Protein AF-0000000078473952 (afdb_homodimer)

InterPro domains:
  IPR018094 Thymidylate kinase [MF_00165] (22-218)
  IPR018094 Thymidylate kinase [TIGR00041] (20-210)
  IPR018095 Thymidylate kinase, conserved site [PS01331] (109-121)
  IPR027417 P-loop containing nucleoside triphosphate hydrolase [G3DSA:3.40.50.300] (17-229)
  IPR027417 P-loop containing nucleoside triphosphate hydrolase [SSF52540] (20-220)
  IPR039430 Thymidylate kinase-like domain [PF02223] (26-210)

Radius of gyration: 25.54 Å; Cα contacts (8 Å, |Δi|>4): 820; chains: 2; bounding box: 49×72×70 Å

Structure (mmCIF, N/CA/C/O backbone):
data_AF-0000000078473952-model_v1
#
loop_
_entity.id
_entity.type
_entity.pdbx_description
1 polymer 'Thymidylate kinase'
#
loop_
_atom_site.group_PDB
_atom_site.id
_atom_site.type_symbol
_atom_site.label_atom_id
_atom_site.label_alt_id
_atom_site.label_comp_id
_atom_site.label_asym_id
_atom_site.label_entity_id
_atom_site.label_seq_id
_atom_site.pdbx_PDB_ins_code
_atom_site.Cartn_x
_atom_site.Cartn_y
_atom_site.Cartn_z
_atom_site.occupancy
_atom_site.B_iso_or_equiv
_atom_site.auth_seq_id
_atom_site.auth_comp_id
_atom_site.auth_asym_id
_atom_site.auth_atom_id
_atom_site.pdbx_PDB_model_num
ATOM 1 N N . MET A 1 1 ? -21.688 -5.695 -31.141 1 27.58 1 MET A N 1
ATOM 2 C CA . MET A 1 1 ? -21.516 -7.113 -30.844 1 27.58 1 MET A CA 1
ATOM 3 C C . MET A 1 1 ? -20.656 -7.309 -29.609 1 27.58 1 MET A C 1
ATOM 5 O O . MET A 1 1 ? -19.797 -6.48 -29.312 1 27.58 1 MET A O 1
ATOM 9 N N . PRO A 1 2 ? -21.016 -8.078 -28.516 1 32.41 2 PRO A N 1
ATOM 10 C CA . PRO A 1 2 ? -20.25 -8.32 -27.281 1 32.41 2 PRO A CA 1
ATOM 11 C C . PRO A 1 2 ? -18.812 -8.734 -27.562 1 32.41 2 PRO A C 1
ATOM 13 O O . PRO A 1 2 ? -18.562 -9.531 -28.469 1 32.41 2 PRO A O 1
ATOM 16 N N . SER A 1 3 ? -17.812 -7.965 -27.703 1 35.09 3 SER A N 1
ATOM 17 C CA . SER A 1 3 ? -16.469 -8.508 -27.859 1 35.09 3 SER A CA 1
ATOM 18 C C . SER A 1 3 ? -16.266 -9.742 -27 1 35.09 3 SER A C 1
ATOM 20 O O . SER A 1 3 ? -16.188 -9.641 -25.766 1 35.09 3 SER A O 1
ATOM 22 N N . SER A 1 4 ? -16.969 -10.844 -27.094 1 41.06 4 SER A N 1
ATOM 23 C CA . SER A 1 4 ? -17.031 -12.156 -26.469 1 41.06 4 SER A CA 1
ATOM 24 C C . SER A 1 4 ? -15.633 -12.727 -26.25 1 41.06 4 SER A C 1
ATOM 26 O O . SER A 1 4 ? -15.008 -13.219 -27.203 1 41.06 4 SER A O 1
ATOM 28 N N . THR A 1 5 ? -14.617 -12.062 -25.719 1 47.78 5 THR A N 1
ATOM 29 C CA . THR A 1 5 ? -13.289 -12.641 -25.547 1 47.78 5 THR A CA 1
ATOM 30 C C . THR A 1 5 ? -13.383 -14.125 -25.188 1 47.78 5 THR A C 1
ATOM 32 O O . THR A 1 5 ? -13.984 -14.484 -24.172 1 47.78 5 THR A O 1
ATOM 35 N N . GLU A 1 6 ? -13.562 -15.039 -26.109 1 59.31 6 GLU A N 1
ATOM 36 C CA . GLU A 1 6 ? -13.578 -16.484 -25.984 1 59.31 6 GLU A CA 1
ATOM 37 C C . GLU A 1 6 ? -12.617 -16.969 -24.891 1 59.31 6 GLU A C 1
ATOM 39 O O . GLU A 1 6 ? -11.445 -16.578 -24.891 1 59.31 6 GLU A O 1
ATOM 44 N N . GLU A 1 7 ? -13.18 -17.484 -23.797 1 83.31 7 GLU A N 1
ATOM 45 C CA . GLU A 1 7 ? -12.391 -18.047 -22.703 1 83.31 7 GLU A CA 1
ATOM 46 C C . GLU A 1 7 ? -11.469 -19.156 -23.203 1 83.31 7 GLU A C 1
ATOM 48 O O . GLU A 1 7 ? -11.914 -20.062 -23.891 1 83.31 7 GLU A O 1
ATOM 53 N N . GLN A 1 8 ? -10.211 -19 -23.094 1 90.88 8 GLN A N 1
ATOM 54 C CA . GLN A 1 8 ? -9.211 -19.969 -23.531 1 90.88 8 GLN A CA 1
ATOM 55 C C . GLN A 1 8 ? -9.523 -21.359 -22.969 1 90.88 8 GLN A C 1
ATOM 57 O O . GLN A 1 8 ? -9.328 -22.359 -23.656 1 90.88 8 GLN A O 1
ATOM 62 N N . TRP A 1 9 ? -10.055 -21.438 -21.766 1 96.81 9 TRP A N 1
ATOM 63 C CA . TRP A 1 9 ? -10.453 -22.672 -21.094 1 96.81 9 TRP A CA 1
ATOM 64 C C . TRP A 1 9 ? -11.891 -22.594 -20.609 1 96.81 9 TRP A C 1
ATOM 66 O O . TRP A 1 9 ? -12.148 -22.266 -19.453 1 96.81 9 TRP A O 1
ATOM 76 N N . PRO A 1 10 ? -12.859 -22.891 -21.438 1 96.06 10 PRO A N 1
ATOM 77 C CA . PRO A 1 10 ? -14.273 -22.797 -21.047 1 96.06 10 PRO A CA 1
ATOM 78 C C . PRO A 1 10 ? -14.648 -23.797 -19.969 1 96.06 10 PRO A C 1
ATOM 80 O O . PRO A 1 10 ? -14.031 -24.859 -19.859 1 96.06 10 PRO A O 1
ATOM 83 N N . TRP A 1 11 ? -15.641 -23.5 -19.219 1 96.25 11 TRP A N 1
ATOM 84 C CA . TRP A 1 11 ? -16.094 -24.344 -18.125 1 96.25 11 TRP A CA 1
ATOM 85 C C . TRP A 1 11 ? -16.547 -25.703 -18.625 1 96.25 11 TRP A C 1
ATOM 87 O O . TRP A 1 11 ? -17.266 -25.797 -19.625 1 96.25 11 TRP A O 1
ATOM 97 N N . LYS A 1 12 ? -16.062 -26.688 -17.891 1 94.81 12 LYS A N 1
ATOM 98 C CA . LYS A 1 12 ? -16.531 -28.062 -18.062 1 94.81 12 LYS A CA 1
ATOM 99 C C . LYS A 1 12 ? -17.125 -28.594 -16.766 1 94.81 12 LYS A C 1
ATOM 101 O O . LYS A 1 12 ? -16.531 -28.469 -15.703 1 94.81 12 LYS A O 1
ATOM 106 N N . GLN A 1 13 ? -18.234 -29.156 -16.891 1 94.25 13 GLN A N 1
ATOM 107 C CA . GLN A 1 13 ? -18.828 -29.766 -15.703 1 94.25 13 GLN A CA 1
ATOM 108 C C . GLN A 1 13 ? -17.938 -30.859 -15.133 1 94.25 13 GLN A C 1
ATOM 110 O O . GLN A 1 13 ? -17.656 -31.844 -15.812 1 94.25 13 GLN A O 1
ATOM 115 N N . PRO A 1 14 ? -17.516 -30.672 -13.945 1 91.31 14 PRO A N 1
ATOM 116 C CA . PRO A 1 14 ? -16.641 -31.703 -13.359 1 91.31 14 PRO A CA 1
ATOM 117 C C . PRO A 1 14 ? -17.344 -33.031 -13.195 1 91.31 14 PRO A C 1
ATOM 119 O O . PRO A 1 14 ? -18.547 -33.094 -12.914 1 91.31 14 PRO A O 1
ATOM 122 N N . VAL A 1 15 ? -16.516 -34.031 -13.336 1 87.44 15 VAL A N 1
ATOM 123 C CA . VAL A 1 15 ? -17.031 -35.375 -13.188 1 87.44 15 VAL A CA 1
ATOM 124 C C . VAL A 1 15 ? -17.297 -35.688 -11.711 1 87.44 15 VAL A C 1
ATOM 126 O O . VAL A 1 15 ? -18.297 -36.344 -11.367 1 87.44 15 VAL A O 1
ATOM 129 N N . CYS A 1 16 ? -16.391 -35.219 -10.844 1 88.62 16 CYS A N 1
ATOM 130 C CA . CYS A 1 16 ? -16.5 -35.375 -9.398 1 88.62 16 CYS A CA 1
ATOM 131 C C . CYS A 1 16 ? -16.656 -34 -8.719 1 88.62 16 CYS A C 1
ATOM 133 O O . CYS A 1 16 ? -16.203 -33 -9.25 1 88.62 16 CYS A O 1
ATOM 135 N N . PRO A 1 17 ? -17.297 -34.062 -7.594 1 90.94 17 PRO A N 1
ATOM 136 C CA . PRO A 1 17 ? -17.469 -32.812 -6.875 1 90.94 17 PRO A CA 1
ATOM 137 C C . PRO A 1 17 ? -16.125 -32.156 -6.516 1 90.94 17 PRO A C 1
ATOM 139 O O . PRO A 1 17 ? -15.172 -32.875 -6.156 1 90.94 17 PRO A O 1
ATOM 142 N N . VAL A 1 18 ? -16.078 -30.891 -6.66 1 93.75 18 VAL A N 1
ATOM 143 C CA . VAL A 1 18 ? -14.883 -30.125 -6.34 1 93.75 18 VAL A CA 1
ATOM 144 C C . VAL A 1 18 ? -15.148 -29.234 -5.121 1 93.75 18 VAL A C 1
ATOM 146 O O . VAL A 1 18 ? -16.078 -28.438 -5.125 1 93.75 18 VAL A O 1
ATOM 149 N N . THR A 1 19 ? -14.43 -29.422 -4.086 1 95.31 19 THR A N 1
ATOM 150 C CA . THR A 1 19 ? -14.594 -28.594 -2.896 1 95.31 19 THR A CA 1
ATOM 151 C C . THR A 1 19 ? -14.172 -27.156 -3.176 1 95.31 19 THR A C 1
ATOM 153 O O . THR A 1 19 ? -14.93 -26.219 -2.908 1 95.31 19 THR A O 1
ATOM 156 N N . ARG A 1 20 ? -13.008 -27.047 -3.709 1 97.12 20 ARG A N 1
ATOM 157 C CA . ARG A 1 20 ? -12.5 -25.781 -4.234 1 97.12 20 ARG A CA 1
ATOM 158 C C . ARG A 1 20 ? -11.328 -26.016 -5.188 1 97.12 20 ARG A C 1
ATOM 160 O O . ARG A 1 20 ? -10.766 -27.109 -5.219 1 97.12 20 ARG A O 1
ATOM 167 N N . GLY A 1 21 ? -11.023 -25 -6 1 97.81 21 GLY A N 1
ATOM 168 C CA . GLY A 1 21 ? -9.844 -25.078 -6.844 1 97.81 21 GLY A CA 1
ATOM 169 C C . GLY A 1 21 ? -8.555 -24.797 -6.102 1 97.81 21 GLY A C 1
ATOM 170 O O . GLY A 1 21 ? -8.578 -24.359 -4.949 1 97.81 21 GLY A O 1
ATOM 171 N N . ALA A 1 22 ? -7.461 -25.062 -6.758 1 98.12 22 ALA A N 1
ATOM 172 C CA . ALA A 1 22 ? -6.137 -24.781 -6.207 1 98.12 22 ALA A CA 1
ATOM 173 C C . ALA A 1 22 ? -5.605 -23.438 -6.707 1 98.12 22 ALA A C 1
ATOM 175 O O . ALA A 1 22 ? -6.012 -22.953 -7.77 1 98.12 22 ALA A O 1
ATOM 176 N N . PHE A 1 23 ? -4.789 -22.766 -5.938 1 98.38 23 PHE A N 1
ATOM 177 C CA . PHE A 1 23 ? -4.098 -21.547 -6.305 1 98.38 23 PHE A CA 1
ATOM 178 C C . PHE A 1 23 ? -2.598 -21.781 -6.441 1 98.38 23 PHE A C 1
ATOM 180 O O . PHE A 1 23 ? -1.893 -21.922 -5.441 1 98.38 23 PHE A O 1
ATOM 187 N N . ILE A 1 24 ? -2.111 -21.812 -7.648 1 98.69 24 ILE A N 1
ATOM 188 C CA . ILE A 1 24 ? -0.72 -22.125 -7.953 1 98.69 24 ILE A CA 1
ATOM 189 C C . ILE A 1 24 ? -0.019 -20.891 -8.492 1 98.69 24 ILE A C 1
ATOM 191 O O . ILE A 1 24 ? -0.497 -20.266 -9.445 1 98.69 24 ILE A O 1
ATOM 195 N N . VAL A 1 25 ? 1.094 -20.547 -7.906 1 98.69 25 VAL A N 1
ATOM 196 C CA . VAL A 1 25 ? 1.841 -19.375 -8.336 1 98.69 25 VAL A CA 1
ATOM 197 C C . VAL A 1 25 ? 3.184 -19.797 -8.922 1 98.69 25 VAL A C 1
ATOM 199 O O . VAL A 1 25 ? 3.896 -20.609 -8.336 1 98.69 25 VAL A O 1
ATOM 202 N N . ILE A 1 26 ? 3.465 -19.281 -10.086 1 98.75 26 ILE A N 1
ATOM 203 C CA . ILE A 1 26 ? 4.773 -19.453 -10.711 1 98.75 26 ILE A CA 1
ATOM 204 C C . ILE A 1 26 ? 5.59 -18.172 -10.547 1 98.75 26 ILE A C 1
ATOM 206 O O . ILE A 1 26 ? 5.215 -17.109 -11.07 1 98.75 26 ILE A O 1
ATOM 210 N N . GLU A 1 27 ? 6.656 -18.266 -9.766 1 98.5 27 GLU A N 1
ATOM 211 C CA . GLU A 1 27 ? 7.59 -17.172 -9.562 1 98.5 27 GLU A CA 1
ATOM 212 C C . GLU A 1 27 ? 8.891 -17.391 -10.328 1 98.5 27 GLU A C 1
ATOM 214 O O . GLU A 1 27 ? 9.18 -18.516 -10.766 1 98.5 27 GLU A O 1
ATOM 219 N N . GLY A 1 28 ? 9.656 -16.375 -10.438 1 96.94 28 GLY A N 1
ATOM 220 C CA . GLY A 1 28 ? 10.922 -16.422 -11.156 1 96.94 28 GLY A CA 1
ATOM 221 C C . GLY A 1 28 ? 11.391 -15.07 -11.648 1 96.94 28 GLY A C 1
ATOM 222 O O . GLY A 1 28 ? 10.617 -14.109 -11.656 1 96.94 28 GLY A O 1
ATOM 223 N N . LEU A 1 29 ? 12.609 -15.039 -12.094 1 94.62 29 LEU A N 1
ATOM 224 C CA . LEU A 1 29 ? 13.188 -13.805 -12.617 1 94.62 29 LEU A CA 1
ATOM 225 C C . LEU A 1 29 ? 12.625 -13.492 -14 1 94.62 29 LEU A C 1
ATOM 227 O O . LEU A 1 29 ? 11.844 -14.266 -14.547 1 94.62 29 LEU A O 1
ATOM 231 N N . ASP A 1 30 ? 12.945 -12.289 -14.422 1 90.25 30 ASP A N 1
ATOM 232 C CA . ASP A 1 30 ? 12.562 -11.93 -15.781 1 90.25 30 ASP A CA 1
ATOM 233 C C . ASP A 1 30 ? 13.172 -12.898 -16.797 1 90.25 30 ASP A C 1
ATOM 235 O O . ASP A 1 30 ? 14.336 -13.281 -16.672 1 90.25 30 ASP A O 1
ATOM 239 N N . ARG A 1 31 ? 12.305 -13.406 -17.75 1 90.06 31 ARG A N 1
ATOM 240 C CA . ARG A 1 31 ? 12.711 -14.281 -18.844 1 90.06 31 ARG A CA 1
ATOM 241 C C . ARG A 1 31 ? 13.023 -15.688 -18.328 1 90.06 31 ARG A C 1
ATOM 243 O O . ARG A 1 31 ? 13.797 -16.422 -18.953 1 90.06 31 ARG A O 1
ATOM 250 N N . ALA A 1 32 ? 12.438 -16.078 -17.234 1 93.38 32 ALA A N 1
ATOM 251 C CA . ALA A 1 32 ? 12.648 -17.406 -16.672 1 93.38 32 ALA A CA 1
ATOM 252 C C . ALA A 1 32 ? 11.727 -18.422 -17.328 1 93.38 32 ALA A C 1
ATOM 254 O O . ALA A 1 32 ? 11.828 -19.625 -17.062 1 93.38 32 ALA A O 1
ATOM 255 N N . GLY A 1 33 ? 10.82 -17.953 -18.188 1 93.88 33 GLY A N 1
ATOM 256 C CA . GLY A 1 33 ? 9.906 -18.859 -18.859 1 93.88 33 GLY A CA 1
ATOM 257 C C . GLY A 1 33 ? 8.586 -19.031 -18.141 1 93.88 33 GLY A C 1
ATOM 258 O O . GLY A 1 33 ? 7.859 -20 -18.375 1 93.88 33 GLY A O 1
ATOM 259 N N . LYS A 1 34 ? 8.242 -18.109 -17.25 1 96.62 34 LYS A N 1
ATOM 260 C CA . LYS A 1 34 ? 7.035 -18.188 -16.422 1 96.62 34 LYS A CA 1
ATOM 261 C C . LYS A 1 34 ? 5.781 -18.234 -17.297 1 96.62 34 LYS A C 1
ATOM 263 O O . LYS A 1 34 ? 4.957 -19.141 -17.141 1 96.62 34 LYS A O 1
ATOM 268 N N . THR A 1 35 ? 5.672 -17.266 -18.219 1 95.69 35 THR A N 1
ATOM 269 C CA . THR A 1 35 ? 4.484 -17.156 -19.062 1 95.69 35 THR A CA 1
ATOM 270 C C . THR A 1 35 ? 4.246 -18.438 -19.844 1 95.69 35 THR A C 1
ATOM 272 O O . THR A 1 35 ? 3.115 -18.938 -19.922 1 95.69 35 THR A O 1
ATOM 275 N N . THR A 1 36 ? 5.301 -19.016 -20.375 1 96.56 36 THR A N 1
ATOM 276 C CA . THR A 1 36 ? 5.227 -20.266 -21.109 1 96.56 36 THR A CA 1
ATOM 277 C C . THR A 1 36 ? 4.77 -21.406 -20.219 1 96.56 36 THR A C 1
ATOM 279 O O . THR A 1 36 ? 3.857 -22.156 -20.562 1 96.56 36 THR A O 1
ATOM 282 N N . GLN A 1 37 ? 5.391 -21.5 -19.078 1 98.38 37 GLN A N 1
ATOM 283 C CA . GLN A 1 37 ? 5.098 -22.625 -18.188 1 98.38 37 GLN A CA 1
ATOM 284 C C . GLN A 1 37 ? 3.699 -22.5 -17.594 1 98.38 37 GLN A C 1
ATOM 286 O O . GLN A 1 37 ? 3.027 -23.5 -17.344 1 98.38 37 GLN A O 1
ATOM 291 N N . VAL A 1 38 ? 3.213 -21.25 -17.344 1 98.5 38 VAL A N 1
ATOM 292 C CA . VAL A 1 38 ? 1.854 -21.016 -16.859 1 98.5 38 VAL A CA 1
ATOM 293 C C . VAL A 1 38 ? 0.849 -21.547 -17.891 1 98.5 38 VAL A C 1
ATOM 295 O O . VAL A 1 38 ? -0.069 -22.297 -17.547 1 98.5 38 VAL A O 1
ATOM 298 N N . LYS A 1 39 ? 1.037 -21.188 -19.109 1 98.12 39 LYS A N 1
ATOM 299 C CA . LYS A 1 39 ? 0.13 -21.625 -20.172 1 98.12 39 LYS A CA 1
ATOM 300 C C . LYS A 1 39 ? 0.129 -23.156 -20.297 1 98.12 39 LYS A C 1
ATOM 302 O O . LYS A 1 39 ? -0.932 -23.766 -20.406 1 98.12 39 LYS A O 1
ATOM 307 N N . ARG A 1 40 ? 1.264 -23.75 -20.297 1 98.31 40 ARG A N 1
ATOM 308 C CA . ARG A 1 40 ? 1.389 -25.203 -20.438 1 98.31 40 ARG A CA 1
ATOM 309 C C . ARG A 1 40 ? 0.734 -25.922 -19.266 1 98.31 40 ARG A C 1
ATOM 311 O O . ARG A 1 40 ? 0.087 -26.953 -19.453 1 98.31 40 ARG A O 1
ATOM 318 N N . LEU A 1 41 ? 0.954 -25.406 -18.109 1 98.5 41 LEU A N 1
ATOM 319 C CA . LEU A 1 41 ? 0.338 -26 -16.938 1 98.5 41 LEU A CA 1
ATOM 320 C C . LEU A 1 41 ? -1.183 -25.922 -17.016 1 98.5 41 LEU A C 1
ATOM 322 O O . LEU A 1 41 ? -1.88 -26.891 -16.719 1 98.5 41 LEU A O 1
ATOM 326 N N . CYS A 1 42 ? -1.708 -24.734 -17.406 1 98.25 42 CYS A N 1
ATOM 327 C CA . CYS A 1 42 ? -3.148 -24.578 -17.578 1 98.25 42 CYS A CA 1
ATOM 328 C C . CYS A 1 42 ? -3.695 -25.578 -18.594 1 98.25 42 CYS A C 1
ATOM 330 O O . CYS A 1 42 ? -4.707 -26.234 -18.328 1 98.25 42 CYS A O 1
ATOM 332 N N . ASP A 1 43 ? -3.027 -25.734 -19.688 1 98.19 43 ASP A N 1
ATOM 333 C CA . ASP A 1 43 ? -3.438 -26.688 -20.719 1 98.19 43 ASP A CA 1
ATOM 334 C C . ASP A 1 43 ? -3.508 -28.109 -20.156 1 98.19 43 ASP A C 1
ATOM 336 O O . ASP A 1 43 ? -4.488 -28.812 -20.375 1 98.19 43 ASP A O 1
ATOM 340 N N . LYS A 1 44 ? -2.484 -28.438 -19.469 1 97.69 44 LYS A N 1
ATOM 341 C CA . LYS A 1 44 ? -2.389 -29.797 -18.938 1 97.69 44 LYS A CA 1
ATOM 342 C C . LYS A 1 44 ? -3.484 -30.062 -17.906 1 97.69 44 LYS A C 1
ATOM 344 O O . LYS A 1 44 ? -4.164 -31.078 -17.969 1 97.69 44 LYS A O 1
ATOM 349 N N . LEU A 1 45 ? -3.695 -29.156 -16.969 1 97.38 45 LEU A N 1
ATOM 350 C CA . LEU A 1 45 ? -4.727 -29.312 -15.945 1 97.38 45 LEU A CA 1
ATOM 351 C C . LEU A 1 45 ? -6.113 -29.375 -16.578 1 97.38 45 LEU A C 1
ATOM 353 O O . LEU A 1 45 ? -6.949 -30.188 -16.156 1 97.38 45 LEU A O 1
ATOM 357 N N . TYR A 1 46 ? -6.293 -28.516 -17.562 1 97.38 46 TYR A N 1
ATOM 358 C CA . TYR A 1 46 ? -7.578 -28.5 -18.25 1 97.38 46 TYR A CA 1
ATOM 359 C C . TYR A 1 46 ? -7.828 -29.812 -18.984 1 97.38 46 TYR A C 1
ATOM 361 O O . TYR A 1 46 ? -8.945 -30.328 -18.969 1 97.38 46 TYR A O 1
ATOM 369 N N . LEU A 1 47 ? -6.828 -30.359 -19.578 1 95.62 47 LEU A N 1
ATOM 370 C CA . LEU A 1 47 ? -6.922 -31.641 -20.281 1 95.62 47 LEU A CA 1
ATOM 371 C C . LEU A 1 47 ? -7.281 -32.781 -19.328 1 95.62 47 LEU A C 1
ATOM 373 O O . LEU A 1 47 ? -7.934 -33.75 -19.719 1 95.62 47 LEU A O 1
ATOM 377 N N . LEU A 1 48 ? -6.887 -32.594 -18.109 1 94 48 LEU A N 1
ATOM 378 C CA . LEU A 1 48 ? -7.141 -33.594 -17.094 1 94 48 LEU A CA 1
ATOM 379 C C . LEU A 1 48 ? -8.531 -33.438 -16.484 1 94 48 LEU A C 1
ATOM 381 O O . LEU A 1 48 ? -8.906 -34.156 -15.57 1 94 48 LEU A O 1
ATOM 385 N N . GLY A 1 49 ? -9.25 -32.406 -16.953 1 94.5 49 GLY A N 1
ATOM 386 C CA . GLY A 1 49 ? -10.648 -32.281 -16.578 1 94.5 49 GLY A CA 1
ATOM 387 C C . GLY A 1 49 ? -10.883 -31.219 -15.523 1 94.5 49 GLY A C 1
ATOM 388 O O . GLY A 1 49 ? -11.992 -31.094 -15 1 94.5 49 GLY A O 1
ATOM 389 N N . LEU A 1 50 ? -9.891 -30.469 -15.203 1 96.62 50 LEU A N 1
ATOM 390 C CA . LEU A 1 50 ? -10.055 -29.406 -14.219 1 96.62 50 LEU A CA 1
ATOM 391 C C . LEU A 1 50 ? -10.422 -28.094 -14.898 1 96.62 50 LEU A C 1
ATOM 393 O O . LEU A 1 50 ? -9.953 -27.812 -16 1 96.62 50 LEU A O 1
ATOM 397 N N . ASN A 1 51 ? -11.312 -27.328 -14.289 1 98 51 ASN A N 1
ATOM 398 C CA . ASN A 1 51 ? -11.531 -25.953 -14.711 1 98 51 ASN A CA 1
ATOM 399 C C . ASN A 1 51 ? -10.391 -25.047 -14.266 1 98 51 ASN A C 1
ATOM 401 O O . ASN A 1 51 ? -9.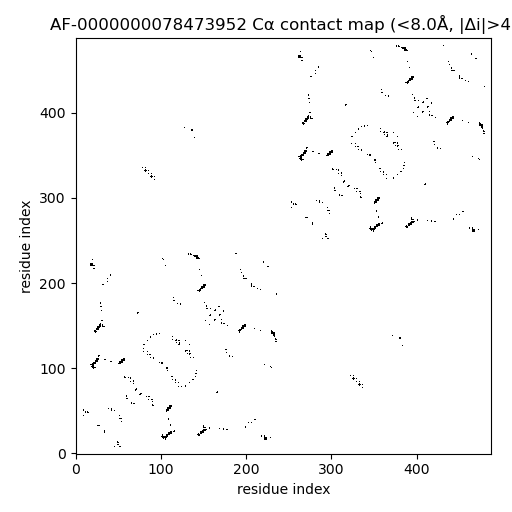969 -25.094 -13.109 1 98 51 ASN A O 1
ATOM 405 N N . VAL A 1 52 ? -9.93 -24.219 -15.219 1 98.38 52 VAL A N 1
ATOM 406 C CA . VAL A 1 52 ? -8.711 -23.469 -14.938 1 98.38 52 VAL A CA 1
ATOM 407 C C . VAL A 1 52 ? -8.891 -22.016 -15.375 1 98.38 52 VAL A C 1
ATOM 409 O O . VAL A 1 52 ? -9.656 -21.719 -16.297 1 98.38 52 VAL A O 1
ATOM 412 N N . LYS A 1 53 ? -8.281 -21.094 -14.664 1 98.12 53 LYS A N 1
ATOM 413 C CA . LYS A 1 53 ? -8.078 -19.688 -15.047 1 98.12 53 LYS A CA 1
ATOM 414 C C . LYS A 1 53 ? -6.637 -19.266 -14.805 1 98.12 53 LYS A C 1
ATOM 416 O O . LYS A 1 53 ? -5.918 -19.891 -14.031 1 98.12 53 LYS A O 1
ATOM 421 N N . THR A 1 54 ? -6.238 -18.281 -15.516 1 97.94 54 THR A N 1
ATOM 422 C CA . THR A 1 54 ? -4.895 -17.734 -15.336 1 97.94 54 THR A CA 1
ATOM 423 C C . THR A 1 54 ? -4.949 -16.281 -14.891 1 97.94 54 THR A C 1
ATOM 425 O O . THR A 1 54 ? -5.973 -15.609 -15.055 1 97.94 54 THR A O 1
ATOM 428 N N . LEU A 1 55 ? -3.916 -15.859 -14.234 1 96.88 55 LEU A N 1
ATOM 429 C CA . LEU A 1 55 ? -3.723 -14.5 -13.75 1 96.88 55 LEU A CA 1
ATOM 430 C C . LEU A 1 55 ? -2.252 -14.102 -13.805 1 96.88 55 LEU A C 1
ATOM 432 O O . LEU A 1 55 ? -1.371 -14.969 -13.742 1 96.88 55 LEU A O 1
ATOM 436 N N . ARG A 1 56 ? -2.037 -12.906 -14.078 1 97.62 56 ARG A N 1
ATOM 437 C CA . ARG A 1 56 ? -0.672 -12.391 -14.086 1 97.62 56 ARG A CA 1
ATOM 438 C C . ARG A 1 56 ? -0.592 -11.039 -13.383 1 97.62 56 ARG A C 1
ATOM 440 O O . ARG A 1 56 ? -1.488 -10.211 -13.523 1 97.62 56 ARG A O 1
ATOM 447 N N . PHE A 1 57 ? 0.458 -10.875 -12.609 1 98.19 57 PHE A N 1
ATOM 448 C CA . PHE A 1 57 ? 0.715 -9.562 -12.031 1 98.19 57 PHE A CA 1
ATOM 449 C C . PHE A 1 57 ? 2.021 -8.984 -12.555 1 98.19 57 PHE A C 1
ATOM 451 O O . PHE A 1 57 ? 3.02 -9.703 -12.68 1 98.19 57 PHE A O 1
ATOM 458 N N . PRO A 1 58 ? 2.131 -7.699 -12.742 1 97.56 58 PRO A N 1
ATOM 459 C CA . PRO A 1 58 ? 0.977 -6.801 -12.648 1 97.56 58 PRO A CA 1
ATOM 460 C C . PRO A 1 58 ? -0.08 -7.086 -13.719 1 97.56 58 PRO A C 1
ATOM 462 O O . PRO A 1 58 ? 0.252 -7.535 -14.812 1 97.56 58 PRO A O 1
ATOM 465 N N . ASP A 1 59 ? -1.305 -6.957 -13.305 1 96.31 59 ASP A N 1
ATOM 466 C CA . ASP A 1 59 ? -2.404 -6.973 -14.266 1 96.31 59 ASP A CA 1
ATOM 467 C C . ASP A 1 59 ? -2.473 -5.66 -15.039 1 96.31 59 ASP A C 1
ATOM 469 O O . ASP A 1 59 ? -3.125 -4.707 -14.609 1 96.31 59 ASP A O 1
ATOM 473 N N . ARG A 1 60 ? -1.929 -5.605 -16.156 1 91.5 60 ARG A N 1
ATOM 474 C CA . ARG A 1 60 ? -1.693 -4.375 -16.906 1 91.5 60 ARG A CA 1
ATOM 475 C C . ARG A 1 60 ? -2.975 -3.887 -17.578 1 91.5 60 ARG A C 1
ATOM 477 O O . ARG A 1 60 ? -2.996 -2.814 -18.188 1 91.5 60 ARG A O 1
ATOM 484 N N . ALA A 1 61 ? -4.023 -4.613 -17.438 1 90.75 61 ALA A N 1
ATOM 485 C CA . ALA A 1 61 ? -5.312 -4.203 -18 1 90.75 61 ALA A CA 1
ATOM 486 C C . ALA A 1 61 ? -6.051 -3.271 -17.047 1 90.75 61 ALA A C 1
ATOM 488 O O . ALA A 1 61 ? -7.008 -2.6 -17.438 1 90.75 61 ALA A O 1
ATOM 489 N N . SER A 1 62 ? -5.684 -3.209 -15.758 1 91.62 62 SER A N 1
ATOM 490 C CA . SER A 1 62 ? -6.328 -2.35 -14.773 1 91.62 62 SER A CA 1
ATOM 491 C C . SER A 1 62 ? -5.691 -0.963 -14.742 1 91.62 62 SER A C 1
ATOM 493 O O . SER A 1 62 ? -4.559 -0.785 -15.195 1 91.62 62 SER A O 1
ATOM 495 N N . PRO A 1 63 ? -6.41 0.02 -14.234 1 90.25 63 PRO A N 1
ATOM 496 C CA . PRO A 1 63 ? -5.816 1.355 -14.125 1 90.25 63 PRO A CA 1
ATOM 497 C C . PRO A 1 63 ? -4.523 1.362 -13.312 1 90.25 63 PRO A C 1
ATOM 499 O O . PRO A 1 63 ? -3.545 2.004 -13.711 1 90.25 63 PRO A O 1
ATOM 502 N N . ILE A 1 64 ? -4.504 0.652 -12.195 1 96.44 64 ILE A N 1
ATOM 503 C CA . ILE A 1 64 ? -3.287 0.574 -11.391 1 96.44 64 ILE A CA 1
ATOM 504 C C . ILE A 1 64 ? -2.191 -0.135 -12.188 1 96.44 64 ILE A C 1
ATOM 506 O O . ILE A 1 64 ? -1.036 0.295 -12.18 1 96.44 64 ILE A O 1
ATOM 510 N N . GLY A 1 65 ? -2.588 -1.217 -12.875 1 97.06 65 GLY A N 1
ATOM 511 C CA . GLY A 1 65 ? -1.645 -1.959 -13.695 1 97.06 65 GLY A CA 1
ATOM 512 C C . GLY A 1 65 ? -1.001 -1.113 -14.781 1 97.06 65 GLY A C 1
ATOM 513 O O . GLY A 1 65 ? 0.184 -1.275 -15.078 1 97.06 65 GLY A O 1
ATOM 514 N N . LEU A 1 66 ? -1.744 -0.218 -15.305 1 94.81 66 LEU A N 1
ATOM 515 C CA . LEU A 1 66 ? -1.228 0.671 -16.344 1 94.81 66 LEU A CA 1
ATOM 516 C C . LEU A 1 66 ? -0.171 1.611 -15.773 1 94.81 66 LEU A C 1
ATOM 518 O O . LEU A 1 66 ? 0.841 1.882 -16.422 1 94.81 66 LEU A O 1
ATOM 522 N N . MET A 1 67 ? -0.376 2.133 -14.617 1 95 67 MET A N 1
ATOM 523 C CA . MET A 1 67 ? 0.61 2.986 -13.953 1 95 67 MET A CA 1
ATOM 524 C C . MET A 1 67 ? 1.902 2.219 -13.695 1 95 67 MET A C 1
ATOM 526 O O . MET A 1 67 ? 2.996 2.74 -13.922 1 95 67 MET A O 1
ATOM 530 N N . ILE A 1 68 ? 1.738 0.997 -13.227 1 97.56 68 ILE A N 1
ATOM 531 C CA . ILE A 1 68 ? 2.895 0.145 -12.969 1 97.56 68 ILE A CA 1
ATOM 532 C C . ILE A 1 68 ? 3.658 -0.087 -14.273 1 97.56 68 ILE A C 1
ATOM 534 O O . ILE A 1 68 ? 4.891 -0.006 -14.305 1 97.56 68 ILE A O 1
ATOM 538 N N . ASN A 1 69 ? 2.875 -0.325 -15.32 1 96.75 69 ASN A N 1
ATOM 539 C CA . ASN A 1 69 ? 3.486 -0.564 -16.625 1 96.75 69 ASN A CA 1
ATOM 540 C C . ASN A 1 69 ? 4.324 0.629 -17.078 1 96.75 69 ASN A C 1
ATOM 542 O O . ASN A 1 69 ? 5.441 0.458 -17.562 1 96.75 69 ASN A O 1
ATOM 546 N N . ASN A 1 70 ? 3.775 1.799 -16.953 1 95.75 70 ASN A N 1
ATOM 547 C CA . ASN A 1 70 ? 4.508 3.004 -17.328 1 95.75 70 ASN A CA 1
ATOM 548 C C . ASN A 1 70 ? 5.812 3.127 -16.547 1 95.75 70 ASN A C 1
ATOM 550 O O . ASN A 1 70 ? 6.844 3.514 -17.109 1 95.75 70 ASN A O 1
ATOM 554 N N . TYR A 1 71 ? 5.789 2.809 -15.297 1 96.56 71 TYR A N 1
ATOM 555 C CA . TYR A 1 71 ? 6.984 2.809 -14.461 1 96.56 71 TYR A CA 1
ATOM 556 C C . TYR A 1 71 ? 8 1.79 -14.961 1 96.56 71 TYR A C 1
ATOM 558 O O . TYR A 1 71 ? 9.18 2.105 -15.109 1 96.56 71 TYR A O 1
ATOM 566 N N . LEU A 1 72 ? 7.488 0.565 -15.234 1 95.5 72 LEU A N 1
ATOM 567 C CA . LEU A 1 72 ? 8.359 -0.52 -15.672 1 95.5 72 LEU A CA 1
ATOM 568 C C . LEU A 1 72 ? 8.992 -0.201 -17.016 1 95.5 72 LEU A C 1
ATOM 570 O O . LEU A 1 72 ? 10.117 -0.631 -17.297 1 95.5 72 LEU A O 1
ATOM 574 N N . GLN A 1 73 ? 8.328 0.603 -17.812 1 95.06 73 GLN A N 1
ATOM 575 C CA . GLN A 1 73 ? 8.82 0.975 -19.141 1 95.06 73 GLN A CA 1
ATOM 576 C C . GLN A 1 73 ? 9.68 2.236 -19.062 1 95.06 73 GLN A C 1
ATOM 578 O O . GLN A 1 73 ? 10.008 2.822 -20.109 1 95.06 73 GLN A O 1
ATOM 583 N N . ASN A 1 74 ? 9.938 2.754 -17.891 1 94.25 74 ASN A N 1
ATOM 584 C CA . ASN A 1 74 ? 10.766 3.924 -17.625 1 94.25 74 ASN A CA 1
ATOM 585 C C . ASN A 1 74 ? 10.125 5.199 -18.156 1 94.25 74 ASN A C 1
ATOM 587 O O . ASN A 1 74 ? 10.82 6.164 -18.484 1 94.25 74 ASN A O 1
ATOM 591 N N . LEU A 1 75 ? 8.891 5.207 -18.297 1 94.12 75 LEU A N 1
ATOM 592 C CA . LEU A 1 75 ? 8.18 6.391 -18.766 1 94.12 75 LEU A CA 1
ATOM 593 C C . LEU A 1 75 ? 7.898 7.348 -17.609 1 94.12 75 LEU A C 1
ATOM 595 O O . LEU A 1 75 ? 7.68 8.539 -17.828 1 94.12 75 LEU A O 1
ATOM 599 N N . THR A 1 76 ? 7.852 6.84 -16.359 1 93.94 76 THR A N 1
ATOM 600 C CA . THR A 1 76 ? 7.629 7.648 -15.164 1 93.94 76 THR A CA 1
ATOM 601 C C . THR A 1 76 ? 8.594 7.254 -14.055 1 93.94 76 THR A C 1
ATOM 603 O O . THR A 1 76 ? 9.156 6.152 -14.07 1 93.94 76 THR A O 1
ATOM 606 N N . HIS A 1 77 ? 8.867 8.219 -13.211 1 93.62 77 HIS A N 1
ATOM 607 C CA . HIS A 1 77 ? 9.609 7.965 -11.977 1 93.62 77 HIS A CA 1
ATOM 608 C C . HIS A 1 77 ? 8.672 7.934 -10.773 1 93.62 77 HIS A C 1
ATOM 610 O O . HIS A 1 77 ? 7.699 8.688 -10.719 1 93.62 77 HIS A O 1
ATOM 616 N N . MET A 1 78 ? 9.023 7.016 -9.844 1 94.69 78 MET A N 1
ATOM 617 C CA . MET A 1 78 ? 8.195 6.91 -8.641 1 94.69 78 MET A CA 1
ATOM 618 C C . MET A 1 78 ? 9.039 6.527 -7.43 1 94.69 78 MET A C 1
ATOM 620 O O . MET A 1 78 ? 10.008 5.781 -7.555 1 94.69 78 MET A O 1
ATOM 624 N N . ASP A 1 79 ? 8.602 7.023 -6.277 1 96.62 79 ASP A N 1
ATOM 625 C CA . ASP A 1 79 ? 9.172 6.617 -4.996 1 96.62 79 ASP A CA 1
ATOM 626 C C . ASP A 1 79 ? 9.102 5.102 -4.82 1 96.62 79 ASP A C 1
ATOM 628 O O . ASP A 1 79 ? 8.109 4.473 -5.188 1 96.62 79 ASP A O 1
ATOM 632 N N . ASP A 1 80 ? 10.172 4.523 -4.191 1 97.81 80 ASP A N 1
ATOM 633 C CA . ASP A 1 80 ? 10.266 3.078 -4.023 1 97.81 80 ASP A CA 1
ATOM 634 C C . ASP A 1 80 ? 9.078 2.541 -3.225 1 97.81 80 ASP A C 1
ATOM 636 O O . ASP A 1 80 ? 8.547 1.474 -3.535 1 97.81 80 ASP A O 1
ATOM 640 N N . HIS A 1 81 ? 8.703 3.277 -2.176 1 98.56 81 HIS A N 1
ATOM 641 C CA . HIS A 1 81 ? 7.566 2.842 -1.368 1 98.56 81 HIS A CA 1
ATOM 642 C C . HIS A 1 81 ? 6.262 2.939 -2.154 1 98.56 81 HIS A C 1
ATOM 644 O O . HIS A 1 81 ? 5.434 2.029 -2.102 1 98.56 81 HIS A O 1
ATOM 650 N N . ALA A 1 82 ? 6.117 4.008 -2.863 1 98.38 82 ALA A N 1
ATOM 651 C CA . ALA A 1 82 ? 4.898 4.234 -3.639 1 98.38 82 ALA A CA 1
ATOM 652 C C . ALA A 1 82 ? 4.695 3.131 -4.672 1 98.38 82 ALA A C 1
ATOM 654 O O . ALA A 1 82 ? 3.605 2.562 -4.777 1 98.38 82 ALA A O 1
ATOM 655 N N . ILE A 1 83 ? 5.727 2.801 -5.457 1 98.44 83 ILE A N 1
ATOM 656 C CA . ILE A 1 83 ? 5.586 1.797 -6.508 1 98.44 83 ILE A CA 1
ATOM 657 C C . ILE A 1 83 ? 5.328 0.428 -5.883 1 98.44 83 ILE A C 1
ATOM 659 O O . ILE A 1 83 ? 4.562 -0.374 -6.426 1 98.44 83 ILE A O 1
ATOM 663 N N . HIS A 1 84 ? 5.988 0.108 -4.77 1 98.75 84 HIS A N 1
ATOM 664 C CA . HIS A 1 84 ? 5.691 -1.135 -4.066 1 98.75 84 HIS A CA 1
ATOM 665 C C . HIS A 1 84 ? 4.207 -1.233 -3.729 1 98.75 84 HIS A C 1
ATOM 667 O O . HIS A 1 84 ? 3.578 -2.266 -3.973 1 98.75 84 HIS A O 1
ATOM 673 N N . LEU A 1 85 ? 3.695 -0.163 -3.188 1 98.88 85 LEU A N 1
ATOM 674 C CA . LEU A 1 85 ? 2.303 -0.155 -2.752 1 98.88 85 LEU A CA 1
ATOM 675 C C . LEU A 1 85 ? 1.359 -0.258 -3.947 1 98.88 85 LEU A C 1
ATOM 677 O O . LEU A 1 85 ? 0.286 -0.857 -3.846 1 98.88 85 LEU A O 1
ATOM 681 N N . LEU A 1 86 ? 1.74 0.294 -5.07 1 98.62 86 LEU A N 1
ATOM 682 C CA . LEU A 1 86 ? 0.947 0.127 -6.285 1 98.62 86 LEU A CA 1
ATOM 683 C C . LEU A 1 86 ? 0.905 -1.338 -6.711 1 98.62 86 LEU A C 1
ATOM 685 O O . LEU A 1 86 ? -0.15 -1.848 -7.094 1 98.62 86 LEU A O 1
ATOM 689 N N . PHE A 1 87 ? 2.08 -2.045 -6.641 1 98.69 87 PHE A N 1
ATOM 690 C CA . PHE A 1 87 ? 2.098 -3.469 -6.953 1 98.69 87 PHE A CA 1
ATOM 691 C C . PHE A 1 87 ? 1.152 -4.238 -6.039 1 98.69 87 PHE A C 1
ATOM 693 O O . PHE A 1 87 ? 0.392 -5.09 -6.5 1 98.69 87 PHE A O 1
ATOM 700 N N . SER A 1 88 ? 1.197 -3.924 -4.785 1 98.81 88 SER A N 1
ATOM 701 C CA . SER A 1 88 ? 0.339 -4.609 -3.826 1 98.81 88 SER A CA 1
ATOM 702 C C . SER A 1 88 ? -1.132 -4.285 -4.07 1 98.81 88 SER A C 1
ATOM 704 O O . SER A 1 88 ? -1.981 -5.18 -4.055 1 98.81 88 SER A O 1
ATOM 706 N N . ALA A 1 89 ? -1.404 -2.988 -4.266 1 98.75 89 ALA A N 1
ATOM 707 C CA . ALA A 1 89 ? -2.775 -2.59 -4.574 1 98.75 89 ALA A CA 1
ATOM 708 C C . ALA A 1 89 ? -3.305 -3.344 -5.793 1 98.75 89 ALA A C 1
ATOM 710 O O . ALA A 1 89 ? -4.477 -3.725 -5.832 1 98.75 89 ALA A O 1
ATOM 711 N N . ASN A 1 90 ? -2.492 -3.541 -6.762 1 98.62 90 ASN A N 1
ATOM 712 C CA . ASN A 1 90 ? -2.857 -4.281 -7.965 1 98.62 90 ASN A CA 1
ATOM 713 C C . ASN A 1 90 ? -3.246 -5.723 -7.641 1 98.62 90 ASN A C 1
ATOM 715 O O . ASN A 1 90 ? -4.184 -6.266 -8.227 1 98.62 90 ASN A O 1
ATOM 719 N N . ARG A 1 91 ? -2.529 -6.352 -6.738 1 98.62 91 ARG A N 1
ATOM 720 C CA . ARG A 1 91 ? -2.893 -7.695 -6.297 1 98.62 91 ARG A CA 1
ATOM 721 C C . ARG A 1 91 ? -4.227 -7.684 -5.559 1 98.62 91 ARG A C 1
ATOM 723 O O . ARG A 1 91 ? -5.07 -8.555 -5.777 1 98.62 91 ARG A O 1
ATOM 730 N N . TRP A 1 92 ? -4.445 -6.684 -4.75 1 98.31 92 TRP A N 1
ATOM 731 C CA . TRP A 1 92 ? -5.676 -6.598 -3.971 1 98.31 92 TRP A CA 1
ATOM 732 C C . TRP A 1 92 ? -6.879 -6.375 -4.875 1 98.31 92 TRP A C 1
ATOM 734 O O . TRP A 1 92 ? -7.988 -6.82 -4.57 1 98.31 92 TRP A O 1
ATOM 744 N N . GLU A 1 93 ? -6.688 -5.723 -5.984 1 97.25 93 GLU A N 1
ATOM 745 C CA . GLU A 1 93 ? -7.77 -5.555 -6.949 1 97.25 93 GLU A CA 1
ATOM 746 C C . GLU A 1 93 ? -8.352 -6.902 -7.367 1 97.25 93 GLU A C 1
ATOM 748 O O . GLU A 1 93 ? -9.531 -6.992 -7.723 1 97.25 93 GLU A O 1
ATOM 753 N N . ARG A 1 94 ? -7.523 -7.93 -7.254 1 97.19 94 ARG A N 1
ATOM 754 C CA . ARG A 1 94 ? -7.934 -9.234 -7.762 1 97.19 94 ARG A CA 1
ATOM 755 C C . ARG A 1 94 ? -8.18 -10.219 -6.617 1 97.19 94 ARG A C 1
ATOM 757 O O . ARG A 1 94 ? -8.461 -11.391 -6.852 1 97.19 94 ARG A O 1
ATOM 764 N N . ALA A 1 95 ? -8.078 -9.758 -5.395 1 97.75 95 ALA A N 1
ATOM 765 C CA . ALA A 1 95 ? -8.18 -10.664 -4.25 1 97.75 95 ALA A CA 1
ATOM 766 C C . ALA A 1 95 ? -9.539 -11.359 -4.223 1 97.75 95 ALA A C 1
ATOM 768 O O . ALA A 1 95 ? -9.609 -12.586 -4.098 1 97.75 95 ALA A O 1
ATOM 769 N N . ASN A 1 96 ? -10.625 -10.609 -4.336 1 97.12 96 ASN A N 1
ATOM 770 C CA . ASN A 1 96 ? -11.961 -11.188 -4.316 1 97.12 96 ASN A CA 1
ATOM 771 C C . ASN A 1 96 ? -12.203 -12.094 -5.52 1 97.12 96 ASN A C 1
ATOM 773 O O . ASN A 1 96 ? -12.852 -13.133 -5.402 1 97.12 96 ASN A O 1
ATOM 777 N N . TRP A 1 97 ? -11.688 -11.664 -6.652 1 97.38 97 TRP A N 1
ATOM 778 C CA . TRP A 1 97 ? -11.805 -12.484 -7.852 1 97.38 97 TRP A CA 1
ATOM 779 C C . TRP A 1 97 ? -11.156 -13.844 -7.648 1 97.38 97 TRP A C 1
ATOM 781 O O . TRP A 1 97 ? -11.727 -14.875 -8.016 1 97.38 97 TRP A O 1
ATOM 791 N N . ILE A 1 98 ? -9.969 -13.898 -7.059 1 98.38 98 ILE A N 1
ATOM 792 C CA . ILE A 1 98 ? -9.258 -15.141 -6.777 1 98.38 98 ILE A CA 1
ATOM 793 C C . ILE A 1 98 ? -10.094 -16.016 -5.848 1 98.38 98 ILE A C 1
ATOM 795 O O . ILE A 1 98 ? -10.336 -17.188 -6.141 1 98.38 98 ILE A O 1
ATOM 799 N N . LYS A 1 99 ? -10.555 -15.461 -4.789 1 98.06 99 LYS A N 1
ATOM 800 C CA . LYS A 1 99 ? -11.336 -16.203 -3.803 1 98.06 99 LYS A CA 1
ATOM 801 C C . LYS A 1 99 ? -12.602 -16.781 -4.422 1 98.06 99 LYS A C 1
ATOM 803 O O . LYS A 1 99 ? -12.906 -17.969 -4.25 1 98.06 99 LYS A O 1
ATOM 808 N N . GLU A 1 100 ? -13.312 -15.93 -5.133 1 98.12 100 GLU A N 1
ATOM 809 C CA . GLU A 1 100 ? -14.586 -16.328 -5.723 1 98.12 100 GLU A CA 1
ATOM 810 C C . GLU A 1 100 ? -14.398 -17.453 -6.734 1 98.12 100 GLU A C 1
ATOM 812 O O . GLU A 1 100 ? -15.156 -18.422 -6.746 1 98.12 100 GLU A O 1
ATOM 817 N N . ASN A 1 101 ? -13.406 -17.344 -7.578 1 98.25 101 ASN A N 1
ATOM 818 C CA . ASN A 1 101 ? -13.18 -18.359 -8.609 1 98.25 101 ASN A CA 1
ATOM 819 C C . ASN A 1 101 ? -12.656 -19.656 -8.016 1 98.25 101 ASN A C 1
ATOM 821 O O . ASN A 1 101 ? -13.062 -20.75 -8.438 1 98.25 101 ASN A O 1
ATOM 825 N N . ILE A 1 102 ? -11.797 -19.562 -7.02 1 98.19 102 ILE A N 1
ATOM 826 C CA . ILE A 1 102 ? -11.305 -20.75 -6.34 1 98.19 102 ILE A CA 1
ATOM 827 C C . ILE A 1 102 ? -12.461 -21.484 -5.668 1 98.19 102 ILE A C 1
ATOM 829 O O . ILE A 1 102 ? -12.578 -22.703 -5.781 1 98.19 102 ILE A O 1
ATOM 833 N N . ASN A 1 103 ? -13.359 -20.75 -5.031 1 97.44 103 ASN A N 1
ATOM 834 C CA . ASN A 1 103 ? -14.523 -21.328 -4.371 1 97.44 103 ASN A CA 1
ATOM 835 C C . ASN A 1 103 ? -15.492 -21.938 -5.379 1 97.44 103 ASN A C 1
ATOM 837 O O . ASN A 1 103 ? -16.203 -22.891 -5.059 1 97.44 103 ASN A O 1
ATOM 841 N N . ALA A 1 104 ? -15.477 -21.406 -6.559 1 97.25 104 ALA A N 1
ATOM 842 C CA . ALA A 1 104 ? -16.344 -21.906 -7.621 1 97.25 104 ALA A CA 1
ATOM 843 C C . ALA A 1 104 ? -15.758 -23.156 -8.281 1 97.25 104 ALA A C 1
ATOM 845 O O . ALA A 1 104 ? -16.391 -23.75 -9.148 1 97.25 104 ALA A O 1
ATOM 846 N N . GLY A 1 105 ? -14.531 -23.469 -7.902 1 97.06 105 GLY A N 1
ATOM 847 C CA . GLY A 1 105 ? -13.953 -24.719 -8.359 1 97.06 105 GLY A CA 1
ATOM 848 C C . GLY A 1 105 ? -12.867 -24.531 -9.398 1 97.06 105 GLY A C 1
ATOM 849 O O . GLY A 1 105 ? -12.32 -25.516 -9.93 1 97.06 105 GLY A O 1
ATOM 850 N N . TYR A 1 106 ? -12.539 -23.281 -9.75 1 98.25 106 TYR A N 1
ATOM 851 C CA . TYR A 1 106 ? -11.469 -23.031 -10.703 1 98.25 106 TYR A CA 1
ATOM 852 C C . TYR A 1 106 ? -10.102 -23.156 -10.031 1 98.25 106 TYR A C 1
ATOM 854 O O . TYR A 1 106 ? -9.875 -22.578 -8.961 1 98.25 106 TYR A O 1
ATOM 862 N N . THR A 1 107 ? -9.258 -23.938 -10.617 1 98.31 107 THR A N 1
ATOM 863 C CA . THR A 1 107 ? -7.84 -23.828 -10.297 1 98.31 107 THR A CA 1
ATOM 864 C C . THR A 1 107 ? -7.207 -22.641 -11 1 98.31 107 THR A C 1
ATOM 866 O O . THR A 1 107 ? -7.422 -22.438 -12.195 1 98.31 107 THR A O 1
ATOM 869 N N . ILE A 1 108 ? -6.516 -21.828 -10.219 1 98.62 108 ILE A N 1
ATOM 870 C CA . ILE A 1 108 ? -5.902 -20.625 -10.773 1 98.62 108 ILE A CA 1
ATOM 871 C C . ILE A 1 108 ? -4.387 -20.797 -10.836 1 98.62 108 ILE A C 1
ATOM 873 O O . ILE A 1 108 ? -3.754 -21.172 -9.844 1 98.62 108 ILE A O 1
ATOM 877 N N . VAL A 1 109 ? -3.809 -20.625 -12.008 1 98.81 109 VAL A N 1
ATOM 878 C CA . VAL A 1 109 ? -2.363 -20.562 -12.195 1 98.81 109 VAL A CA 1
ATOM 879 C C . VAL A 1 109 ? -1.938 -19.109 -12.43 1 98.81 109 VAL A C 1
ATOM 881 O O . VAL A 1 109 ? -2.377 -18.484 -13.391 1 98.81 109 VAL A O 1
ATOM 884 N N . CYS A 1 110 ? -1.086 -18.594 -11.586 1 98.69 110 CYS A N 1
ATOM 885 C CA . CYS A 1 110 ? -0.781 -17.172 -11.539 1 98.69 110 CYS A CA 1
ATOM 886 C C . CYS A 1 110 ? 0.685 -16.922 -11.867 1 98.69 110 CYS A C 1
ATOM 888 O O . CYS A 1 110 ? 1.574 -17.531 -11.281 1 98.69 110 CYS A O 1
ATOM 890 N N . ASP A 1 111 ? 0.929 -16.016 -12.82 1 98.5 111 ASP A N 1
ATOM 891 C CA . ASP A 1 111 ? 2.264 -15.539 -13.172 1 98.5 111 ASP A CA 1
ATOM 892 C C . ASP A 1 111 ? 2.691 -14.383 -12.266 1 98.5 111 ASP A C 1
ATOM 894 O O . ASP A 1 111 ? 2.266 -13.242 -12.461 1 98.5 111 ASP A O 1
ATOM 898 N N . ARG A 1 112 ? 3.604 -14.633 -11.336 1 98.38 112 ARG A N 1
ATOM 899 C CA . ARG A 1 112 ? 4.113 -13.703 -10.336 1 98.38 112 ARG A CA 1
ATOM 900 C C . ARG A 1 112 ? 3.027 -13.336 -9.328 1 98.38 112 ARG A C 1
ATOM 902 O O . ARG A 1 112 ? 1.847 -13.273 -9.672 1 98.38 112 ARG A O 1
ATOM 909 N N . TYR A 1 113 ? 3.416 -13.148 -8.117 1 98.25 113 TYR A N 1
ATOM 910 C CA . TYR A 1 113 ? 2.514 -12.773 -7.031 1 98.25 113 TYR A CA 1
ATOM 911 C C . TYR A 1 113 ? 3.26 -12.023 -5.938 1 98.25 113 TYR A C 1
ATOM 913 O O . TYR A 1 113 ? 4.086 -11.156 -6.23 1 98.25 113 TYR A O 1
ATOM 921 N N . HIS A 1 114 ? 2.957 -12.195 -4.695 1 97.44 114 HIS A N 1
ATOM 922 C CA . HIS A 1 114 ? 3.383 -11.281 -3.641 1 97.44 114 HIS A CA 1
ATOM 923 C C . HIS A 1 114 ? 4.871 -11.438 -3.348 1 97.44 114 HIS A C 1
ATOM 925 O O . HIS A 1 114 ? 5.535 -10.477 -2.957 1 97.44 114 HIS A O 1
ATOM 931 N N . LEU A 1 115 ? 5.484 -12.602 -3.555 1 97 115 LEU A N 1
ATOM 932 C CA . LEU A 1 115 ? 6.91 -12.758 -3.273 1 97 115 LEU A CA 1
ATOM 933 C C . LEU A 1 115 ? 7.746 -11.906 -4.219 1 97 115 LEU A C 1
ATOM 935 O O . LEU A 1 115 ? 8.797 -11.391 -3.83 1 97 115 LEU A O 1
ATOM 939 N N . SER A 1 116 ? 7.277 -11.844 -5.449 1 97.81 116 SER A N 1
ATOM 940 C CA . SER A 1 116 ? 7.93 -10.93 -6.375 1 97.81 116 SER A CA 1
ATOM 941 C C . SER A 1 116 ? 7.934 -9.5 -5.828 1 97.81 116 SER A C 1
ATOM 943 O O . SER A 1 116 ? 8.953 -8.812 -5.891 1 97.81 116 SER A O 1
ATOM 945 N N . GLY A 1 117 ? 6.801 -9.078 -5.316 1 97.44 117 GLY A N 1
ATOM 946 C CA . GLY A 1 117 ? 6.727 -7.742 -4.738 1 97.44 117 GLY A CA 1
ATOM 947 C C . GLY A 1 117 ? 7.773 -7.496 -3.668 1 97.44 117 GLY A C 1
ATOM 948 O O . GLY A 1 117 ? 8.477 -6.484 -3.699 1 97.44 117 GLY A O 1
ATOM 949 N N . VAL A 1 118 ? 7.902 -8.414 -2.787 1 97.38 118 VAL A N 1
ATOM 950 C CA . VAL A 1 118 ? 8.859 -8.297 -1.691 1 97.38 118 VAL A CA 1
ATOM 951 C C . VAL A 1 118 ? 10.281 -8.328 -2.242 1 97.38 118 VAL A C 1
ATOM 953 O O . VAL A 1 118 ? 11.102 -7.465 -1.914 1 97.38 118 VAL A O 1
ATOM 956 N N . ALA A 1 119 ? 10.578 -9.281 -3.102 1 97.75 119 ALA A N 1
ATOM 957 C CA . ALA A 1 119 ? 11.93 -9.484 -3.611 1 97.75 119 ALA A CA 1
ATOM 958 C C . ALA A 1 119 ? 12.43 -8.25 -4.355 1 97.75 119 ALA A C 1
ATOM 960 O O . ALA A 1 119 ? 13.539 -7.77 -4.102 1 97.75 119 ALA A O 1
ATOM 961 N N . TYR A 1 120 ? 11.609 -7.699 -5.215 1 97.19 120 TYR A N 1
ATOM 962 C CA . TYR A 1 120 ? 12.031 -6.578 -6.043 1 97.19 120 TYR A CA 1
ATOM 963 C C . TYR A 1 120 ? 12.141 -5.301 -5.219 1 97.19 120 TYR A C 1
ATOM 965 O O . TYR A 1 120 ? 12.977 -4.438 -5.512 1 97.19 120 TYR A O 1
ATOM 973 N N . SER A 1 121 ? 11.328 -5.188 -4.207 1 97.75 121 SER A N 1
ATOM 974 C CA . SER A 1 121 ? 11.414 -4.008 -3.355 1 97.75 121 SER A CA 1
ATOM 975 C C . SER A 1 121 ? 12.625 -4.078 -2.432 1 97.75 121 SER A C 1
ATOM 977 O O . SER A 1 121 ? 13.391 -3.115 -2.328 1 97.75 121 SER A O 1
ATOM 979 N N . VAL A 1 122 ? 12.852 -5.195 -1.786 1 97.19 122 VAL A N 1
ATOM 980 C CA . VAL A 1 122 ? 14 -5.383 -0.907 1 97.19 122 VAL A CA 1
ATOM 981 C C . VAL A 1 122 ? 15.297 -5.289 -1.717 1 97.19 122 VAL A C 1
ATOM 983 O O . VAL A 1 122 ? 16.297 -4.77 -1.231 1 97.19 122 VAL A O 1
ATOM 986 N N . GLY A 1 123 ? 15.273 -5.715 -2.912 1 96.75 123 GLY A N 1
ATOM 987 C CA . GLY A 1 123 ? 16.438 -5.723 -3.785 1 96.75 123 GLY A CA 1
ATOM 988 C C . GLY A 1 123 ? 16.938 -4.332 -4.129 1 96.75 123 GLY A C 1
ATOM 989 O O . GLY A 1 123 ? 18.062 -4.168 -4.582 1 96.75 123 GLY A O 1
ATOM 990 N N . LYS A 1 124 ? 16.094 -3.322 -3.965 1 96 124 LYS A N 1
ATOM 991 C CA . LYS A 1 124 ? 16.484 -1.945 -4.25 1 96 124 LYS A CA 1
ATOM 992 C C . LYS A 1 124 ? 17.453 -1.417 -3.188 1 96 124 LYS A C 1
ATOM 994 O O . LYS A 1 124 ? 18.031 -0.345 -3.352 1 96 124 LYS A O 1
ATOM 999 N N . ASN A 1 125 ? 17.562 -2.133 -2.098 1 95.06 125 ASN A N 1
ATOM 1000 C CA . ASN A 1 125 ? 18.484 -1.806 -1.021 1 95.06 125 ASN A CA 1
ATOM 1001 C C . ASN A 1 125 ? 18.156 -0.463 -0.379 1 95.06 125 ASN A C 1
ATOM 1003 O O . ASN A 1 125 ? 19.047 0.302 -0.025 1 95.06 125 ASN A O 1
ATOM 1007 N N . ASN A 1 126 ? 16.906 -0.09 -0.457 1 95.69 126 ASN A N 1
ATOM 1008 C CA . ASN A 1 126 ? 16.406 1.023 0.338 1 95.69 126 ASN A CA 1
ATOM 1009 C C . ASN A 1 126 ? 16.234 0.637 1.806 1 95.69 126 ASN A C 1
ATOM 1011 O O . ASN A 1 126 ? 15.445 -0.242 2.137 1 95.69 126 ASN A O 1
ATOM 1015 N N . PRO A 1 127 ? 17 1.253 2.711 1 93.81 127 PRO A N 1
ATOM 1016 C CA . PRO A 1 127 ? 17 0.825 4.109 1 93.81 127 PRO A CA 1
ATOM 1017 C C . PRO A 1 127 ? 15.617 0.963 4.766 1 93.81 127 PRO A C 1
ATOM 1019 O O . PRO A 1 127 ? 15.336 0.284 5.754 1 93.81 127 PRO A O 1
ATOM 1022 N N . SER A 1 128 ? 14.758 1.78 4.242 1 93.56 128 SER A N 1
ATOM 1023 C CA . SER A 1 128 ? 13.438 1.987 4.828 1 93.56 128 SER A CA 1
ATOM 1024 C C . SER A 1 128 ? 12.406 1.031 4.23 1 93.56 128 SER A C 1
ATOM 1026 O O . SER A 1 128 ? 11.242 1.029 4.637 1 93.56 128 SER A O 1
ATOM 1028 N N . LEU A 1 129 ? 12.82 0.28 3.301 1 95.81 129 LEU A N 1
ATOM 1029 C CA . LEU A 1 129 ? 11.953 -0.713 2.672 1 95.81 129 LEU A CA 1
ATOM 1030 C C . LEU A 1 129 ? 12.414 -2.127 3.01 1 95.81 129 LEU A C 1
ATOM 1032 O O . LEU A 1 129 ? 12.859 -2.867 2.131 1 95.81 129 LEU A O 1
ATOM 1036 N N . THR A 1 130 ? 12.234 -2.523 4.227 1 95.69 130 THR A N 1
ATOM 1037 C CA . THR A 1 130 ? 12.664 -3.818 4.738 1 95.69 130 THR A CA 1
ATOM 1038 C C . THR A 1 130 ? 11.742 -4.93 4.242 1 95.69 130 THR A C 1
ATOM 1040 O O . THR A 1 130 ? 10.688 -4.652 3.662 1 95.69 130 THR A O 1
ATOM 1043 N N . LYS A 1 131 ? 12.141 -6.133 4.441 1 95.5 131 LYS A N 1
ATOM 1044 C CA . LYS A 1 131 ? 11.336 -7.305 4.113 1 95.5 131 LYS A CA 1
ATOM 1045 C C . LYS A 1 131 ? 9.977 -7.246 4.809 1 95.5 131 LYS A C 1
ATOM 1047 O O . LYS A 1 131 ? 8.945 -7.5 4.188 1 95.5 131 LYS A O 1
ATOM 1052 N N . GLU A 1 132 ? 9.977 -6.875 6.086 1 94.69 132 GLU A N 1
ATOM 1053 C CA . GLU A 1 132 ? 8.758 -6.793 6.883 1 94.69 132 GLU A CA 1
ATOM 1054 C C . GLU A 1 132 ? 7.82 -5.707 6.352 1 94.69 132 GLU A C 1
ATOM 1056 O O . GLU A 1 132 ? 6.609 -5.918 6.254 1 94.69 132 GLU A O 1
ATOM 1061 N N . TRP A 1 133 ? 8.414 -4.578 6.059 1 97 133 TRP A N 1
ATOM 1062 C CA . TRP A 1 133 ? 7.617 -3.484 5.512 1 97 133 TRP A CA 1
ATOM 1063 C C . TRP A 1 133 ? 6.957 -3.896 4.199 1 97 133 TRP A C 1
ATOM 1065 O O . TRP A 1 133 ? 5.758 -3.672 4.004 1 97 133 TRP A O 1
ATOM 1075 N N . ALA A 1 134 ? 7.75 -4.562 3.338 1 97.44 134 ALA A N 1
ATOM 1076 C CA . ALA A 1 134 ? 7.289 -4.926 2 1 97.44 134 ALA A CA 1
ATOM 1077 C C . ALA A 1 134 ? 6.191 -5.988 2.068 1 97.44 134 ALA A C 1
ATOM 1079 O O . ALA A 1 134 ? 5.285 -6.004 1.234 1 97.44 134 ALA A O 1
ATOM 1080 N N . LEU A 1 135 ? 6.246 -6.832 3.043 1 96.56 135 LEU A N 1
ATOM 1081 C CA . LEU A 1 135 ? 5.285 -7.926 3.145 1 96.56 135 LEU A CA 1
ATOM 1082 C C . LEU A 1 135 ? 3.973 -7.438 3.75 1 96.56 135 LEU A C 1
ATOM 1084 O O . LEU A 1 135 ? 2.918 -8.031 3.508 1 96.56 135 LEU A O 1
ATOM 1088 N N . ALA A 1 136 ? 3.99 -6.395 4.496 1 97.06 136 ALA A N 1
ATOM 1089 C CA . ALA A 1 136 ? 2.881 -5.977 5.348 1 97.06 136 ALA A CA 1
ATOM 1090 C C . ALA A 1 136 ? 1.626 -5.703 4.523 1 97.06 136 ALA A C 1
ATOM 1092 O O . ALA A 1 136 ? 0.521 -6.082 4.918 1 97.06 136 ALA A O 1
ATOM 1093 N N . SER A 1 137 ? 1.779 -5.109 3.393 1 98.25 137 SER A N 1
ATOM 1094 C CA . SER A 1 137 ? 0.625 -4.695 2.602 1 98.25 137 SER A CA 1
ATOM 1095 C C . SER A 1 137 ? -0.041 -5.891 1.929 1 98.25 137 SER A C 1
ATOM 1097 O O . SER A 1 137 ? -1.166 -5.785 1.437 1 98.25 137 SER A O 1
ATOM 1099 N N . ASP A 1 138 ? 0.647 -7.027 1.895 1 98 138 ASP A N 1
ATOM 1100 C CA . ASP A 1 138 ? 0.105 -8.195 1.211 1 98 138 ASP A CA 1
ATOM 1101 C C . ASP A 1 138 ? -0.55 -9.156 2.201 1 98 138 ASP A C 1
ATOM 1103 O O . ASP A 1 138 ? -1.155 -10.148 1.801 1 98 138 ASP A O 1
ATOM 1107 N N . ILE A 1 139 ? -0.409 -8.891 3.494 1 96.88 139 ILE A N 1
ATOM 1108 C CA . ILE A 1 139 ? -1.008 -9.75 4.512 1 96.88 139 ILE A CA 1
ATOM 1109 C C . ILE A 1 139 ? -2.525 -9.766 4.344 1 96.88 139 ILE A C 1
ATOM 1111 O O . ILE A 1 139 ? -3.156 -8.711 4.223 1 96.88 139 ILE A O 1
ATOM 1115 N N . GLY A 1 140 ? -3.098 -11.008 4.312 1 96.56 140 GLY A N 1
ATOM 1116 C CA . GLY A 1 140 ? -4.531 -11.172 4.145 1 96.56 140 GLY A CA 1
ATOM 1117 C C . GLY A 1 140 ? -4.926 -11.57 2.734 1 96.56 140 GLY A C 1
ATOM 1118 O O . GLY A 1 140 ? -6.043 -12.039 2.506 1 96.56 140 GLY A O 1
ATOM 1119 N N . LEU A 1 141 ? -4.023 -11.367 1.734 1 98 141 LEU A N 1
ATOM 1120 C CA . LEU A 1 141 ? -4.273 -11.844 0.379 1 98 141 LEU A CA 1
ATOM 1121 C C . LEU A 1 141 ? -4.492 -13.352 0.366 1 98 141 LEU A C 1
ATOM 1123 O O . LEU A 1 141 ? -4.055 -14.055 1.282 1 98 141 LEU A O 1
ATOM 1127 N N . PRO A 1 142 ? -5.195 -13.828 -0.692 1 97.62 142 PRO A N 1
ATOM 1128 C CA . PRO A 1 142 ? -5.254 -15.281 -0.821 1 97.62 142 PRO A CA 1
ATOM 1129 C C . PRO A 1 142 ? -3.873 -15.93 -0.886 1 97.62 142 PRO A C 1
ATOM 1131 O O . PRO A 1 142 ? -3.025 -15.5 -1.673 1 97.62 142 PRO A O 1
ATOM 1134 N N . CYS A 1 143 ? -3.658 -16.875 -0.051 1 96.81 143 CYS A N 1
ATOM 1135 C CA . CYS A 1 143 ? -2.369 -17.562 0.023 1 96.81 143 CYS A CA 1
ATOM 1136 C C . CYS A 1 143 ? -2.277 -18.672 -1.017 1 96.81 143 CYS A C 1
ATOM 1138 O O . CYS A 1 143 ? -3.18 -19.5 -1.123 1 96.81 143 CYS A O 1
ATOM 1140 N N . PRO A 1 144 ? -1.203 -18.688 -1.77 1 97.25 144 PRO A N 1
ATOM 1141 C CA . PRO A 1 144 ? -1.051 -19.797 -2.715 1 97.25 144 PRO A CA 1
ATOM 1142 C C . PRO A 1 144 ? -0.99 -21.156 -2.021 1 97.25 144 PRO A C 1
ATOM 1144 O O . PRO A 1 144 ? -0.453 -21.266 -0.917 1 97.25 144 PRO A O 1
ATOM 1147 N N . ASP A 1 145 ? -1.535 -22.156 -2.682 1 97.31 145 ASP A N 1
ATOM 1148 C CA . ASP A 1 145 ? -1.374 -23.531 -2.229 1 97.31 145 ASP A CA 1
ATOM 1149 C C . ASP A 1 145 ? 0 -24.078 -2.611 1 97.31 145 ASP A C 1
ATOM 1151 O O . ASP A 1 145 ? 0.544 -24.953 -1.922 1 97.31 145 ASP A O 1
ATOM 1155 N N . ALA A 1 146 ? 0.488 -23.578 -3.676 1 97.5 146 ALA A N 1
ATOM 1156 C CA . ALA A 1 146 ? 1.815 -23.953 -4.148 1 97.5 146 ALA A CA 1
ATOM 1157 C C . ALA A 1 146 ? 2.525 -22.781 -4.812 1 97.5 146 ALA A C 1
ATOM 1159 O O . ALA A 1 146 ? 1.896 -21.984 -5.512 1 97.5 146 ALA A O 1
ATOM 1160 N N . ILE A 1 147 ? 3.811 -22.719 -4.578 1 98.12 147 ILE A N 1
ATOM 1161 C CA . ILE A 1 147 ? 4.684 -21.766 -5.25 1 98.12 147 ILE A CA 1
ATOM 1162 C C . ILE A 1 147 ? 5.824 -22.516 -5.941 1 98.12 147 ILE A C 1
ATOM 1164 O O . ILE A 1 147 ? 6.609 -23.203 -5.293 1 98.12 147 ILE A O 1
ATOM 1168 N N . ILE A 1 148 ? 5.855 -22.359 -7.203 1 98.62 148 ILE A N 1
ATOM 1169 C CA . ILE A 1 148 ? 6.957 -22.891 -8 1 98.62 148 ILE A CA 1
ATOM 1170 C C . ILE A 1 148 ? 7.887 -21.766 -8.422 1 98.62 148 ILE A C 1
ATOM 1172 O O . ILE A 1 148 ? 7.453 -20.797 -9.055 1 98.62 148 ILE A O 1
ATOM 1176 N N . PHE A 1 149 ? 9.125 -21.828 -8.016 1 98.56 149 PHE A N 1
ATOM 1177 C CA . PHE A 1 149 ? 10.117 -20.859 -8.43 1 98.56 149 PHE A CA 1
ATOM 1178 C C . PHE A 1 149 ? 10.961 -21.391 -9.586 1 98.56 149 PHE A C 1
ATOM 1180 O O . PHE A 1 149 ? 11.672 -22.375 -9.43 1 98.56 149 PHE A O 1
ATOM 1187 N N . LEU A 1 150 ? 10.828 -20.766 -10.719 1 98.38 150 LEU A N 1
ATOM 1188 C CA . LEU A 1 150 ? 11.672 -21.109 -11.859 1 98.38 150 LEU A CA 1
ATOM 1189 C C . LEU A 1 150 ? 13.031 -20.422 -11.75 1 98.38 150 LEU A C 1
ATOM 1191 O O . LEU A 1 150 ? 13.148 -19.219 -12.023 1 98.38 150 LEU A O 1
ATOM 1195 N N . ASP A 1 151 ? 13.969 -21.234 -11.445 1 97.19 151 ASP A N 1
ATOM 1196 C CA . ASP A 1 151 ? 15.312 -20.719 -11.164 1 97.19 151 ASP A CA 1
ATOM 1197 C C . ASP A 1 151 ? 16.188 -20.75 -12.414 1 97.19 151 ASP A C 1
ATOM 1199 O O . ASP A 1 151 ? 16.328 -21.797 -13.055 1 97.19 151 ASP A O 1
ATOM 1203 N N . ILE A 1 152 ? 16.688 -19.641 -12.773 1 93.25 152 ILE A N 1
ATOM 1204 C CA . ILE A 1 152 ? 17.609 -19.516 -13.891 1 93.25 152 ILE A CA 1
ATOM 1205 C C . ILE A 1 152 ? 18.672 -18.469 -13.562 1 93.25 152 ILE A C 1
ATOM 1207 O O . ILE A 1 152 ? 18.391 -17.484 -12.867 1 93.25 152 ILE A O 1
ATOM 1211 N N . SER A 1 153 ? 19.891 -18.75 -14.039 1 90.25 153 SER A N 1
ATOM 1212 C CA . SER A 1 153 ? 20.922 -17.75 -13.805 1 90.25 153 SER A CA 1
ATOM 1213 C C . SER A 1 153 ? 20.656 -16.469 -14.602 1 90.25 153 SER A C 1
ATOM 1215 O O . SER A 1 153 ? 20.188 -16.531 -15.742 1 90.25 153 SER A O 1
ATOM 1217 N N . PRO A 1 154 ? 20.969 -15.367 -13.945 1 87.31 154 PRO A N 1
ATOM 1218 C CA . PRO A 1 154 ? 20.797 -14.117 -14.695 1 87.31 154 PRO A CA 1
ATOM 1219 C C . PRO A 1 154 ? 21.578 -14.117 -16.016 1 87.31 154 PRO A C 1
ATOM 1221 O O . PRO A 1 154 ? 21.125 -13.508 -16.984 1 87.31 154 PRO A O 1
ATOM 1224 N N . GLU A 1 155 ? 22.688 -14.828 -16.062 1 86.81 155 GLU A N 1
ATOM 1225 C CA . GLU A 1 155 ? 23.484 -14.953 -17.281 1 86.81 155 GLU A CA 1
ATOM 1226 C C . GLU A 1 155 ? 22.703 -15.68 -18.375 1 86.81 155 GLU A C 1
ATOM 1228 O O . GLU A 1 155 ? 22.656 -15.219 -19.516 1 86.81 155 GLU A O 1
ATOM 1233 N N . ASP A 1 156 ? 22.078 -16.672 -18.016 1 87.19 156 ASP A N 1
ATOM 1234 C CA . ASP A 1 156 ? 21.281 -17.438 -18.969 1 87.19 156 ASP A CA 1
ATOM 1235 C C . ASP A 1 156 ? 20.031 -16.672 -19.375 1 87.19 156 ASP A C 1
ATOM 1237 O O . ASP A 1 156 ? 19.625 -16.719 -20.547 1 87.19 156 ASP A O 1
ATOM 1241 N N . ALA A 1 157 ? 19.453 -15.953 -18.453 1 85.38 157 ALA A N 1
ATOM 1242 C CA . ALA A 1 157 ? 18.219 -15.195 -18.703 1 85.38 157 ALA A CA 1
ATOM 1243 C C . ALA A 1 157 ? 18.484 -14.023 -19.656 1 85.38 157 ALA A C 1
ATOM 1245 O O . ALA A 1 157 ? 17.641 -13.695 -20.484 1 85.38 157 ALA A O 1
ATOM 1246 N N . SER A 1 158 ? 19.625 -13.477 -19.547 1 85 158 SER A N 1
ATOM 1247 C CA . SER A 1 158 ? 19.953 -12.258 -20.281 1 85 158 SER A CA 1
ATOM 1248 C C . SER A 1 158 ? 20.172 -12.539 -21.75 1 85 158 SER A C 1
ATOM 1250 O O . SER A 1 158 ? 20.156 -11.625 -22.578 1 85 158 SER A O 1
ATOM 1252 N N . VAL A 1 159 ? 20.375 -13.836 -22.078 1 81.44 159 VAL A N 1
ATOM 1253 C CA . VAL A 1 159 ? 20.625 -14.188 -23.484 1 81.44 159 VAL A CA 1
ATOM 1254 C C . VAL A 1 159 ? 19.297 -14.414 -24.188 1 81.44 159 VAL A C 1
ATOM 1256 O O . VAL A 1 159 ? 19.234 -14.445 -25.422 1 81.44 159 VAL A O 1
ATOM 1259 N N . ARG A 1 160 ? 18.328 -14.367 -23.438 1 79.38 160 ARG A N 1
ATOM 1260 C CA . ARG A 1 160 ? 17.016 -14.586 -24.031 1 79.38 160 ARG A CA 1
ATOM 1261 C C . ARG A 1 160 ? 16.453 -13.305 -24.625 1 79.38 160 ARG A C 1
ATOM 1263 O O . ARG A 1 160 ? 16.891 -12.203 -24.266 1 79.38 160 ARG A O 1
ATOM 1270 N N . ALA A 1 161 ? 15.562 -13.477 -25.5 1 72.12 161 ALA A N 1
ATOM 1271 C CA . ALA A 1 161 ? 15.07 -12.391 -26.344 1 72.12 161 ALA A CA 1
ATOM 1272 C C . ALA A 1 161 ? 14.508 -11.25 -25.5 1 72.12 161 ALA A C 1
ATOM 1274 O O . ALA A 1 161 ? 13.828 -11.492 -24.5 1 72.12 161 ALA A O 1
ATOM 1275 N N . GLU A 1 162 ? 14.867 -9.953 -25.844 1 75.44 162 GLU A N 1
ATOM 1276 C CA . GLU A 1 162 ? 14.289 -8.68 -25.422 1 75.44 162 GLU A CA 1
ATOM 1277 C C . GLU A 1 162 ? 14.688 -8.344 -23.984 1 75.44 162 GLU A C 1
ATOM 1279 O O . GLU A 1 162 ? 13.984 -7.598 -23.297 1 75.44 162 GLU A O 1
ATOM 1284 N N . PHE A 1 163 ? 15.703 -8.977 -23.516 1 81.06 163 PHE A N 1
ATOM 1285 C CA . PHE A 1 163 ? 16.203 -8.617 -22.188 1 81.06 163 PHE A CA 1
ATOM 1286 C C . PHE A 1 163 ? 16.781 -7.207 -22.203 1 81.06 163 PHE A C 1
ATOM 1288 O O . PHE A 1 163 ? 17.484 -6.828 -23.141 1 81.06 163 PHE A O 1
ATOM 1295 N N . GLY A 1 164 ? 16.453 -6.418 -21.172 1 81.88 164 GLY A N 1
ATOM 1296 C CA . GLY A 1 164 ? 17.062 -5.105 -21.016 1 81.88 164 GLY A CA 1
ATOM 1297 C C . GLY A 1 164 ? 16.125 -3.969 -21.375 1 81.88 164 GLY A C 1
ATOM 1298 O O . GLY A 1 164 ? 16.453 -2.797 -21.188 1 81.88 164 GLY A O 1
ATOM 1299 N N . THR A 1 165 ? 14.977 -4.262 -21.75 1 84.81 165 THR A N 1
ATOM 1300 C CA . THR A 1 165 ? 14.039 -3.24 -22.188 1 84.81 165 THR A CA 1
ATOM 1301 C C . THR A 1 165 ? 13.297 -2.631 -21 1 84.81 165 THR A C 1
ATOM 1303 O O . THR A 1 165 ? 12.969 -1.441 -21.016 1 84.81 165 THR A O 1
ATOM 1306 N N . GLU A 1 166 ? 13.094 -3.438 -19.906 1 87.69 166 GLU A N 1
ATOM 1307 C CA . GLU A 1 166 ? 12.359 -2.936 -18.75 1 87.69 166 GLU A CA 1
ATOM 1308 C C . GLU A 1 166 ? 13.305 -2.539 -17.625 1 87.69 166 GLU A C 1
ATOM 1310 O O . GLU A 1 166 ? 14.453 -2.982 -17.578 1 87.69 166 GLU A O 1
ATOM 1315 N N . LYS A 1 167 ? 12.75 -1.721 -16.703 1 89.25 167 LYS A N 1
ATOM 1316 C CA . LYS A 1 167 ? 13.461 -1.048 -15.617 1 89.25 167 LYS A CA 1
ATOM 1317 C C . LYS A 1 167 ? 14.312 -2.035 -14.82 1 89.25 167 LYS A C 1
ATOM 1319 O O . LYS A 1 167 ? 15.445 -1.731 -14.453 1 89.25 167 LYS A O 1
ATOM 1324 N N . TYR A 1 168 ? 13.836 -3.236 -14.648 1 89.88 168 TYR A N 1
ATOM 1325 C CA . TYR A 1 168 ? 14.453 -4.164 -13.703 1 89.88 168 TYR A CA 1
ATOM 1326 C C . TYR A 1 168 ? 15.344 -5.164 -14.43 1 89.88 168 TYR A C 1
ATOM 1328 O O . TYR A 1 168 ? 16.016 -5.977 -13.789 1 89.88 168 TYR A O 1
ATOM 1336 N N . GLU A 1 169 ? 15.43 -5.094 -15.719 1 88.5 169 GLU A N 1
ATOM 1337 C CA . GLU A 1 169 ? 16.172 -6.082 -16.5 1 88.5 169 GLU A CA 1
ATOM 1338 C C . GLU A 1 169 ? 17.656 -5.719 -16.594 1 88.5 169 GLU A C 1
ATOM 1340 O O . GLU A 1 169 ? 18.156 -5.461 -17.688 1 88.5 169 GLU A O 1
ATOM 1345 N N . LYS A 1 170 ? 18.297 -5.684 -15.492 1 89.06 170 LYS A N 1
ATOM 1346 C CA . LYS A 1 170 ? 19.734 -5.5 -15.297 1 89.06 170 LYS A CA 1
ATOM 1347 C C . LYS A 1 170 ? 20.344 -6.707 -14.602 1 89.06 170 LYS A C 1
ATOM 1349 O O . LYS A 1 170 ? 19.828 -7.18 -13.586 1 89.06 170 LYS A O 1
ATOM 1354 N N . LYS A 1 171 ? 21.406 -7.168 -15.109 1 89.88 171 LYS A N 1
ATOM 1355 C CA . LYS A 1 171 ? 22 -8.43 -14.68 1 89.88 171 LYS A CA 1
ATOM 1356 C C . LYS A 1 171 ? 22.297 -8.422 -13.18 1 89.88 171 LYS A C 1
ATOM 1358 O O . LYS A 1 171 ? 21.891 -9.328 -12.453 1 89.88 171 LYS A O 1
ATOM 1363 N N . GLU A 1 172 ? 23.031 -7.402 -12.719 1 91.06 172 GLU A N 1
ATOM 1364 C CA . GLU A 1 172 ? 23.406 -7.32 -11.312 1 91.06 172 GLU A CA 1
ATOM 1365 C C . GLU A 1 172 ? 22.172 -7.266 -10.414 1 91.06 172 GLU A C 1
ATOM 1367 O O . GLU A 1 172 ? 22.156 -7.879 -9.344 1 91.06 172 GLU A O 1
ATOM 1372 N N . PHE A 1 173 ? 21.219 -6.582 -10.859 1 93.56 173 PHE A N 1
ATOM 1373 C CA . PHE A 1 173 ? 19.969 -6.477 -10.109 1 93.56 173 PHE A CA 1
ATOM 1374 C C . PHE A 1 173 ? 19.25 -7.82 -10.055 1 93.56 173 PHE A C 1
ATOM 1376 O O . PHE A 1 173 ? 18.781 -8.234 -9 1 93.56 173 PHE A O 1
ATOM 1383 N N . GLN A 1 174 ? 19.219 -8.5 -11.156 1 93.31 174 GLN A N 1
ATOM 1384 C CA . GLN A 1 174 ? 18.562 -9.805 -11.227 1 93.31 174 GLN A CA 1
ATOM 1385 C C . GLN A 1 174 ? 19.297 -10.828 -10.352 1 93.31 174 GLN A C 1
ATOM 1387 O O . GLN A 1 174 ? 18.656 -11.695 -9.75 1 93.31 174 GLN A O 1
ATOM 1392 N N . GLN A 1 175 ? 20.578 -10.719 -10.266 1 94.44 175 GLN A N 1
ATOM 1393 C CA . GLN A 1 175 ? 21.344 -11.586 -9.383 1 94.44 175 GLN A CA 1
ATOM 1394 C C . GLN A 1 175 ? 20.969 -11.359 -7.918 1 94.44 175 GLN A C 1
ATOM 1396 O O . GLN A 1 175 ? 20.812 -12.312 -7.156 1 94.44 175 GLN A O 1
ATOM 1401 N N . GLN A 1 176 ? 20.844 -10.133 -7.605 1 95.06 176 GLN A N 1
ATOM 1402 C CA . GLN A 1 176 ? 20.422 -9.773 -6.254 1 95.06 176 GLN A CA 1
ATOM 1403 C C . GLN A 1 176 ? 19.016 -10.305 -5.961 1 95.06 176 GLN A C 1
ATOM 1405 O O . GLN A 1 176 ? 18.766 -10.859 -4.891 1 95.06 176 GLN A O 1
ATOM 1410 N N . ILE A 1 177 ? 18.141 -10.133 -6.906 1 95.94 177 ILE A N 1
ATOM 1411 C CA . ILE A 1 177 ? 16.766 -10.578 -6.762 1 95.94 177 ILE A CA 1
ATOM 1412 C C . ILE A 1 177 ? 16.734 -12.094 -6.574 1 95.94 177 ILE A C 1
ATOM 1414 O O . ILE A 1 177 ? 15.977 -12.609 -5.742 1 95.94 177 ILE A O 1
ATOM 1418 N N . ARG A 1 178 ? 17.5 -12.766 -7.328 1 96.25 178 ARG A N 1
ATOM 1419 C CA . ARG A 1 178 ? 17.562 -14.227 -7.219 1 96.25 178 ARG A CA 1
ATOM 1420 C C . ARG A 1 178 ? 17.922 -14.656 -5.801 1 96.25 178 ARG A C 1
ATOM 1422 O O . ARG A 1 178 ? 17.281 -15.523 -5.223 1 96.25 178 ARG A O 1
ATOM 1429 N N . LYS A 1 179 ? 18.938 -14.023 -5.25 1 96.12 179 LYS A N 1
ATOM 1430 C CA . LYS A 1 179 ? 19.375 -14.336 -3.893 1 96.12 179 LYS A CA 1
ATOM 1431 C C . LYS A 1 179 ? 18.266 -14.078 -2.881 1 96.12 179 LYS A C 1
ATOM 1433 O O . LYS A 1 179 ? 18.031 -14.898 -1.985 1 96.12 179 LYS A O 1
ATOM 1438 N N . ILE A 1 180 ? 17.594 -13.031 -3.025 1 96.5 180 ILE A N 1
ATOM 1439 C CA . ILE A 1 180 ? 16.531 -12.656 -2.109 1 96.5 180 ILE A CA 1
ATOM 1440 C C . ILE A 1 180 ? 15.375 -13.656 -2.227 1 96.5 180 ILE A C 1
ATOM 1442 O O . ILE A 1 180 ? 14.828 -14.109 -1.217 1 96.5 180 ILE A O 1
ATOM 1446 N N . PHE A 1 181 ? 15.016 -14.031 -3.457 1 96.5 181 PHE A N 1
ATOM 1447 C CA . PHE A 1 181 ? 13.961 -15.016 -3.67 1 96.5 181 PHE A CA 1
ATOM 1448 C C . PHE A 1 181 ? 14.281 -16.312 -2.926 1 96.5 181 PHE A C 1
ATOM 1450 O O . PHE A 1 181 ? 13.422 -16.859 -2.227 1 96.5 181 PHE A O 1
ATOM 1457 N N . LEU A 1 182 ? 15.461 -16.75 -3.119 1 95.31 182 LEU A N 1
ATOM 1458 C CA . LEU A 1 182 ? 15.844 -18.016 -2.51 1 95.31 182 LEU A CA 1
ATOM 1459 C C . LEU A 1 182 ? 15.742 -17.938 -0.99 1 95.31 182 LEU A C 1
ATOM 1461 O O . LEU A 1 182 ? 15.305 -18.906 -0.346 1 95.31 182 LEU A O 1
ATOM 1465 N N . HIS A 1 183 ? 16.062 -16.812 -0.462 1 94.06 183 HIS A N 1
ATOM 1466 C CA . HIS A 1 183 ? 15.922 -16.609 0.976 1 94.06 183 HIS A CA 1
ATOM 1467 C C . HIS A 1 183 ? 14.453 -16.578 1.387 1 94.06 183 HIS A C 1
ATOM 1469 O O . HIS A 1 183 ? 14.07 -17.188 2.393 1 94.06 183 HIS A O 1
ATOM 1475 N N . LEU A 1 184 ? 13.625 -15.891 0.632 1 94.44 184 LEU A N 1
ATOM 1476 C CA . LEU A 1 184 ? 12.203 -15.773 0.927 1 94.44 184 LEU A CA 1
ATOM 1477 C C . LEU A 1 184 ? 11.523 -17.141 0.879 1 94.44 184 LEU A C 1
ATOM 1479 O O . LEU A 1 184 ? 10.688 -17.453 1.732 1 94.44 184 LEU A O 1
ATOM 1483 N N . LEU A 1 185 ? 11.859 -17.922 -0.097 1 94.31 185 LEU A N 1
ATOM 1484 C CA . LEU A 1 185 ? 11.242 -19.234 -0.29 1 94.31 185 LEU A CA 1
ATOM 1485 C C . LEU A 1 185 ? 11.547 -20.156 0.887 1 94.31 185 LEU A C 1
ATOM 1487 O O . LEU A 1 185 ? 10.711 -20.984 1.265 1 94.31 185 LEU A O 1
ATOM 1491 N N . ASP A 1 186 ? 12.672 -19.906 1.504 1 89.94 186 ASP A N 1
ATOM 1492 C CA . ASP A 1 186 ? 13.078 -20.703 2.662 1 89.94 186 ASP A CA 1
ATOM 1493 C C . ASP A 1 186 ? 12.273 -20.312 3.9 1 89.94 186 ASP A C 1
ATOM 1495 O O . ASP A 1 186 ? 12.203 -21.078 4.863 1 89.94 186 ASP A O 1
ATOM 1499 N N . SER A 1 187 ? 11.625 -19.188 3.844 1 86.69 187 SER A N 1
ATOM 1500 C CA . SER A 1 187 ? 10.93 -18.656 5.016 1 86.69 187 SER A CA 1
ATOM 1501 C C . SER A 1 187 ? 9.43 -18.891 4.918 1 86.69 187 SER A C 1
ATOM 1503 O O . SER A 1 187 ? 8.672 -18.5 5.816 1 86.69 187 SER A O 1
ATOM 1505 N N . ILE A 1 188 ? 8.984 -19.5 3.871 1 87.56 188 ILE A N 1
ATOM 1506 C CA . ILE A 1 188 ? 7.551 -19.703 3.662 1 87.56 188 ILE A CA 1
ATOM 1507 C C . ILE A 1 188 ? 7.055 -20.828 4.555 1 87.56 188 ILE A C 1
ATOM 1509 O O . ILE A 1 188 ? 7.73 -21.859 4.715 1 87.56 188 ILE A O 1
ATOM 1513 N N . SER A 1 189 ? 5.895 -20.578 5.105 1 77.12 189 SER A N 1
ATOM 1514 C CA . SER A 1 189 ? 5.285 -21.547 6.008 1 77.12 189 SER A CA 1
ATOM 1515 C C . SER A 1 189 ? 5.012 -22.859 5.301 1 77.12 189 SER A C 1
ATOM 1517 O O . SER A 1 189 ? 4.875 -22.906 4.078 1 77.12 189 SER A O 1
ATOM 1519 N N . ASN A 1 190 ? 4.754 -23.844 6.055 1 77.25 190 ASN A N 1
ATOM 1520 C CA . ASN A 1 190 ? 4.539 -25.203 5.559 1 77.25 190 ASN A CA 1
ATOM 1521 C C . ASN A 1 190 ? 3.156 -25.359 4.926 1 77.25 190 ASN A C 1
ATOM 1523 O O . ASN A 1 190 ? 2.871 -26.375 4.285 1 77.25 190 ASN A O 1
ATOM 1527 N N . ASP A 1 191 ? 2.453 -24.328 5.004 1 81.19 191 ASP A N 1
ATOM 1528 C CA . ASP A 1 191 ? 1.11 -24.391 4.438 1 81.19 191 ASP A CA 1
ATOM 1529 C C . ASP A 1 191 ? 1.147 -24.266 2.918 1 81.19 191 ASP A C 1
ATOM 1531 O O . ASP A 1 191 ? 0.168 -24.578 2.238 1 81.19 191 ASP A O 1
ATOM 1535 N N . THR A 1 192 ? 2.207 -23.828 2.402 1 93 192 THR A N 1
ATOM 1536 C CA . THR A 1 192 ? 2.363 -23.656 0.963 1 93 192 THR A CA 1
ATOM 1537 C C . THR A 1 192 ? 3.455 -24.562 0.415 1 93 192 THR A C 1
ATOM 1539 O O . THR A 1 192 ? 4.57 -24.594 0.942 1 93 192 THR A O 1
ATOM 1542 N N . LEU A 1 193 ? 3.109 -25.359 -0.513 1 95.56 193 LEU A N 1
ATOM 1543 C CA . LEU A 1 193 ? 4.133 -26.141 -1.193 1 95.56 193 LEU A CA 1
ATOM 1544 C C . LEU A 1 193 ? 5.09 -25.25 -1.96 1 95.56 193 LEU A C 1
ATOM 1546 O O . LEU A 1 193 ? 4.66 -24.375 -2.719 1 95.56 193 LEU A O 1
ATOM 1550 N N . VAL A 1 194 ? 6.352 -25.406 -1.679 1 96.88 194 VAL A N 1
ATOM 1551 C CA . VAL A 1 194 ? 7.367 -24.625 -2.369 1 96.88 194 VAL A CA 1
ATOM 1552 C C . VAL A 1 194 ? 8.336 -25.547 -3.096 1 96.88 194 VAL A C 1
ATOM 1554 O O . VAL A 1 194 ? 8.805 -26.531 -2.527 1 96.88 194 VAL A O 1
ATOM 1557 N N . ARG A 1 195 ? 8.602 -25.25 -4.312 1 97.44 195 ARG A N 1
ATOM 1558 C CA . ARG A 1 195 ? 9.57 -26.031 -5.078 1 97.44 195 ARG A CA 1
ATOM 1559 C C . ARG A 1 195 ? 10.383 -25.125 -6 1 97.44 195 ARG A C 1
ATOM 1561 O O . ARG A 1 195 ? 9.836 -24.25 -6.656 1 97.44 195 ARG A O 1
ATOM 1568 N N . ILE A 1 196 ? 11.656 -25.312 -5.949 1 98 196 ILE A N 1
ATOM 1569 C CA . ILE A 1 196 ? 12.562 -24.641 -6.875 1 98 196 ILE A CA 1
ATOM 1570 C C . ILE A 1 196 ? 12.883 -25.562 -8.047 1 98 196 ILE A C 1
ATOM 1572 O O . ILE A 1 196 ? 13.289 -26.719 -7.852 1 98 196 ILE A O 1
ATOM 1576 N N . ILE A 1 197 ? 12.68 -25.109 -9.273 1 98.31 197 ILE A N 1
ATOM 1577 C CA . ILE A 1 197 ? 12.914 -25.906 -10.469 1 98.31 197 ILE A CA 1
ATOM 1578 C C . ILE A 1 197 ? 13.922 -25.188 -11.367 1 98.31 197 ILE A C 1
ATOM 1580 O O . ILE A 1 197 ? 13.836 -23.984 -11.578 1 98.31 197 ILE A O 1
ATOM 1584 N N . ASP A 1 198 ? 14.891 -25.922 -11.875 1 97.5 198 ASP A N 1
ATOM 1585 C CA . ASP A 1 198 ? 15.883 -25.391 -12.805 1 97.5 198 ASP A CA 1
ATOM 1586 C C . ASP A 1 198 ? 15.25 -25.078 -14.164 1 97.5 198 ASP A C 1
ATOM 1588 O O . ASP A 1 198 ? 14.992 -25.984 -14.953 1 97.5 198 ASP A O 1
ATOM 1592 N N . ALA A 1 199 ? 15.102 -23.828 -14.453 1 96.56 199 ALA A N 1
ATOM 1593 C CA . ALA A 1 199 ? 14.43 -23.391 -15.672 1 96.56 199 ALA A CA 1
ATOM 1594 C C . ALA A 1 199 ? 15.398 -23.375 -16.859 1 96.56 199 ALA A C 1
ATOM 1596 O O . ALA A 1 199 ? 15.016 -23.016 -17.969 1 96.56 199 ALA A O 1
ATOM 1597 N N . GLY A 1 200 ? 16.594 -23.719 -16.578 1 93.25 200 GLY A N 1
ATOM 1598 C CA . GLY A 1 200 ? 17.562 -23.875 -17.656 1 93.25 200 GLY A CA 1
ATOM 1599 C C . GLY A 1 200 ? 17.391 -25.156 -18.438 1 93.25 200 GLY A C 1
ATOM 1600 O O . GLY A 1 200 ? 17.953 -25.312 -19.531 1 93.25 200 GLY A O 1
ATOM 1601 N N . GLN A 1 201 ? 16.625 -26.078 -17.938 1 95.38 201 GLN A N 1
ATOM 1602 C CA . GLN A 1 201 ? 16.328 -27.344 -18.609 1 95.38 201 GLN A CA 1
ATOM 1603 C C . GLN A 1 201 ? 15.367 -27.125 -19.781 1 95.38 201 GLN A C 1
ATOM 1605 O O . GLN A 1 201 ? 14.773 -26.047 -19.906 1 95.38 201 GLN A O 1
ATOM 1610 N N . PRO A 1 202 ? 15.281 -28.172 -20.672 1 95.94 202 PRO A N 1
ATOM 1611 C CA . PRO A 1 202 ? 14.32 -28.047 -21.766 1 95.94 202 PRO A CA 1
ATOM 1612 C C . PRO A 1 202 ? 12.898 -27.797 -21.281 1 95.94 202 PRO A C 1
ATOM 1614 O O . PRO A 1 202 ? 12.492 -28.328 -20.234 1 95.94 202 PRO A O 1
ATOM 1617 N N . VAL A 1 203 ? 12.148 -27.031 -22.031 1 96.81 203 VAL A N 1
ATOM 1618 C CA . VAL A 1 203 ? 10.82 -26.547 -21.688 1 96.81 203 VAL A CA 1
ATOM 1619 C C . VAL A 1 203 ? 9.938 -27.719 -21.25 1 96.81 203 VAL A C 1
ATOM 1621 O O . VAL A 1 203 ? 9.211 -27.625 -20.266 1 96.81 203 VAL A O 1
ATOM 1624 N N . LEU A 1 204 ? 9.992 -28.875 -21.922 1 97.94 204 LEU A N 1
ATOM 1625 C CA . LEU A 1 204 ? 9.148 -30.031 -21.641 1 97.94 204 LEU A CA 1
ATOM 1626 C C . LEU A 1 204 ? 9.562 -30.672 -20.312 1 97.94 204 LEU A C 1
ATOM 1628 O O . LEU A 1 204 ? 8.727 -31.203 -19.594 1 97.94 204 LEU A O 1
ATOM 1632 N N . THR A 1 205 ? 10.844 -30.625 -20.031 1 98.19 205 THR A N 1
ATOM 1633 C CA . THR A 1 205 ? 11.352 -31.156 -18.781 1 98.19 205 THR A CA 1
ATOM 1634 C C . THR A 1 205 ? 10.859 -30.312 -17.594 1 98.19 205 THR A C 1
ATOM 1636 O O . THR A 1 205 ? 10.406 -30.859 -16.594 1 98.19 205 THR A O 1
ATOM 1639 N N . VAL A 1 206 ? 10.922 -29.016 -17.75 1 98.12 206 VAL A N 1
ATOM 1640 C CA . VAL A 1 206 ? 10.453 -28.094 -16.734 1 98.12 206 VAL A CA 1
ATOM 1641 C C . VAL A 1 206 ? 8.953 -28.281 -16.5 1 98.12 206 VAL A C 1
ATOM 1643 O O . VAL A 1 206 ? 8.5 -28.391 -15.367 1 98.12 206 VAL A O 1
ATOM 1646 N N . GLU A 1 207 ? 8.211 -28.391 -17.578 1 98.44 207 GLU A N 1
ATOM 1647 C CA . GLU A 1 207 ? 6.77 -28.641 -17.516 1 98.44 207 GLU A CA 1
ATOM 1648 C C . GLU A 1 207 ? 6.453 -29.891 -16.703 1 98.44 207 GLU A C 1
ATOM 1650 O O . GLU A 1 207 ? 5.59 -29.875 -15.828 1 98.44 207 GLU A O 1
ATOM 1655 N N . SER A 1 208 ? 7.172 -30.953 -17 1 98.38 208 SER A N 1
ATOM 1656 C CA . SER A 1 208 ? 6.945 -32.219 -16.328 1 98.38 208 SER A CA 1
ATOM 1657 C C . SER A 1 208 ? 7.258 -32.125 -14.844 1 98.38 208 SER A C 1
ATOM 1659 O O . SER A 1 208 ? 6.543 -32.719 -14.016 1 98.38 208 SER A O 1
ATOM 1661 N N . GLN A 1 209 ? 8.289 -31.453 -14.547 1 98.5 209 GLN A N 1
ATOM 1662 C CA . GLN A 1 209 ? 8.688 -31.281 -13.148 1 98.5 209 GLN A CA 1
ATOM 1663 C C . GLN A 1 209 ? 7.664 -30.453 -12.375 1 98.5 209 GLN A C 1
ATOM 1665 O O . GLN A 1 209 ? 7.324 -30.781 -11.234 1 98.5 209 GLN A O 1
ATOM 1670 N N . ILE A 1 210 ? 7.176 -29.391 -12.992 1 98.62 210 ILE A N 1
ATOM 1671 C CA . ILE A 1 210 ? 6.152 -28.562 -12.359 1 98.62 210 ILE A CA 1
ATOM 1672 C C . ILE A 1 210 ? 4.918 -29.406 -12.055 1 98.62 210 ILE A C 1
ATOM 1674 O O . ILE A 1 210 ? 4.434 -29.422 -10.922 1 98.62 210 ILE A O 1
ATOM 1678 N N . PHE A 1 211 ? 4.488 -30.125 -13.062 1 98.06 211 PHE A N 1
ATOM 1679 C CA . PHE A 1 211 ? 3.273 -30.922 -12.914 1 98.06 211 PHE A CA 1
ATOM 1680 C C . PHE A 1 211 ? 3.453 -31.984 -11.844 1 98.06 211 PHE A C 1
ATOM 1682 O O . PHE A 1 211 ? 2.568 -32.188 -11.008 1 98.06 211 PHE A O 1
ATOM 1689 N N . ALA A 1 212 ? 4.574 -32.656 -11.891 1 97.75 212 ALA A N 1
ATOM 1690 C CA . ALA A 1 212 ? 4.852 -33.688 -10.906 1 97.75 212 ALA A CA 1
ATOM 1691 C C . ALA A 1 212 ? 4.84 -33.125 -9.484 1 97.75 212 ALA A C 1
ATOM 1693 O O . ALA A 1 212 ? 4.43 -33.812 -8.539 1 97.75 212 ALA A O 1
ATOM 1694 N N . THR A 1 213 ? 5.301 -31.953 -9.383 1 97 213 THR A N 1
ATOM 1695 C CA . THR A 1 213 ? 5.41 -31.281 -8.094 1 97 213 THR A CA 1
ATOM 1696 C C . THR A 1 213 ? 4.031 -30.969 -7.527 1 97 213 THR A C 1
ATOM 1698 O O . THR A 1 213 ? 3.775 -31.172 -6.34 1 97 213 THR A O 1
ATOM 1701 N N . ILE A 1 214 ? 3.08 -30.484 -8.352 1 97.25 214 ILE A N 1
ATOM 1702 C CA . ILE A 1 214 ? 1.878 -29.875 -7.797 1 97.25 214 ILE A CA 1
ATOM 1703 C C . ILE A 1 214 ? 0.723 -30.875 -7.848 1 97.25 214 ILE A C 1
ATOM 1705 O O . ILE A 1 214 ? -0.319 -30.656 -7.223 1 97.25 214 ILE A O 1
ATOM 1709 N N . SER A 1 215 ? 0.826 -31.984 -8.523 1 96.12 215 SER A N 1
ATOM 1710 C CA . SER A 1 215 ? -0.3 -32.875 -8.836 1 96.12 215 SER A CA 1
ATOM 1711 C C . SER A 1 215 ? -0.983 -33.375 -7.57 1 96.12 215 SER A C 1
ATOM 1713 O O . SER A 1 215 ? -2.207 -33.281 -7.449 1 96.12 215 SER A O 1
ATOM 1715 N N . ASP A 1 216 ? -0.195 -33.812 -6.648 1 94.38 216 ASP A N 1
ATOM 1716 C CA . ASP A 1 216 ? -0.758 -34.344 -5.406 1 94.38 216 ASP A CA 1
ATOM 1717 C C . ASP A 1 216 ? -1.464 -33.25 -4.617 1 94.38 216 ASP A C 1
ATOM 1719 O O . ASP A 1 216 ? -2.533 -33.469 -4.047 1 94.38 216 ASP A O 1
ATOM 1723 N N . THR A 1 217 ? -0.816 -32.125 -4.625 1 93.88 217 THR A N 1
ATOM 1724 C CA . THR A 1 217 ? -1.38 -30.969 -3.91 1 93.88 217 THR A CA 1
ATOM 1725 C C . THR A 1 217 ? -2.711 -30.547 -4.527 1 93.88 217 THR A C 1
ATOM 1727 O O . THR A 1 217 ? -3.695 -30.344 -3.816 1 93.88 217 THR A O 1
ATOM 1730 N N . VAL A 1 218 ? -2.787 -30.5 -5.789 1 96.19 218 VAL A N 1
ATOM 1731 C CA . VAL A 1 218 ? -3.998 -30.094 -6.5 1 96.19 218 VAL A CA 1
ATOM 1732 C C . VAL A 1 218 ? -5.109 -31.109 -6.246 1 96.19 218 VAL A C 1
ATOM 1734 O O . VAL A 1 218 ? -6.23 -30.734 -5.902 1 96.19 218 VAL A O 1
ATOM 1737 N N . ASP A 1 219 ? -4.754 -32.344 -6.293 1 94.44 219 ASP A N 1
ATOM 1738 C CA . ASP A 1 219 ? -5.738 -33.406 -6.094 1 94.44 219 ASP A CA 1
ATOM 1739 C C . ASP A 1 219 ? -6.309 -33.375 -4.676 1 94.44 219 ASP A C 1
ATOM 1741 O O . ASP A 1 219 ? -7.52 -33.5 -4.484 1 94.44 219 ASP A O 1
ATOM 1745 N N . SER A 1 220 ? -5.41 -33.219 -3.801 1 94.69 220 SER A N 1
ATOM 1746 C CA . SER A 1 220 ? -5.832 -33.188 -2.402 1 94.69 220 SER A CA 1
ATOM 1747 C C . SER A 1 220 ? -6.738 -31.984 -2.121 1 94.69 220 SER A C 1
ATOM 1749 O O . SER A 1 220 ? -7.703 -32.094 -1.362 1 94.69 220 SER A O 1
ATOM 1751 N N . ILE A 1 221 ? -6.504 -30.891 -2.721 1 94.44 221 ILE A N 1
ATOM 1752 C CA . ILE A 1 221 ? -7.262 -29.656 -2.498 1 94.44 221 ILE A CA 1
ATOM 1753 C C . ILE A 1 221 ? -8.633 -29.781 -3.156 1 94.44 221 ILE A C 1
ATOM 1755 O O . ILE A 1 221 ? -9.656 -29.516 -2.521 1 94.44 221 ILE A O 1
ATOM 1759 N N . ILE A 1 222 ? -8.633 -30.25 -4.305 1 94.44 222 ILE A N 1
ATOM 1760 C CA . ILE A 1 222 ? -9.875 -30.297 -5.07 1 94.44 222 ILE A CA 1
ATOM 1761 C C . ILE A 1 222 ? -10.82 -31.328 -4.457 1 94.44 222 ILE A C 1
ATOM 1763 O O . ILE A 1 222 ? -12.039 -31.141 -4.457 1 94.44 222 ILE A O 1
ATOM 1767 N N . SER A 1 223 ? -10.266 -32.344 -3.861 1 93 223 SER A N 1
ATOM 1768 C CA . SER A 1 223 ? -11.086 -33.406 -3.273 1 93 223 SER A CA 1
ATOM 1769 C C . SER A 1 223 ? -11.523 -33.031 -1.859 1 93 223 SER A C 1
ATOM 1771 O O . SER A 1 223 ? -12.352 -33.719 -1.262 1 93 223 SER A O 1
ATOM 1773 N N . GLY A 1 224 ? -10.961 -32 -1.295 1 91.88 224 GLY A N 1
ATOM 1774 C CA . GLY A 1 224 ? -11.352 -31.516 0.024 1 91.88 224 GLY A CA 1
ATOM 1775 C C . GLY A 1 224 ? -10.625 -32.219 1.151 1 91.88 224 GLY A C 1
ATOM 1776 O O . GLY A 1 224 ? -11.031 -32.156 2.311 1 91.88 224 GLY A O 1
ATOM 1777 N N . LEU A 1 225 ? -9.602 -32.875 0.818 1 87.62 225 LEU A N 1
ATOM 1778 C CA . LEU A 1 225 ? -8.812 -33.594 1.821 1 87.62 225 LEU A CA 1
ATOM 1779 C C . LEU A 1 225 ? -7.926 -32.625 2.596 1 87.62 225 LEU A C 1
ATOM 1781 O O . LEU A 1 225 ? -7.617 -32.875 3.766 1 87.62 225 LEU A O 1
ATOM 1785 N N . PHE A 1 226 ? -7.574 -31.578 1.912 1 83.5 226 PHE A N 1
ATOM 1786 C CA . PHE A 1 226 ? -6.648 -30.609 2.49 1 83.5 226 PHE A CA 1
ATOM 1787 C C . PHE A 1 226 ? -7.109 -29.188 2.209 1 83.5 226 PHE A C 1
ATOM 1789 O O . PHE A 1 226 ? -7.52 -28.859 1.091 1 83.5 226 PHE A O 1
ATOM 1796 N N . LYS A 1 227 ? -7.156 -28.344 3.256 1 85.19 227 LYS A N 1
ATOM 1797 C CA . LYS A 1 227 ? -7.422 -26.922 3.117 1 85.19 227 LYS A CA 1
ATOM 1798 C C . LYS A 1 227 ? -8.742 -26.672 2.387 1 85.19 227 LYS A C 1
ATOM 180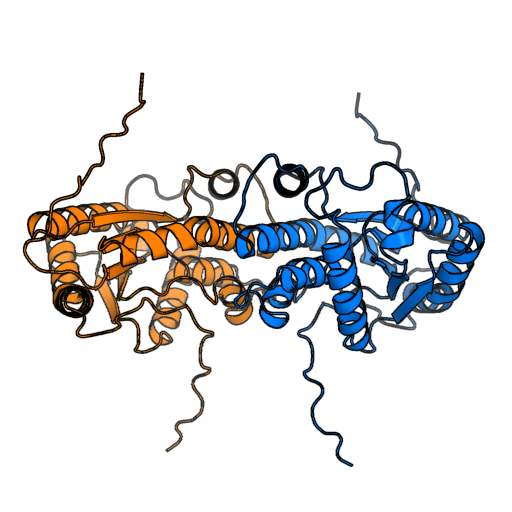0 O O . LYS A 1 227 ? -8.75 -26.141 1.271 1 85.19 227 LYS A O 1
ATOM 1805 N N . LYS A 1 228 ? -9.82 -26.875 3.023 1 90.19 228 LYS A N 1
ATOM 1806 C CA . LYS A 1 228 ? -11.148 -26.734 2.438 1 90.19 228 LYS A CA 1
ATOM 1807 C C . LYS A 1 228 ? -11.422 -25.281 2.062 1 90.19 228 LYS A C 1
ATOM 1809 O O . LYS A 1 228 ? -12.25 -25 1.191 1 90.19 228 LYS A O 1
ATOM 1814 N N . GLN A 1 229 ? -10.688 -24.438 2.73 1 93.56 229 GLN A N 1
ATOM 1815 C CA . GLN A 1 229 ? -10.75 -23.016 2.404 1 93.56 229 GLN A CA 1
ATOM 1816 C C . GLN A 1 229 ? -9.359 -22.453 2.104 1 93.56 229 GLN A C 1
ATOM 1818 O O . GLN A 1 229 ? -8.367 -22.906 2.682 1 93.56 229 GLN A O 1
ATOM 1823 N N . ILE A 1 230 ? -9.414 -21.531 1.147 1 94.81 230 ILE A N 1
ATOM 1824 C CA . ILE A 1 230 ? -8.125 -20.906 0.846 1 94.81 230 ILE A CA 1
ATOM 1825 C C . ILE A 1 230 ? -7.637 -20.125 2.055 1 94.81 230 ILE A C 1
ATOM 1827 O O . ILE A 1 230 ? -8.422 -19.438 2.719 1 94.81 230 ILE A O 1
ATOM 1831 N N . LYS A 1 231 ? -6.406 -20.25 2.338 1 93.75 231 LYS A N 1
ATOM 1832 C CA . LYS A 1 231 ? -5.793 -19.531 3.453 1 93.75 231 LYS A CA 1
ATOM 1833 C C . LYS A 1 231 ? -5.375 -18.125 3.039 1 93.75 231 LYS A C 1
ATOM 1835 O O . LYS A 1 231 ? -5.531 -17.734 1.877 1 93.75 231 LYS A O 1
ATOM 1840 N N . MET A 1 232 ? -4.969 -17.359 4.051 1 94.31 232 MET A N 1
ATOM 1841 C CA . MET A 1 232 ? -4.52 -15.984 3.807 1 94.31 232 MET A CA 1
ATOM 1842 C C . MET A 1 232 ? -3.018 -15.859 4.039 1 94.31 232 MET A C 1
ATOM 1844 O O . MET A 1 232 ? -2.445 -16.594 4.848 1 94.31 232 MET A O 1
ATOM 1848 N N . VAL A 1 233 ? -2.449 -14.969 3.281 1 94.31 233 VAL A N 1
ATOM 1849 C CA . VAL A 1 233 ? -1.046 -14.648 3.523 1 94.31 233 VAL A CA 1
ATOM 1850 C C . VAL A 1 233 ? -0.873 -14.125 4.949 1 94.31 233 VAL A C 1
ATOM 1852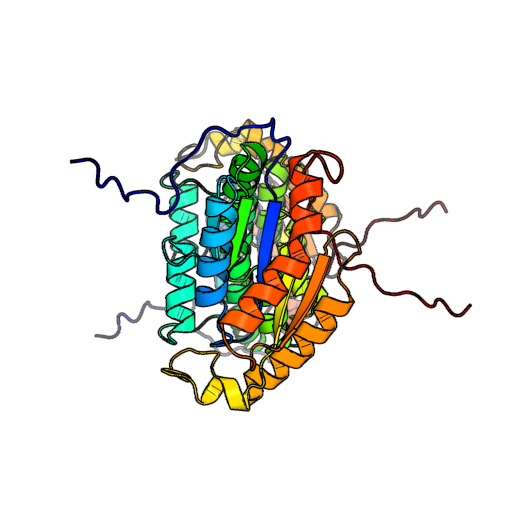 O O . VAL A 1 233 ? -1.639 -13.273 5.406 1 94.31 233 VAL A O 1
ATOM 1855 N N . LEU A 1 234 ? 0.09 -14.578 5.668 1 89.38 234 LEU A N 1
ATOM 1856 C CA . LEU A 1 234 ? 0.369 -14.227 7.055 1 89.38 234 LEU A CA 1
ATOM 1857 C C . LEU A 1 234 ? 1.726 -13.539 7.18 1 89.38 234 LEU A C 1
ATOM 1859 O O . LEU A 1 234 ? 2.541 -13.594 6.254 1 89.38 234 LEU A O 1
ATOM 1863 N N . PRO A 1 235 ? 1.895 -12.828 8.305 1 83 235 PRO A N 1
ATOM 1864 C CA . PRO A 1 235 ? 3.232 -12.273 8.523 1 83 235 PRO A CA 1
ATOM 1865 C C . PRO A 1 235 ? 4.312 -13.352 8.602 1 83 235 PRO A C 1
ATOM 1867 O O . PRO A 1 235 ? 4.023 -14.492 8.977 1 83 235 PRO A O 1
ATOM 1870 N N . LEU A 1 236 ? 5.508 -13.016 8.141 1 74.56 236 LEU A N 1
ATOM 1871 C CA . LEU A 1 236 ? 6.602 -13.984 8.195 1 74.56 236 LEU A CA 1
ATOM 1872 C C . LEU A 1 236 ? 7.031 -14.242 9.633 1 74.56 236 LEU A C 1
ATOM 1874 O O . LEU A 1 236 ? 7.027 -13.328 10.461 1 74.56 236 LEU A O 1
ATOM 1878 N N . ARG A 1 237 ? 7.121 -15.516 10.148 1 61.97 237 ARG A N 1
ATOM 1879 C CA . ARG A 1 237 ? 7.57 -15.883 11.492 1 61.97 237 ARG A CA 1
ATOM 1880 C C . ARG A 1 237 ? 9.086 -15.742 11.617 1 61.97 237 ARG A C 1
ATOM 1882 O O . ARG A 1 237 ? 9.82 -16.016 10.664 1 61.97 237 ARG A O 1
ATOM 1889 N N . GLU A 1 238 ? 9.641 -14.828 12.359 1 54.16 238 GLU A N 1
ATOM 1890 C CA . GLU A 1 238 ? 11.078 -14.836 12.617 1 54.16 238 GLU A CA 1
ATOM 1891 C C . GLU A 1 238 ? 11.539 -16.203 13.125 1 54.16 238 GLU A C 1
ATOM 1893 O O . GLU A 1 238 ? 10.82 -16.859 13.883 1 54.16 238 GLU A O 1
ATOM 1898 N N . LYS A 1 239 ? 12.438 -17 12.453 1 46.97 239 LYS A N 1
ATOM 1899 C CA . LYS A 1 239 ? 13.078 -18.203 12.992 1 46.97 239 LYS A CA 1
ATOM 1900 C C . LYS A 1 239 ? 13.641 -17.938 14.383 1 46.97 239 LYS A C 1
ATOM 1902 O O . LYS A 1 239 ? 14.648 -17.25 14.531 1 46.97 239 LYS A O 1
ATOM 1907 N N . ASN A 1 240 ? 13.188 -17.766 15.5 1 39.56 240 ASN A N 1
ATOM 1908 C CA . ASN A 1 240 ? 14.008 -17.984 16.688 1 39.56 240 ASN A CA 1
ATOM 1909 C C . ASN A 1 240 ? 14.844 -19.25 16.562 1 39.56 240 ASN A C 1
ATOM 1911 O O . ASN A 1 240 ? 14.555 -20.109 15.734 1 39.56 240 ASN A O 1
ATOM 1915 N N . ASP A 1 241 ? 15.875 -19.641 17.859 1 33.28 241 ASP A N 1
ATOM 1916 C CA . ASP A 1 241 ? 16.844 -20.469 18.562 1 33.28 241 ASP A CA 1
ATOM 1917 C C . ASP A 1 241 ? 16.328 -21.891 18.766 1 33.28 241 ASP A C 1
ATOM 1919 O O . ASP A 1 241 ? 15.523 -22.141 19.672 1 33.28 241 ASP A O 1
ATOM 1923 N N . ILE A 1 242 ? 15.945 -22.578 18.016 1 27.94 242 ILE A N 1
ATOM 1924 C CA . ILE A 1 242 ? 16.047 -23.953 18.5 1 27.94 242 ILE A CA 1
ATOM 1925 C C . ILE A 1 242 ? 17.5 -24.281 18.844 1 27.94 242 ILE A C 1
ATOM 1927 O O . ILE A 1 242 ? 18.312 -24.531 17.953 1 27.94 242 ILE A O 1
ATOM 1931 N N . ILE A 1 243 ? 18.266 -23.469 19.641 1 26.97 243 ILE A N 1
ATOM 1932 C CA . ILE A 1 243 ? 19.25 -24.109 20.5 1 26.97 243 ILE A CA 1
ATOM 1933 C C . ILE A 1 243 ? 18.578 -25.172 21.359 1 26.97 243 ILE A C 1
ATOM 1935 O O . ILE A 1 243 ? 17.766 -24.859 22.234 1 26.97 243 ILE A O 1
ATOM 1939 N N . GLN A 1 244 ? 18 -26.203 20.688 1 18.28 244 GLN A N 1
ATOM 1940 C CA . GLN A 1 244 ? 18.328 -27.375 21.5 1 18.28 244 GLN A CA 1
ATOM 1941 C C . GLN A 1 244 ? 19.797 -27.734 21.375 1 18.28 244 GLN A C 1
ATOM 1943 O O . GLN A 1 244 ? 20.375 -27.656 20.281 1 18.28 244 GLN A O 1
ATOM 1948 N N . MET B 1 1 ? 5.758 30.125 -22.656 1 26.44 1 MET B N 1
ATOM 1949 C CA . MET B 1 1 ? 5.742 31.047 -21.531 1 26.44 1 MET B CA 1
ATOM 1950 C C . MET B 1 1 ? 5.645 30.297 -20.203 1 26.44 1 MET B C 1
ATOM 1952 O O . MET B 1 1 ? 5.047 29.219 -20.141 1 26.44 1 MET B O 1
ATOM 1956 N N . PRO B 1 2 ? 6.531 30.453 -19.125 1 31.58 2 PRO B N 1
ATOM 1957 C CA . PRO B 1 2 ? 6.656 29.688 -17.891 1 31.58 2 PRO B CA 1
ATOM 1958 C C . PRO B 1 2 ? 5.348 29.609 -17.109 1 31.58 2 PRO B C 1
ATOM 1960 O O . PRO B 1 2 ? 4.668 30.625 -16.938 1 31.58 2 PRO B O 1
ATOM 1963 N N . SER B 1 3 ? 4.359 28.859 -17.312 1 34.31 3 SER B N 1
ATOM 1964 C CA . SER B 1 3 ? 3.201 28.859 -16.438 1 34.31 3 SER B CA 1
ATOM 1965 C C . SER B 1 3 ? 3.617 29.047 -14.977 1 34.31 3 SER B C 1
ATOM 1967 O O . SER B 1 3 ? 4.129 28.125 -14.344 1 34.31 3 SER B O 1
ATOM 1969 N N . SER B 1 4 ? 4.324 30.047 -14.555 1 40.66 4 SER B N 1
ATOM 1970 C CA . SER B 1 4 ? 4.938 30.531 -13.32 1 40.66 4 SER B CA 1
ATOM 1971 C C . SER B 1 4 ? 3.955 30.484 -12.156 1 40.66 4 SER B C 1
ATOM 1973 O O . SER B 1 4 ? 3.068 31.328 -12.039 1 40.66 4 SER B O 1
ATOM 1975 N N . THR B 1 5 ? 3.18 29.438 -11.859 1 47.25 5 THR B N 1
ATOM 1976 C CA . THR B 1 5 ? 2.246 29.422 -10.742 1 47.25 5 THR B CA 1
ATOM 1977 C C . THR B 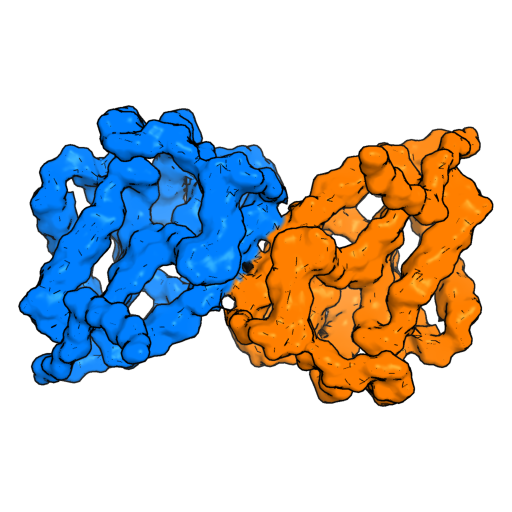1 5 ? 2.809 30.203 -9.555 1 47.25 5 THR B C 1
ATOM 1979 O O . THR B 1 5 ? 3.875 29.875 -9.039 1 47.25 5 THR B O 1
ATOM 1982 N N . GLU B 1 6 ? 2.709 31.516 -9.492 1 58.59 6 GLU B N 1
ATOM 1983 C CA . GLU B 1 6 ? 3.088 32.406 -8.406 1 58.59 6 GLU B CA 1
ATOM 1984 C C . GLU B 1 6 ? 2.908 31.75 -7.047 1 58.59 6 GLU B C 1
ATOM 1986 O O . GLU B 1 6 ? 1.835 31.234 -6.742 1 58.59 6 GLU B O 1
ATOM 1991 N N . GLU B 1 7 ? 4.016 31.438 -6.391 1 82.88 7 GLU B N 1
ATOM 1992 C CA . GLU B 1 7 ? 4 30.875 -5.051 1 82.88 7 GLU B CA 1
ATOM 1993 C C . GLU B 1 7 ? 3.227 31.75 -4.078 1 82.88 7 GLU B C 1
ATOM 1995 O O . GLU B 1 7 ? 3.473 32.969 -3.998 1 82.88 7 GLU B O 1
ATOM 2000 N N . GLN B 1 8 ? 2.17 31.297 -3.561 1 90.75 8 GLN B N 1
ATOM 2001 C CA . GLN B 1 8 ? 1.335 32.031 -2.609 1 90.75 8 GLN B CA 1
ATOM 2002 C C . GLN B 1 8 ? 2.18 32.656 -1.5 1 90.75 8 GLN B C 1
ATOM 2004 O O . GLN B 1 8 ? 1.9 33.75 -1.05 1 90.75 8 GLN B O 1
ATOM 2009 N N . TRP B 1 9 ? 3.234 31.984 -1.076 1 96.81 9 TRP B N 1
ATOM 2010 C CA . TRP B 1 9 ? 4.168 32.438 -0.054 1 96.81 9 TRP B CA 1
ATOM 2011 C C . TRP B 1 9 ? 5.605 32.375 -0.56 1 96.81 9 TRP B C 1
ATOM 2013 O O . TRP B 1 9 ? 6.309 31.375 -0.32 1 96.81 9 TRP B O 1
ATOM 2023 N N . PRO B 1 10 ? 6.098 33.375 -1.24 1 95.94 10 PRO B N 1
ATOM 2024 C CA . PRO B 1 10 ? 7.457 33.375 -1.784 1 95.94 10 PRO B CA 1
ATOM 2025 C C . PRO B 1 10 ? 8.531 33.344 -0.696 1 95.94 10 PRO B C 1
ATOM 2027 O O . PRO B 1 10 ? 8.297 33.812 0.413 1 95.94 10 PRO B O 1
ATOM 2030 N N . TRP B 1 11 ? 9.664 32.844 -1.012 1 96.19 11 TRP B N 1
ATOM 2031 C CA . TRP B 1 11 ? 10.766 32.719 -0.067 1 96.19 11 TRP B CA 1
ATOM 2032 C C . TRP B 1 11 ? 11.219 34.094 0.426 1 96.19 11 TRP B C 1
ATOM 2034 O O . TRP B 1 11 ? 11.359 35.031 -0.366 1 96.19 11 TRP B O 1
ATOM 2044 N N . LYS B 1 12 ? 11.383 34.125 1.731 1 94.75 12 LYS B N 1
ATOM 2045 C CA . LYS B 1 12 ? 12.008 35.281 2.395 1 94.75 12 LYS B CA 1
ATOM 2046 C C . LYS B 1 12 ? 13.266 34.844 3.154 1 94.75 12 LYS B C 1
ATOM 2048 O O . LYS B 1 12 ? 13.242 33.875 3.904 1 94.75 12 LYS B O 1
ATOM 2053 N N . GLN B 1 13 ? 14.266 35.562 2.955 1 94.25 13 GLN B N 1
ATOM 2054 C CA . GLN B 1 13 ? 15.477 35.25 3.701 1 94.25 13 GLN B CA 1
ATOM 2055 C C . GLN B 1 13 ? 15.25 35.375 5.203 1 94.25 13 GLN B C 1
ATOM 2057 O O . GLN B 1 13 ? 14.906 36.469 5.688 1 94.25 13 GLN B O 1
ATOM 2062 N N . PRO B 1 14 ? 15.43 34.344 5.895 1 91.25 14 PRO B N 1
ATOM 2063 C CA . PRO B 1 14 ? 15.203 34.406 7.34 1 91.25 14 PRO B CA 1
ATOM 2064 C C . PRO B 1 14 ? 16.188 35.344 8.039 1 91.25 14 PRO B C 1
ATOM 2066 O O . PRO B 1 14 ? 17.344 35.469 7.637 1 91.25 14 PRO B O 1
ATOM 2069 N N . VAL B 1 15 ? 15.641 35.938 9.07 1 87.19 15 VAL B N 1
ATOM 2070 C CA . VAL B 1 15 ? 16.469 36.844 9.844 1 87.19 15 VAL B CA 1
ATOM 2071 C C . VAL B 1 15 ? 17.484 36.062 10.672 1 87.19 15 VAL B C 1
ATOM 2073 O O . VAL B 1 15 ? 18.641 36.469 10.828 1 87.19 15 VAL B O 1
ATOM 2076 N N . CYS B 1 16 ? 17.031 34.906 11.234 1 88.38 16 CYS B N 1
ATOM 2077 C CA . CYS B 1 16 ? 17.859 34.031 12.023 1 88.38 16 CYS B CA 1
ATOM 2078 C C . CYS B 1 16 ? 18 32.656 11.336 1 88.38 16 CYS B C 1
ATOM 2080 O O . CYS B 1 16 ? 17.125 32.25 10.562 1 88.38 16 CYS B O 1
ATOM 2082 N N . PRO B 1 17 ? 19.109 32.062 11.648 1 90.81 17 PRO B N 1
ATOM 2083 C CA . PRO B 1 17 ? 19.297 30.75 11.047 1 90.81 17 PRO B CA 1
ATOM 2084 C C . PRO B 1 17 ? 18.188 29.766 11.43 1 90.81 17 PRO B C 1
ATOM 2086 O O . PRO B 1 17 ? 17.734 29.766 12.57 1 90.81 17 PRO B O 1
ATOM 2089 N N . VAL B 1 18 ? 17.781 28.984 10.484 1 93.69 18 VAL B N 1
ATOM 2090 C CA . VAL B 1 18 ? 16.75 27.984 10.68 1 93.69 18 VAL B CA 1
ATOM 2091 C C . VAL B 1 18 ? 17.359 26.578 10.555 1 93.69 18 VAL B C 1
ATOM 2093 O O . VAL B 1 18 ? 17.969 26.266 9.531 1 93.69 18 VAL B O 1
ATOM 2096 N N . THR B 1 19 ? 17.297 25.828 11.562 1 95.31 19 THR B N 1
ATOM 2097 C CA . THR B 1 19 ? 17.828 24.469 11.508 1 95.31 19 THR B CA 1
ATOM 2098 C C . THR B 1 19 ? 17 23.609 10.547 1 95.31 19 THR B C 1
ATOM 2100 O O . THR B 1 19 ? 17.562 22.953 9.656 1 95.31 19 THR B O 1
ATOM 2103 N N . ARG B 1 20 ? 15.734 23.641 10.75 1 97.12 20 ARG B N 1
ATOM 2104 C CA . ARG B 1 20 ? 14.758 23.062 9.836 1 97.12 20 ARG B CA 1
ATOM 2105 C C . ARG B 1 20 ? 13.367 23.625 10.07 1 97.12 20 ARG B C 1
ATOM 2107 O O . ARG B 1 20 ? 13.117 24.266 11.102 1 97.12 20 ARG B O 1
ATOM 2114 N N . GLY B 1 21 ? 12.484 23.453 9.086 1 97.75 21 GLY B N 1
ATOM 2115 C CA . GLY B 1 21 ? 11.094 23.844 9.281 1 97.75 21 GLY B CA 1
ATOM 2116 C C . GLY B 1 21 ? 10.297 22.828 10.086 1 97.75 21 GLY B C 1
ATOM 2117 O O . GLY B 1 21 ? 10.773 21.734 10.359 1 97.75 21 GLY B O 1
ATOM 2118 N N . ALA B 1 22 ? 9.117 23.234 10.469 1 98.12 22 ALA B N 1
ATOM 2119 C CA . ALA B 1 22 ? 8.203 22.359 11.195 1 98.12 22 ALA B CA 1
ATOM 2120 C C . ALA B 1 22 ? 7.211 21.688 10.25 1 98.12 22 ALA B C 1
ATOM 2122 O O . ALA B 1 22 ? 6.934 22.219 9.164 1 98.12 22 ALA B O 1
ATOM 2123 N N . PHE B 1 23 ? 6.738 20.516 10.57 1 98.38 23 PHE B N 1
ATOM 2124 C CA . PHE B 1 23 ? 5.699 19.797 9.852 1 98.38 23 PHE B CA 1
ATOM 2125 C C . PHE B 1 23 ? 4.422 19.719 10.672 1 98.38 23 PHE B C 1
ATOM 2127 O O . PHE B 1 23 ? 4.336 18.938 11.625 1 98.38 23 PHE B O 1
ATOM 2134 N N . ILE B 1 24 ? 3.434 20.484 10.312 1 98.62 24 ILE B N 1
ATOM 2135 C CA . ILE B 1 24 ? 2.18 20.594 11.047 1 98.62 24 ILE B CA 1
ATOM 2136 C C . ILE B 1 24 ? 1.045 19.984 10.227 1 98.62 24 ILE B C 1
ATOM 2138 O O . ILE B 1 24 ? 0.85 20.344 9.062 1 98.62 24 ILE B O 1
ATOM 2142 N N . VAL B 1 25 ? 0.311 19.094 10.82 1 98.69 25 VAL B N 1
ATOM 2143 C CA . VAL B 1 25 ? -0.796 18.438 10.133 1 98.69 25 VAL B CA 1
ATOM 2144 C C . VAL B 1 25 ? -2.119 18.828 10.781 1 98.69 25 VAL B C 1
ATOM 2146 O O . VAL B 1 25 ? -2.25 18.797 12.008 1 98.69 25 VAL B O 1
ATOM 2149 N N . ILE B 1 26 ? -3.027 19.25 9.953 1 98.75 26 ILE B N 1
ATOM 2150 C CA . ILE B 1 26 ? -4.398 19.516 10.383 1 98.75 26 ILE B CA 1
ATOM 2151 C C . ILE B 1 26 ? -5.301 18.359 9.961 1 98.75 26 ILE B C 1
ATOM 2153 O O . ILE B 1 26 ? -5.473 18.109 8.766 1 98.75 26 ILE B O 1
ATOM 2157 N N . GLU B 1 27 ? -5.809 17.625 10.953 1 98.5 27 GLU B N 1
ATOM 2158 C CA . GLU B 1 27 ? -6.742 16.531 10.727 1 98.5 27 GLU B CA 1
ATOM 2159 C C . GLU B 1 27 ? -8.164 16.922 11.117 1 98.5 27 GLU B C 1
ATOM 2161 O O . GLU B 1 27 ? -8.367 17.922 11.82 1 98.5 27 GLU B O 1
ATOM 2166 N N . GLY B 1 28 ? -9.094 16.141 10.711 1 96.94 28 GLY B N 1
ATOM 2167 C CA . GLY B 1 28 ? -10.5 16.406 10.992 1 96.94 28 GLY B CA 1
ATOM 2168 C C . GLY B 1 28 ? -11.438 15.742 10 1 96.94 28 GLY B C 1
ATOM 2169 O O . GLY B 1 28 ? -11 15.281 8.938 1 96.94 28 GLY B O 1
ATOM 2170 N N . LEU B 1 29 ? -12.703 15.75 10.336 1 94.56 29 LEU B N 1
ATOM 2171 C CA . LEU B 1 29 ? -13.719 15.164 9.469 1 94.56 29 LEU B CA 1
ATOM 2172 C C . LEU B 1 29 ? -13.984 16.062 8.266 1 94.56 29 LEU B C 1
ATOM 2174 O O . LEU B 1 29 ? -13.414 17.141 8.156 1 94.56 29 LEU B O 1
ATOM 2178 N N . ASP B 1 30 ? -14.727 15.492 7.344 1 90.12 30 ASP B N 1
ATOM 2179 C CA . ASP B 1 30 ? -15.141 16.312 6.207 1 90.12 30 ASP B CA 1
ATOM 2180 C C . ASP B 1 30 ? -15.938 17.531 6.664 1 90.12 30 ASP B C 1
ATOM 2182 O O . ASP B 1 30 ? -16.766 17.422 7.57 1 90.12 30 ASP B O 1
ATOM 2186 N N . ARG B 1 31 ? -15.547 18.734 6.125 1 90.12 31 ARG B N 1
ATOM 2187 C CA . ARG B 1 31 ? -16.219 20 6.383 1 90.12 31 ARG B CA 1
ATOM 2188 C C . ARG B 1 31 ? -15.922 20.516 7.785 1 90.12 31 ARG B C 1
ATOM 2190 O O . ARG B 1 31 ? -16.703 21.266 8.367 1 90.12 31 ARG B O 1
ATOM 2197 N N . ALA B 1 32 ? -14.805 20.125 8.344 1 93.38 32 ALA B N 1
ATOM 2198 C CA . ALA B 1 32 ? -14.414 20.578 9.68 1 93.38 32 ALA B CA 1
ATOM 2199 C C . ALA B 1 32 ? -13.711 21.922 9.617 1 93.38 32 ALA B C 1
ATOM 2201 O O . ALA B 1 32 ? -13.391 22.516 10.648 1 93.38 32 ALA B O 1
ATOM 2202 N N . GLY B 1 33 ? -13.469 22.422 8.398 1 93.81 33 GLY B N 1
ATOM 2203 C CA . GLY B 1 33 ? -12.82 23.719 8.242 1 93.81 33 GLY B CA 1
ATOM 2204 C C . GLY B 1 33 ? -11.312 23.609 8.102 1 93.81 33 GLY B C 1
ATOM 2205 O O . GLY B 1 33 ? -10.594 24.594 8.312 1 93.81 33 GLY B O 1
ATOM 2206 N N . LYS B 1 34 ? -10.789 22.438 7.738 1 96.5 34 LYS B N 1
ATOM 2207 C CA . LYS B 1 34 ? -9.359 22.188 7.641 1 96.5 34 LYS B CA 1
ATOM 2208 C C . LYS B 1 34 ? -8.703 23.109 6.625 1 96.5 34 LYS B C 1
ATOM 2210 O O . LYS B 1 34 ? -7.73 23.797 6.941 1 96.5 34 LYS B O 1
ATOM 2215 N N . THR B 1 35 ? -9.281 23.156 5.402 1 95.69 35 THR B N 1
ATOM 2216 C CA . THR B 1 35 ? -8.711 23.938 4.312 1 95.69 35 THR B CA 1
ATOM 2217 C C . THR B 1 35 ? -8.594 25.406 4.703 1 95.69 35 THR B C 1
ATOM 2219 O O . THR B 1 35 ? -7.562 26.031 4.469 1 95.69 35 THR B O 1
ATOM 2222 N N . THR B 1 36 ? -9.609 25.922 5.355 1 96.56 36 THR B N 1
ATOM 2223 C CA . THR B 1 36 ? -9.617 27.297 5.82 1 96.56 36 THR B CA 1
ATOM 2224 C C . THR B 1 36 ? -8.539 27.531 6.875 1 96.56 36 THR B C 1
ATOM 2226 O O . THR B 1 36 ? -7.773 28.484 6.785 1 96.56 36 THR B O 1
ATOM 2229 N N . GLN B 1 37 ? -8.5 26.656 7.828 1 98.38 37 GLN B N 1
ATOM 2230 C CA . GLN B 1 37 ? -7.5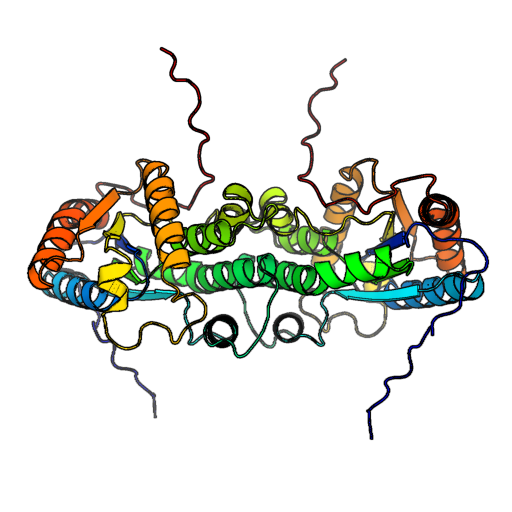66 26.844 8.938 1 98.38 37 GLN B CA 1
ATOM 2231 C C . GLN B 1 37 ? -6.125 26.641 8.484 1 98.38 37 GLN B C 1
ATOM 2233 O O . GLN B 1 37 ? -5.215 27.297 8.992 1 98.38 37 GLN B O 1
ATOM 2238 N N . VAL B 1 38 ? -5.879 25.75 7.484 1 98.5 38 VAL B N 1
ATOM 2239 C CA . VAL B 1 38 ? -4.551 25.562 6.91 1 98.5 38 VAL B CA 1
ATOM 2240 C C . VAL B 1 38 ? -4.074 26.859 6.266 1 98.5 38 VAL B C 1
ATOM 2242 O O . VAL B 1 38 ? -2.963 27.328 6.527 1 98.5 38 VAL B O 1
ATOM 2245 N N . LYS B 1 39 ? -4.906 27.453 5.48 1 98.06 39 LYS B N 1
ATOM 2246 C CA . LYS B 1 39 ? -4.551 28.688 4.805 1 98.06 39 LYS B CA 1
ATOM 2247 C C . LYS B 1 39 ? -4.273 29.812 5.812 1 98.06 39 LYS B C 1
ATOM 2249 O O . LYS B 1 39 ? -3.287 30.531 5.68 1 98.06 39 LYS B O 1
ATOM 2254 N N . ARG B 1 40 ? -5.09 29.953 6.789 1 98.31 40 ARG B N 1
ATOM 2255 C CA . ARG B 1 40 ? -4.938 31 7.797 1 98.31 40 ARG B CA 1
ATOM 2256 C C . ARG B 1 40 ? -3.656 30.812 8.602 1 98.31 40 ARG B C 1
ATOM 2258 O O . ARG B 1 40 ? -2.967 31.781 8.922 1 98.31 40 ARG B O 1
ATOM 2265 N N . LEU B 1 41 ? -3.404 29.578 8.938 1 98.5 41 LEU B N 1
ATOM 2266 C CA . LEU B 1 41 ? -2.178 29.297 9.664 1 98.5 41 LEU B CA 1
ATOM 2267 C C . LEU B 1 41 ? -0.949 29.625 8.828 1 98.5 41 LEU B C 1
ATOM 2269 O O . LEU B 1 41 ? 0.006 30.219 9.336 1 98.5 41 LEU B O 1
ATOM 2273 N N . CYS B 1 42 ? -0.964 29.234 7.535 1 98.25 42 CYS B N 1
ATOM 2274 C CA . CYS B 1 42 ? 0.135 29.578 6.637 1 98.25 42 CYS B CA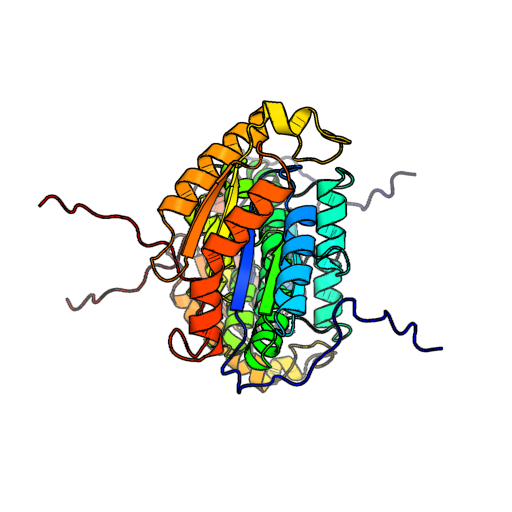 1
ATOM 2275 C C . CYS B 1 42 ? 0.338 31.078 6.562 1 98.25 42 CYS B C 1
ATOM 2277 O O . CYS B 1 42 ? 1.466 31.562 6.672 1 98.25 42 CYS B O 1
ATOM 2279 N N . ASP B 1 43 ? -0.724 31.812 6.43 1 98.19 43 ASP B N 1
ATOM 2280 C CA . ASP B 1 43 ? -0.661 33.281 6.371 1 98.19 43 ASP B CA 1
ATOM 2281 C C . ASP B 1 43 ? -0.013 33.844 7.629 1 98.19 43 ASP B C 1
ATOM 2283 O O . ASP B 1 43 ? 0.866 34.719 7.543 1 98.19 43 ASP B O 1
ATOM 2287 N N . LYS B 1 44 ? -0.463 33.344 8.711 1 97.69 44 LYS B N 1
ATOM 2288 C CA . LYS B 1 44 ? 0.019 33.875 9.992 1 97.69 44 LYS B CA 1
ATOM 2289 C C . LYS B 1 44 ? 1.504 33.562 10.18 1 97.69 44 LYS B C 1
ATOM 2291 O O . LYS B 1 44 ? 2.279 34.438 10.547 1 97.69 44 LYS B O 1
ATOM 2296 N N . LEU B 1 45 ? 1.932 32.344 9.93 1 97.38 45 LEU B N 1
ATOM 2297 C CA . LEU B 1 45 ? 3.33 31.953 10.062 1 97.38 45 LEU B CA 1
ATOM 2298 C C . LEU B 1 45 ? 4.215 32.75 9.117 1 97.38 45 LEU B C 1
ATOM 2300 O O . LEU B 1 45 ? 5.305 33.188 9.492 1 97.38 45 LEU B O 1
ATOM 2304 N N . TYR B 1 46 ? 3.688 32.906 7.91 1 97.38 46 TYR B N 1
ATOM 2305 C CA . TYR B 1 46 ? 4.434 33.688 6.918 1 97.38 46 TYR B CA 1
ATOM 2306 C C . TYR B 1 46 ? 4.594 35.125 7.359 1 97.38 46 TYR B C 1
ATOM 2308 O O . TYR B 1 46 ? 5.66 35.719 7.191 1 97.38 46 TYR B O 1
ATOM 2316 N N . LEU B 1 47 ? 3.588 35.719 7.926 1 95.62 47 LEU B N 1
ATOM 2317 C CA . LEU B 1 47 ? 3.615 37.094 8.422 1 95.62 47 LEU B CA 1
ATOM 2318 C C . LEU B 1 47 ? 4.637 37.219 9.547 1 95.62 47 LEU B C 1
ATOM 2320 O O . LEU B 1 47 ? 5.223 38.312 9.711 1 95.62 47 LEU B O 1
ATOM 2324 N N . LEU B 1 48 ? 4.852 36.156 10.234 1 94.06 48 LEU B N 1
ATOM 2325 C CA . LEU B 1 48 ? 5.785 36.156 11.359 1 94.06 48 LEU B CA 1
ATOM 2326 C C . LEU B 1 48 ? 7.215 35.938 10.875 1 94.06 48 LEU B C 1
ATOM 2328 O O . LEU B 1 48 ? 8.141 35.875 11.68 1 94.06 48 LEU B O 1
ATOM 2332 N N . GLY B 1 49 ? 7.367 35.781 9.547 1 94.56 49 GLY B N 1
ATOM 2333 C CA . GLY B 1 49 ? 8.703 35.719 8.977 1 94.56 49 GLY B CA 1
ATOM 2334 C C . GLY B 1 49 ? 9.18 34.312 8.656 1 94.56 49 GLY B C 1
ATOM 2335 O O . GLY B 1 49 ? 10.344 34.125 8.305 1 94.56 49 GLY B O 1
ATOM 2336 N N . LEU B 1 50 ? 8.312 33.375 8.758 1 96.62 50 LEU B N 1
ATOM 2337 C CA . LEU B 1 50 ? 8.688 32 8.438 1 96.62 50 LEU B CA 1
ATOM 2338 C C . LEU B 1 50 ? 8.375 31.688 6.977 1 96.62 50 LEU B C 1
ATOM 2340 O O . LEU B 1 50 ? 7.383 32.156 6.434 1 96.62 50 LEU B O 1
ATOM 2344 N N . ASN B 1 51 ? 9.266 30.953 6.328 1 98 51 ASN B N 1
ATOM 2345 C CA . ASN B 1 51 ? 8.93 30.375 5.031 1 98 51 ASN B CA 1
ATOM 2346 C C . ASN B 1 51 ? 7.977 29.188 5.176 1 98 51 ASN B C 1
ATOM 2348 O O . ASN B 1 51 ? 8.188 28.312 6.016 1 98 51 ASN B O 1
ATOM 2352 N N . VAL B 1 52 ? 6.93 29.203 4.32 1 98.38 52 VAL B N 1
ATOM 2353 C CA . VAL B 1 52 ? 5.871 28.219 4.523 1 98.38 52 VAL B CA 1
ATOM 2354 C C . VAL B 1 52 ? 5.477 27.594 3.188 1 98.38 52 VAL B C 1
ATOM 2356 O O . VAL B 1 52 ? 5.617 28.219 2.137 1 98.38 52 VAL B O 1
ATOM 2359 N N . LYS B 1 53 ? 5.09 26.344 3.195 1 98.06 53 LYS B N 1
ATOM 2360 C CA . LYS B 1 53 ? 4.422 25.625 2.111 1 98.06 53 LYS B CA 1
ATOM 2361 C C . LYS B 1 53 ? 3.225 24.844 2.629 1 98.06 53 LYS B C 1
ATOM 2363 O O . LYS B 1 53 ? 3.133 24.562 3.824 1 98.06 53 LYS B O 1
ATOM 2368 N N . THR B 1 54 ? 2.328 24.594 1.751 1 97.94 54 THR B N 1
ATOM 2369 C CA . THR B 1 54 ? 1.161 23.797 2.117 1 97.94 54 THR B CA 1
ATOM 2370 C C . THR B 1 54 ? 1.092 22.516 1.282 1 97.94 54 THR B C 1
ATOM 2372 O O . THR B 1 54 ? 1.728 22.422 0.23 1 97.94 54 THR B O 1
ATOM 2375 N N . LEU B 1 55 ? 0.433 21.531 1.825 1 96.81 55 LEU B N 1
ATOM 2376 C CA . LEU B 1 55 ? 0.193 20.234 1.205 1 96.81 55 LEU B CA 1
ATOM 2377 C C . LEU B 1 55 ? -1.169 19.688 1.611 1 96.81 55 LEU B C 1
ATOM 2379 O O . LEU B 1 55 ? -1.686 20.016 2.68 1 96.81 55 LEU B O 1
ATOM 2383 N N . ARG B 1 56 ? -1.749 19.031 0.727 1 97.56 56 ARG B N 1
ATOM 2384 C CA . ARG B 1 56 ? -3.021 18.375 1.026 1 97.56 56 ARG B CA 1
ATOM 2385 C C . ARG B 1 56 ? -3.055 16.953 0.471 1 97.56 56 ARG B C 1
ATOM 2387 O O . ARG B 1 56 ? -2.545 16.703 -0.621 1 97.56 56 ARG B O 1
ATOM 2394 N N . PHE B 1 57 ? -3.613 16.078 1.253 1 98.19 57 PHE B N 1
ATOM 2395 C CA . PHE B 1 57 ? -3.846 14.727 0.752 1 98.19 57 PHE B CA 1
ATOM 2396 C C . PHE B 1 57 ? -5.336 14.414 0.705 1 98.19 57 PHE B C 1
ATOM 2398 O O . PHE B 1 57 ? -6.078 14.766 1.626 1 98.19 57 PHE B O 1
ATOM 2405 N N . PRO B 1 58 ? -5.816 13.656 -0.246 1 97.5 58 PRO B N 1
ATOM 2406 C CA . PRO B 1 58 ? -5.004 13.25 -1.394 1 97.5 58 PRO B CA 1
ATOM 2407 C C . PRO B 1 58 ? -4.559 14.43 -2.254 1 97.5 58 PRO B C 1
ATOM 2409 O O . PRO B 1 58 ? -5.273 15.43 -2.348 1 97.5 58 PRO B O 1
ATOM 2412 N N . ASP B 1 59 ? -3.34 14.328 -2.723 1 96.38 59 ASP B N 1
ATOM 2413 C CA . ASP B 1 59 ? -2.875 15.266 -3.742 1 96.38 59 ASP B CA 1
ATOM 2414 C C . ASP B 1 59 ? -3.486 14.945 -5.102 1 96.38 59 ASP B C 1
ATOM 2416 O O . ASP B 1 59 ? -2.938 14.141 -5.863 1 96.38 59 ASP B O 1
ATOM 2420 N N . ARG B 1 60 ? -4.5 15.562 -5.457 1 91.56 60 ARG B N 1
ATOM 2421 C CA . ARG B 1 60 ? -5.34 15.211 -6.602 1 91.56 60 ARG B CA 1
ATOM 2422 C C . ARG B 1 60 ? -4.684 15.641 -7.91 1 91.56 60 ARG B C 1
ATOM 2424 O O . ARG B 1 60 ? -5.195 15.336 -8.992 1 91.56 60 ARG B O 1
ATOM 2431 N N . ALA B 1 61 ? -3.576 16.297 -7.832 1 90.75 61 ALA B N 1
ATOM 2432 C CA . ALA B 1 61 ? -2.846 16.703 -9.031 1 90.75 61 ALA B CA 1
ATOM 2433 C C . ALA B 1 61 ? -1.971 15.562 -9.555 1 90.75 61 ALA B C 1
ATOM 2435 O O . ALA B 1 61 ? -1.505 15.609 -10.695 1 90.75 61 ALA B O 1
ATOM 2436 N N . SER B 1 62 ? -1.668 14.523 -8.766 1 91.69 62 SER B N 1
ATOM 2437 C CA . SER B 1 62 ? -0.838 13.398 -9.188 1 91.69 62 SER B CA 1
ATOM 2438 C C . SER B 1 62 ? -1.677 12.312 -9.844 1 91.69 62 SER B C 1
ATOM 2440 O O . SER B 1 62 ? -2.893 12.25 -9.648 1 91.69 62 SER B O 1
ATOM 2442 N N . PRO B 1 63 ? -1.049 11.453 -10.625 1 90.44 63 PRO B N 1
ATOM 2443 C CA . PRO B 1 63 ? -1.802 10.344 -11.227 1 90.44 63 PRO B CA 1
ATOM 2444 C C . PRO B 1 63 ? -2.502 9.477 -10.18 1 90.44 63 PRO B C 1
ATOM 2446 O O . PRO B 1 63 ? -3.664 9.102 -10.367 1 90.44 63 PRO B O 1
ATOM 2449 N N . ILE B 1 64 ? -1.815 9.148 -9.094 1 96.5 64 ILE B N 1
ATOM 2450 C CA . ILE B 1 64 ? -2.438 8.359 -8.031 1 96.5 64 ILE B CA 1
ATOM 2451 C C . ILE B 1 64 ? -3.586 9.148 -7.41 1 96.5 64 ILE B C 1
ATOM 2453 O O . ILE B 1 64 ? -4.66 8.594 -7.156 1 96.5 64 ILE B O 1
ATOM 2457 N N . GLY B 1 65 ? -3.338 10.453 -7.199 1 97.12 65 GLY B N 1
ATOM 2458 C CA . GLY B 1 65 ? -4.367 11.32 -6.641 1 97.12 65 GLY B CA 1
ATOM 2459 C C . GLY B 1 65 ? -5.625 11.375 -7.484 1 97.12 65 GLY B C 1
ATOM 2460 O O . GLY B 1 65 ? -6.734 11.43 -6.953 1 97.12 65 GLY B O 1
ATOM 2461 N N . LEU B 1 66 ? -5.453 11.305 -8.758 1 94.88 66 LEU B N 1
ATOM 2462 C CA . LEU B 1 66 ? -6.59 11.328 -9.664 1 94.88 66 LEU B CA 1
ATOM 2463 C C . LEU B 1 66 ? -7.418 10.055 -9.523 1 94.88 66 LEU B C 1
ATOM 2465 O O . LEU B 1 66 ? -8.648 10.102 -9.562 1 94.88 66 LEU B O 1
ATOM 2469 N N . MET B 1 67 ? -6.805 8.93 -9.391 1 95.06 67 MET B N 1
ATOM 2470 C CA . MET B 1 67 ? -7.512 7.668 -9.18 1 95.06 67 MET B CA 1
ATOM 2471 C C . MET B 1 67 ? -8.305 7.707 -7.875 1 95.06 67 MET B C 1
ATOM 2473 O O . MET B 1 67 ? -9.453 7.273 -7.832 1 95.06 67 MET B O 1
ATOM 2477 N N . ILE B 1 68 ? -7.664 8.242 -6.844 1 97.56 68 ILE B N 1
ATOM 2478 C CA . ILE B 1 68 ? -8.328 8.375 -5.551 1 97.56 68 ILE B CA 1
ATOM 2479 C C . ILE B 1 68 ? -9.555 9.281 -5.691 1 97.56 68 ILE B C 1
ATOM 2481 O O . ILE B 1 68 ? -10.625 8.969 -5.168 1 97.56 68 ILE B O 1
ATOM 2485 N N . ASN B 1 69 ? -9.336 10.352 -6.438 1 96.75 69 ASN B N 1
ATOM 2486 C CA . ASN B 1 69 ? -10.43 11.297 -6.648 1 96.75 69 ASN B CA 1
ATOM 2487 C C . ASN B 1 69 ? -11.625 10.625 -7.316 1 96.75 69 ASN B C 1
ATOM 2489 O O . ASN B 1 69 ? -12.773 10.828 -6.906 1 96.75 69 ASN B O 1
ATOM 2493 N N . ASN B 1 70 ? -11.375 9.875 -8.352 1 95.81 70 ASN B N 1
ATOM 2494 C CA . ASN B 1 70 ? -12.445 9.164 -9.031 1 95.81 70 ASN B CA 1
ATOM 2495 C C . ASN B 1 70 ? -13.203 8.234 -8.086 1 95.81 70 ASN B C 1
ATOM 2497 O O . ASN B 1 70 ? -14.43 8.141 -8.148 1 95.81 70 ASN B O 1
ATOM 2501 N N . TYR B 1 71 ? -12.508 7.574 -7.23 1 96.56 71 TYR B N 1
ATOM 2502 C CA . TYR B 1 71 ? -13.109 6.715 -6.219 1 96.56 71 TYR B CA 1
ATOM 2503 C C . TYR B 1 71 ? -13.984 7.527 -5.266 1 96.56 71 TYR B C 1
ATOM 2505 O O . TYR B 1 71 ? -15.125 7.156 -4.992 1 96.56 71 TYR B O 1
ATOM 2513 N N . LEU B 1 72 ? -13.406 8.656 -4.789 1 95.62 72 LEU B N 1
ATOM 2514 C CA . LEU B 1 72 ? -14.109 9.492 -3.824 1 95.62 72 LEU B CA 1
ATOM 2515 C C . LEU B 1 72 ? -15.367 10.086 -4.438 1 95.62 72 LEU B C 1
ATOM 2517 O O . LEU B 1 72 ? -16.359 10.32 -3.734 1 95.62 72 LEU B O 1
ATOM 2521 N N . GLN B 1 73 ? -15.375 10.258 -5.734 1 95.06 73 GLN B N 1
ATOM 2522 C CA . GLN B 1 73 ? -16.516 10.836 -6.441 1 95.06 73 GLN B CA 1
ATOM 2523 C C . GLN B 1 73 ? -17.484 9.742 -6.883 1 95.06 73 GLN B C 1
ATOM 2525 O O . GLN B 1 73 ? -18.406 10.008 -7.668 1 95.06 73 GLN B O 1
ATOM 2530 N N . ASN B 1 74 ? -17.25 8.508 -6.516 1 94.31 74 ASN B N 1
ATOM 2531 C CA . ASN B 1 74 ? -18.094 7.352 -6.805 1 94.31 74 ASN B CA 1
ATOM 2532 C C . ASN B 1 74 ? -18.094 7.016 -8.289 1 94.31 74 ASN B C 1
ATOM 2534 O O . ASN B 1 74 ? -19.062 6.441 -8.805 1 94.31 74 ASN B O 1
ATOM 2538 N N . LEU B 1 75 ? -17.125 7.391 -8.969 1 94.19 75 LEU B N 1
ATOM 2539 C CA . LEU B 1 75 ? -17.016 7.086 -10.391 1 94.19 75 LEU B CA 1
ATOM 2540 C C . LEU B 1 75 ? -16.438 5.691 -10.609 1 94.19 75 LEU B C 1
ATOM 2542 O O . LEU B 1 75 ? -16.625 5.09 -11.672 1 94.19 75 LEU B O 1
ATOM 2546 N N . THR B 1 76 ? -15.672 5.156 -9.633 1 94 76 THR B N 1
ATOM 2547 C CA . THR B 1 76 ? -15.086 3.824 -9.703 1 94 76 THR B CA 1
ATOM 2548 C C . THR B 1 76 ? -15.273 3.084 -8.383 1 94 76 THR B C 1
ATOM 2550 O O . THR B 1 76 ? -15.508 3.705 -7.34 1 94 76 THR B O 1
ATOM 2553 N N . HIS B 1 77 ? -15.305 1.778 -8.5 1 93.62 77 HIS B N 1
ATOM 2554 C CA . HIS B 1 77 ? -15.273 0.91 -7.328 1 93.62 77 HIS B CA 1
ATOM 2555 C C . HIS B 1 77 ? -13.891 0.294 -7.129 1 93.62 77 HIS B C 1
ATOM 2557 O O . HIS B 1 77 ? -13.203 -0.021 -8.102 1 93.62 77 HIS B O 1
ATOM 2563 N N . MET B 1 78 ? -13.539 0.168 -5.828 1 94.69 78 MET B N 1
ATOM 2564 C CA . MET B 1 78 ? -12.227 -0.415 -5.535 1 94.69 78 MET B CA 1
ATOM 2565 C C . MET B 1 78 ? -12.266 -1.204 -4.23 1 94.69 78 MET B C 1
ATOM 2567 O O . MET B 1 78 ? -12.977 -0.833 -3.297 1 94.69 78 MET B O 1
ATOM 2571 N N . ASP B 1 79 ? -11.453 -2.254 -4.188 1 96.62 79 ASP B N 1
ATOM 2572 C CA . ASP B 1 79 ? -11.234 -3.018 -2.963 1 96.62 79 ASP B CA 1
ATOM 2573 C C . ASP B 1 79 ? -10.742 -2.111 -1.833 1 96.62 79 ASP B C 1
ATOM 2575 O O . ASP B 1 79 ? -9.945 -1.204 -2.061 1 96.62 79 ASP B O 1
ATOM 2579 N N . ASP B 1 80 ? -11.211 -2.406 -0.586 1 97.81 80 ASP B N 1
ATOM 2580 C CA . ASP B 1 80 ? -10.883 -1.576 0.568 1 97.81 80 ASP B CA 1
ATOM 2581 C C . ASP B 1 80 ? -9.367 -1.515 0.786 1 97.81 80 ASP B C 1
ATOM 2583 O O . ASP B 1 80 ? -8.828 -0.46 1.124 1 97.81 80 ASP B O 1
ATOM 2587 N N . HIS B 1 81 ? -8.711 -2.664 0.624 1 98.5 81 HIS B N 1
ATOM 2588 C CA . HIS B 1 81 ? -7.262 -2.686 0.798 1 98.5 81 HIS B CA 1
ATOM 2589 C C . HIS B 1 81 ? -6.562 -1.901 -0.306 1 98.5 81 HIS B C 1
ATOM 2591 O O . HIS B 1 81 ? -5.629 -1.139 -0.037 1 98.5 81 HIS B O 1
ATOM 2597 N N . ALA B 1 82 ? -7.023 -2.086 -1.495 1 98.38 82 ALA B N 1
ATOM 2598 C CA . ALA B 1 82 ? -6.422 -1.414 -2.645 1 98.38 82 ALA B CA 1
ATOM 2599 C C . ALA B 1 82 ? -6.5 0.102 -2.498 1 98.38 82 ALA B C 1
ATOM 2601 O O . ALA B 1 82 ? -5.504 0.804 -2.68 1 98.38 82 ALA B O 1
ATOM 2602 N N . ILE B 1 83 ? -7.672 0.644 -2.172 1 98.44 83 ILE B N 1
ATOM 2603 C CA . ILE B 1 83 ? -7.84 2.09 -2.072 1 98.44 83 ILE B CA 1
ATOM 2604 C C . ILE B 1 83 ? -7.008 2.627 -0.909 1 98.44 83 ILE B C 1
ATOM 2606 O O . ILE B 1 83 ? -6.449 3.723 -0.992 1 98.44 83 ILE B O 1
ATOM 2610 N N . HIS B 1 84 ? -6.961 1.899 0.209 1 98.75 84 HIS B N 1
ATOM 2611 C CA . HIS B 1 84 ? -6.086 2.303 1.306 1 98.75 84 HIS B CA 1
ATOM 2612 C C . HIS B 1 84 ? -4.648 2.469 0.833 1 98.75 84 HIS B C 1
ATOM 2614 O O . HIS B 1 84 ? -4 3.475 1.134 1 98.75 84 HIS B O 1
ATOM 2620 N N . LEU B 1 85 ? -4.191 1.489 0.112 1 98.88 85 LEU B N 1
ATOM 2621 C CA . LEU B 1 85 ? -2.807 1.491 -0.343 1 98.88 85 LEU B CA 1
ATOM 2622 C C . LEU B 1 85 ? -2.564 2.617 -1.344 1 98.88 85 LEU B C 1
ATOM 2624 O O . LEU B 1 85 ? -1.475 3.189 -1.388 1 98.88 85 LEU B O 1
ATOM 2628 N N . LEU B 1 86 ? -3.555 2.959 -2.129 1 98.62 86 LEU B N 1
ATOM 2629 C CA . LEU B 1 86 ? -3.436 4.105 -3.023 1 98.62 86 LEU B CA 1
ATOM 2630 C C . LEU B 1 86 ? -3.277 5.398 -2.232 1 98.62 86 LEU B C 1
ATOM 2632 O O . LEU B 1 86 ? -2.457 6.25 -2.582 1 98.62 86 LEU B O 1
ATOM 2636 N N . PHE B 1 87 ? -4.066 5.555 -1.124 1 98.69 87 PHE B N 1
ATOM 2637 C CA . PHE B 1 87 ? -3.914 6.73 -0.272 1 98.69 87 PHE B CA 1
ATOM 2638 C C . PHE B 1 87 ? -2.498 6.812 0.285 1 98.69 87 PHE B C 1
ATOM 2640 O O . PHE B 1 87 ? -1.888 7.883 0.283 1 98.69 87 PHE B O 1
ATOM 2647 N N . SER B 1 88 ? -2.004 5.707 0.731 1 98.81 88 SER B N 1
ATOM 2648 C CA . SER B 1 88 ? -0.657 5.684 1.293 1 98.81 88 SER B CA 1
ATOM 2649 C C . SER B 1 88 ? 0.393 5.969 0.224 1 98.81 88 SER B C 1
ATOM 2651 O O . SER B 1 88 ? 1.321 6.746 0.452 1 98.81 88 SER B O 1
ATOM 2653 N N . ALA B 1 89 ? 0.237 5.297 -0.921 1 98.75 89 ALA B N 1
ATOM 2654 C CA . ALA B 1 89 ? 1.152 5.559 -2.029 1 98.75 89 ALA B CA 1
ATOM 2655 C C . ALA B 1 89 ? 1.179 7.043 -2.383 1 98.75 89 ALA B C 1
ATOM 2657 O O . ALA B 1 89 ? 2.234 7.594 -2.703 1 98.75 89 ALA B O 1
ATOM 2658 N N . ASN B 1 90 ? 0.063 7.688 -2.35 1 98.62 90 ASN B N 1
ATOM 2659 C CA . ASN B 1 90 ? -0.048 9.117 -2.623 1 98.62 90 ASN B CA 1
ATOM 2660 C C . ASN B 1 90 ? 0.763 9.938 -1.628 1 98.62 90 ASN B C 1
ATOM 2662 O O . ASN B 1 90 ? 1.389 10.93 -2.004 1 98.62 90 ASN B O 1
ATOM 2666 N N . ARG B 1 91 ? 0.735 9.555 -0.369 1 98.62 91 ARG B N 1
ATOM 2667 C CA . ARG B 1 91 ? 1.559 10.227 0.632 1 98.62 91 ARG B CA 1
ATOM 2668 C C . ARG B 1 91 ? 3.043 10 0.361 1 98.62 91 ARG B C 1
ATOM 2670 O O . ARG B 1 91 ? 3.844 10.938 0.45 1 98.62 91 ARG B O 1
ATOM 2677 N N . TRP B 1 92 ? 3.395 8.812 -0.03 1 98.31 92 TRP B N 1
ATOM 2678 C CA . TRP B 1 92 ? 4.793 8.477 -0.283 1 98.31 92 TRP B CA 1
ATOM 2679 C C . TRP B 1 92 ? 5.32 9.242 -1.495 1 98.31 92 TRP B C 1
ATOM 2681 O O . TRP B 1 92 ? 6.508 9.57 -1.557 1 98.31 92 TRP B O 1
ATOM 2691 N N . GLU B 1 93 ? 4.473 9.547 -2.439 1 97.25 93 GLU B N 1
ATOM 2692 C CA . GLU B 1 93 ? 4.883 10.352 -3.582 1 97.25 93 GLU B CA 1
ATOM 2693 C C . GLU B 1 93 ? 5.48 11.688 -3.131 1 97.25 93 GLU B C 1
ATOM 2695 O O . GLU B 1 93 ? 6.32 12.258 -3.822 1 97.25 93 GLU B O 1
ATOM 2700 N N . ARG B 1 94 ? 5.07 12.109 -1.94 1 97.19 94 ARG B N 1
ATOM 2701 C CA . ARG B 1 94 ? 5.465 13.438 -1.479 1 97.19 94 ARG B CA 1
ATOM 2702 C C . ARG B 1 94 ? 6.445 13.352 -0.315 1 97.19 94 ARG B C 1
ATOM 2704 O O . ARG B 1 94 ? 6.836 14.367 0.254 1 97.19 94 ARG B O 1
ATOM 2711 N N . ALA B 1 95 ? 6.852 12.148 0.045 1 97.81 95 ALA B N 1
ATOM 2712 C CA . ALA B 1 95 ? 7.695 11.977 1.226 1 97.81 95 ALA B CA 1
ATOM 2713 C C . ALA B 1 95 ? 9.016 12.727 1.075 1 97.81 95 ALA B C 1
ATOM 2715 O O . ALA B 1 95 ? 9.414 13.477 1.967 1 97.81 95 ALA B O 1
ATOM 2716 N N . ASN B 1 96 ? 9.703 12.555 -0.038 1 97.19 96 ASN B N 1
ATOM 2717 C CA . ASN B 1 96 ? 10.969 13.234 -0.267 1 97.19 96 ASN B CA 1
ATOM 2718 C C . ASN B 1 96 ? 10.789 14.75 -0.36 1 97.19 96 ASN B C 1
ATOM 2720 O O . ASN B 1 96 ? 11.633 15.508 0.122 1 97.19 96 ASN B O 1
ATOM 2724 N N . TRP B 1 97 ? 9.719 15.141 -1.007 1 97.38 97 TRP B N 1
ATOM 2725 C CA . TRP B 1 97 ? 9.422 16.562 -1.103 1 97.38 97 TRP B CA 1
ATOM 2726 C C . TRP B 1 97 ? 9.273 17.188 0.283 1 97.38 97 TRP B C 1
ATOM 2728 O O . TRP B 1 97 ? 9.805 18.266 0.547 1 97.38 97 TRP B O 1
ATOM 2738 N N . ILE B 1 98 ? 8.578 16.531 1.199 1 98.31 98 ILE B N 1
ATOM 2739 C CA . ILE B 1 98 ? 8.383 17 2.566 1 98.31 98 ILE B CA 1
ATOM 2740 C C . ILE B 1 98 ? 9.742 17.109 3.262 1 98.31 98 ILE B C 1
ATOM 2742 O O . ILE B 1 98 ? 10.07 18.172 3.82 1 98.31 98 ILE B O 1
ATOM 2746 N N . LYS B 1 99 ? 10.516 16.109 3.189 1 98.06 99 LYS B N 1
ATOM 2747 C CA . LYS B 1 99 ? 11.82 16.078 3.846 1 98.06 99 LYS B CA 1
ATOM 2748 C C . LYS B 1 99 ? 12.719 17.203 3.318 1 98.06 99 LYS B C 1
ATOM 2750 O O . LYS B 1 99 ? 13.328 17.938 4.098 1 98.06 99 LYS B O 1
ATOM 2755 N N . GLU B 1 100 ? 12.789 17.281 2.018 1 98.12 100 GLU B N 1
ATOM 2756 C CA . GLU B 1 100 ? 13.672 18.266 1.376 1 98.12 100 GLU B CA 1
ATOM 2757 C C . GLU B 1 100 ? 13.273 19.688 1.736 1 98.12 100 GLU B C 1
ATOM 2759 O O . GLU B 1 100 ? 14.133 20.516 2.041 1 98.12 100 GLU B O 1
ATOM 2764 N N . ASN B 1 101 ? 12 19.984 1.723 1 98.25 101 ASN B N 1
ATOM 2765 C CA . ASN B 1 101 ? 11.547 21.344 2.008 1 98.25 101 ASN B CA 1
ATOM 2766 C C . ASN B 1 101 ? 11.68 21.672 3.488 1 98.25 101 ASN B C 1
ATOM 2768 O O . ASN B 1 101 ? 12.062 22.797 3.84 1 98.25 101 ASN B O 1
ATOM 2772 N N . ILE B 1 102 ? 11.414 20.719 4.344 1 98.12 102 ILE B N 1
ATOM 2773 C CA . ILE B 1 102 ? 11.594 20.922 5.773 1 98.12 102 ILE B CA 1
ATOM 2774 C C . ILE B 1 102 ? 13.062 21.203 6.078 1 98.12 102 ILE B C 1
ATOM 2776 O O . ILE B 1 102 ? 13.383 22.125 6.824 1 98.12 102 ILE B O 1
ATOM 2780 N N . ASN B 1 103 ? 13.961 20.453 5.449 1 97.38 103 ASN B N 1
ATOM 2781 C CA . ASN B 1 103 ? 15.391 20.641 5.641 1 97.38 103 ASN B CA 1
ATOM 2782 C C . ASN B 1 103 ? 15.859 21.984 5.078 1 97.38 103 ASN B C 1
ATOM 2784 O O . ASN B 1 103 ? 16.844 22.562 5.562 1 97.38 103 ASN B O 1
ATOM 2788 N N . ALA B 1 104 ? 15.164 22.469 4.102 1 97.25 104 ALA B N 1
ATOM 2789 C CA . ALA B 1 104 ? 15.492 23.734 3.477 1 97.25 104 ALA B CA 1
ATOM 2790 C C . ALA B 1 104 ? 14.961 24.906 4.301 1 97.25 104 ALA B C 1
ATOM 2792 O O . ALA B 1 104 ? 15.195 26.078 3.969 1 97.25 104 ALA B O 1
ATOM 2793 N N . GLY B 1 105 ? 14.18 24.578 5.324 1 97 105 GLY B N 1
ATOM 2794 C CA . GLY B 1 105 ? 13.758 25.609 6.254 1 97 105 GLY B CA 1
ATOM 2795 C C . GLY B 1 105 ? 12.289 25.984 6.109 1 97 105 GLY B C 1
ATOM 2796 O O . GLY B 1 105 ? 11.797 26.891 6.785 1 97 105 GLY B O 1
ATOM 2797 N N . TYR B 1 106 ? 11.57 25.297 5.211 1 98.19 106 TYR B N 1
ATOM 2798 C CA . TYR B 1 106 ? 10.141 25.562 5.062 1 98.19 106 TYR B CA 1
ATOM 2799 C C . TYR B 1 106 ? 9.344 24.859 6.156 1 98.19 106 TYR B C 1
ATOM 2801 O O . TYR B 1 106 ? 9.531 23.672 6.406 1 98.19 106 TYR B O 1
ATOM 2809 N N . THR B 1 107 ? 8.523 25.625 6.816 1 98.31 107 THR B N 1
ATOM 2810 C CA . THR B 1 107 ? 7.461 25 7.598 1 98.31 107 THR B CA 1
ATOM 2811 C C . THR B 1 107 ? 6.316 24.547 6.691 1 98.31 107 THR B C 1
ATOM 2813 O O . THR B 1 107 ? 5.871 25.312 5.828 1 98.31 107 THR B O 1
ATOM 2816 N N . ILE B 1 108 ? 5.918 23.297 6.863 1 98.62 108 ILE B N 1
ATOM 2817 C CA . ILE B 1 108 ? 4.855 22.75 6.023 1 98.62 108 ILE B CA 1
ATOM 2818 C C . ILE B 1 108 ? 3.584 22.562 6.848 1 98.62 108 ILE B C 1
ATOM 2820 O O . ILE B 1 108 ? 3.615 21.969 7.926 1 98.62 108 ILE B O 1
ATOM 2824 N N . VAL B 1 109 ? 2.492 23.141 6.398 1 98.81 109 VAL B N 1
ATOM 2825 C CA . VAL B 1 109 ? 1.163 22.906 6.953 1 98.81 109 VAL B CA 1
ATOM 2826 C C . VAL B 1 109 ? 0.364 22.016 6.012 1 98.81 109 VAL B C 1
ATOM 2828 O O . VAL B 1 109 ? 0.13 22.359 4.855 1 98.81 109 VAL B O 1
ATOM 2831 N N . CYS B 1 110 ? -0.069 20.875 6.492 1 98.69 110 CYS B N 1
ATOM 2832 C CA . CYS B 1 110 ? -0.628 19.812 5.652 1 98.69 110 CYS B CA 1
ATOM 2833 C C . CYS B 1 110 ? -2.086 19.547 6.012 1 98.69 110 CYS B C 1
ATOM 2835 O O . CYS B 1 110 ? -2.416 19.344 7.184 1 98.69 110 CYS B O 1
ATOM 2837 N N . ASP B 1 111 ? -2.951 19.562 5.004 1 98.5 111 ASP B N 1
ATOM 2838 C CA . ASP B 1 111 ? -4.359 19.188 5.129 1 98.5 111 ASP B CA 1
ATOM 2839 C C . ASP B 1 111 ? -4.543 17.688 4.992 1 98.5 111 ASP B C 1
ATOM 2841 O O . ASP B 1 111 ? -4.543 17.156 3.881 1 98.5 111 ASP B O 1
ATOM 2845 N N . ARG B 1 112 ? -4.805 16.969 6.086 1 98.38 112 ARG B N 1
ATOM 2846 C CA . ARG B 1 112 ? -4.957 15.531 6.195 1 98.38 112 ARG B CA 1
ATOM 2847 C C . ARG B 1 112 ? -3.637 14.812 5.934 1 98.38 112 ARG B C 1
ATOM 2849 O O . ARG B 1 112 ? -2.82 15.281 5.137 1 98.38 112 ARG B O 1
ATOM 2856 N N . TYR B 1 113 ? -3.422 13.75 6.613 1 98.19 113 TYR B N 1
ATOM 2857 C CA . TYR B 1 113 ? -2.219 12.938 6.473 1 98.19 113 TYR B CA 1
ATOM 2858 C C . TYR B 1 113 ? -2.49 11.492 6.859 1 98.19 113 TYR B C 1
ATOM 2860 O O . TYR B 1 113 ? -3.529 10.93 6.504 1 98.19 113 TYR B O 1
ATOM 2868 N N . HIS B 1 114 ? -1.594 10.805 7.488 1 97.31 114 HIS B N 1
ATOM 2869 C CA . HIS B 1 114 ? -1.651 9.352 7.59 1 97.31 114 HIS B CA 1
ATOM 2870 C C . HIS B 1 114 ? -2.732 8.914 8.57 1 97.31 114 HIS B C 1
ATOM 2872 O O . HIS B 1 114 ? -3.318 7.836 8.414 1 97.31 114 HIS B O 1
ATOM 2878 N N . LEU B 1 115 ? -3.092 9.695 9.594 1 96.88 115 LEU B N 1
ATOM 2879 C CA . LEU B 1 115 ? -4.125 9.281 10.531 1 96.88 115 LEU B CA 1
ATOM 2880 C C . LEU B 1 115 ? -5.484 9.188 9.844 1 96.88 115 LEU B C 1
ATOM 2882 O O . LEU B 1 115 ? -6.297 8.328 10.188 1 96.88 115 LEU B O 1
ATOM 2886 N N . SER B 1 116 ? -5.691 10.125 8.938 1 97.75 116 SER B N 1
ATOM 2887 C CA . SER B 1 116 ? -6.898 10.016 8.125 1 97.75 116 SER B CA 1
ATOM 2888 C C . SER B 1 116 ? -6.961 8.672 7.406 1 97.75 116 SER B C 1
ATOM 2890 O O . SER B 1 116 ? -8.008 8.023 7.383 1 97.75 116 SER B O 1
ATOM 2892 N N . GLY B 1 117 ? -5.848 8.281 6.805 1 97.38 117 GLY B N 1
ATOM 2893 C CA . GLY B 1 117 ? -5.809 6.996 6.125 1 97.38 117 GLY B CA 1
ATOM 2894 C C . GLY B 1 117 ? -6.234 5.84 7.012 1 97.38 117 GLY B C 1
ATOM 2895 O O . GLY B 1 117 ? -7.074 5.027 6.621 1 97.38 117 GLY B O 1
ATOM 2896 N N . VAL B 1 118 ? -5.711 5.801 8.188 1 97.25 118 VAL B N 1
ATOM 2897 C CA . VAL B 1 118 ? -6.012 4.73 9.125 1 97.25 118 VAL B CA 1
ATOM 2898 C C . VAL B 1 118 ? -7.477 4.816 9.555 1 97.25 118 VAL B C 1
ATOM 2900 O O . VAL B 1 118 ? -8.203 3.82 9.508 1 97.25 118 VAL B O 1
ATOM 2903 N N . ALA B 1 119 ? -7.922 5.992 9.93 1 97.69 119 ALA B N 1
ATOM 2904 C CA . ALA B 1 119 ? -9.266 6.184 10.469 1 97.69 119 ALA B CA 1
ATOM 2905 C C . ALA B 1 119 ? -10.328 5.766 9.445 1 97.69 119 ALA B C 1
ATOM 2907 O O . ALA B 1 119 ? -11.25 5.016 9.773 1 97.69 119 ALA B O 1
ATOM 2908 N N . TYR B 1 120 ? -10.164 6.199 8.219 1 97.12 120 TYR B N 1
ATOM 2909 C CA . TYR B 1 120 ? -11.18 5.934 7.199 1 97.12 120 TYR B CA 1
ATOM 2910 C C . TYR B 1 120 ? -11.164 4.469 6.781 1 97.12 120 TYR B C 1
ATOM 2912 O O . TYR B 1 120 ? -12.203 3.908 6.426 1 97.12 120 TYR B O 1
ATOM 2920 N N . SER B 1 121 ? -10.016 3.861 6.824 1 97.75 121 SER B N 1
ATOM 2921 C CA . SER B 1 121 ? -9.938 2.447 6.473 1 97.75 121 SER B CA 1
ATOM 2922 C C . SER B 1 121 ? -10.5 1.57 7.586 1 97.75 121 SER B C 1
ATOM 2924 O O . SER B 1 121 ? -11.312 0.68 7.332 1 97.75 121 SER B O 1
ATOM 2926 N N . VAL B 1 122 ? -10.125 1.812 8.82 1 97.12 122 VAL B N 1
ATOM 2927 C CA . VAL B 1 122 ? -10.625 1.056 9.969 1 97.12 122 VAL B CA 1
ATOM 2928 C C . VAL B 1 122 ? -12.133 1.274 10.109 1 97.12 122 VAL B C 1
ATOM 2930 O O . VAL B 1 122 ? -12.867 0.356 10.484 1 97.12 122 VAL B O 1
ATOM 2933 N N . GLY B 1 123 ? -12.594 2.408 9.781 1 96.69 123 GLY B N 1
ATOM 2934 C CA . GLY B 1 123 ? -14 2.77 9.906 1 96.69 123 GLY B CA 1
ATOM 2935 C C . GLY B 1 123 ? -14.898 1.967 8.984 1 96.69 123 GLY B C 1
ATOM 2936 O O . GLY B 1 123 ? -16.109 1.924 9.188 1 96.69 123 GLY B O 1
ATOM 2937 N N . LYS B 1 124 ? -14.344 1.362 7.949 1 96 124 LYS B N 1
ATOM 2938 C CA . LYS B 1 124 ? -15.125 0.553 7.02 1 96 124 LYS B CA 1
ATOM 2939 C C . LYS B 1 124 ? -15.547 -0.767 7.66 1 96 124 LYS B C 1
ATOM 2941 O O . LYS B 1 124 ? -16.359 -1.501 7.102 1 96 124 LYS B O 1
ATOM 2946 N N . ASN B 1 125 ? -14.938 -1.086 8.781 1 94.94 125 ASN B N 1
ATOM 2947 C CA . ASN B 1 125 ? -15.281 -2.273 9.555 1 94.94 125 ASN B CA 1
ATOM 2948 C C . ASN B 1 125 ? -14.992 -3.555 8.773 1 94.94 125 ASN B C 1
ATOM 2950 O O . ASN B 1 125 ? -15.75 -4.52 8.852 1 94.94 125 ASN B O 1
ATOM 2954 N N . ASN B 1 126 ? -14.062 -3.475 7.871 1 95.56 126 ASN B N 1
ATOM 2955 C CA . ASN B 1 126 ? -13.5 -4.668 7.25 1 95.56 126 ASN B CA 1
ATOM 2956 C C . ASN B 1 126 ? -12.57 -5.41 8.203 1 95.56 126 ASN B C 1
ATOM 2958 O O . ASN B 1 126 ? -11.539 -4.871 8.609 1 95.56 126 ASN B O 1
ATOM 2962 N N . PRO B 1 127 ? -12.898 -6.637 8.594 1 93.75 127 PRO B N 1
ATOM 2963 C CA . PRO B 1 127 ? -12.117 -7.336 9.609 1 93.75 127 PRO B CA 1
ATOM 2964 C C . PRO B 1 127 ? -10.672 -7.582 9.188 1 93.75 127 PRO B C 1
ATOM 2966 O O . PRO B 1 127 ? -9.797 -7.758 10.039 1 93.75 127 PRO B O 1
ATOM 2969 N N . SER B 1 128 ? -10.383 -7.57 7.918 1 93.5 128 SER B N 1
ATOM 2970 C CA . SER B 1 128 ? -9.031 -7.824 7.434 1 93.5 128 SER B CA 1
ATOM 2971 C C . SER B 1 128 ? -8.234 -6.531 7.309 1 93.5 128 SER B C 1
ATOM 2973 O O . SER B 1 128 ? -7.055 -6.551 6.953 1 93.5 128 SER B O 1
ATOM 2975 N N . LEU B 1 129 ? -8.867 -5.461 7.559 1 95.75 129 LEU B N 1
ATOM 2976 C CA . LEU B 1 129 ? -8.219 -4.152 7.52 1 95.75 129 LEU B CA 1
ATOM 2977 C C . LEU B 1 129 ? -8.125 -3.553 8.922 1 95.75 129 LEU B C 1
ATOM 2979 O O . LEU B 1 129 ? -8.758 -2.535 9.203 1 95.75 129 LEU B O 1
ATOM 2983 N N . THR B 1 130 ? -7.293 -4.109 9.734 1 95.56 130 THR B N 1
ATOM 2984 C CA . THR B 1 130 ? -7.105 -3.697 11.125 1 95.56 130 THR B CA 1
ATOM 2985 C C . THR B 1 130 ? -6.32 -2.393 11.203 1 95.56 130 THR B C 1
ATOM 2987 O O . THR B 1 130 ? -5.777 -1.93 10.195 1 95.56 130 THR B O 1
ATOM 2990 N N . LYS B 1 131 ? -6.293 -1.815 12.352 1 95.5 131 LYS B N 1
ATOM 2991 C CA . LYS B 1 131 ? -5.508 -0.614 12.617 1 95.5 131 LYS B CA 1
ATOM 2992 C C . LYS B 1 131 ? -4.035 -0.836 12.273 1 95.5 131 LYS B C 1
ATOM 2994 O O . LYS B 1 131 ? -3.408 0.004 11.625 1 95.5 131 LYS B O 1
ATOM 2999 N N . GLU B 1 132 ? -3.5 -1.986 12.68 1 94.69 132 GLU B N 1
ATOM 3000 C CA . GLU B 1 132 ? -2.1 -2.324 12.438 1 94.69 132 GLU B CA 1
ATOM 3001 C C . GLU B 1 132 ? -1.812 -2.471 10.945 1 94.69 132 GLU B C 1
ATOM 3003 O O . GLU B 1 132 ? -0.791 -1.985 10.453 1 94.69 132 GLU B O 1
ATOM 3008 N N . TRP B 1 133 ? -2.701 -3.146 10.289 1 97 133 TRP B N 1
ATOM 3009 C CA . TRP B 1 133 ? -2.543 -3.312 8.844 1 97 133 TRP B CA 1
ATOM 3010 C C . TRP B 1 133 ? -2.527 -1.961 8.141 1 97 133 TRP B C 1
ATOM 3012 O O . TRP B 1 133 ? -1.662 -1.701 7.301 1 97 133 TRP B O 1
ATOM 3022 N N . ALA B 1 134 ? -3.473 -1.091 8.547 1 97.44 134 ALA B N 1
ATOM 3023 C CA . ALA B 1 134 ? -3.648 0.203 7.891 1 97.44 134 ALA B CA 1
ATOM 3024 C C . ALA B 1 134 ? -2.453 1.115 8.148 1 97.44 134 ALA B C 1
ATOM 3026 O O . ALA B 1 134 ? -2.088 1.925 7.293 1 97.44 134 ALA B O 1
ATOM 3027 N N . LEU B 1 135 ? -1.827 0.978 9.273 1 96.44 135 LEU B N 1
ATOM 3028 C CA . LEU B 1 135 ? -0.719 1.854 9.633 1 96.44 135 LEU B CA 1
ATOM 3029 C C . LEU B 1 135 ? 0.574 1.4 8.961 1 96.44 135 LEU B C 1
ATOM 3031 O O . LEU B 1 135 ? 1.481 2.207 8.742 1 96.44 135 LEU B O 1
ATOM 3035 N N . ALA B 1 136 ? 0.68 0.169 8.609 1 97.06 136 ALA B N 1
ATOM 3036 C CA . ALA B 1 136 ? 1.937 -0.465 8.219 1 97.06 136 ALA B CA 1
ATOM 3037 C C . ALA B 1 136 ? 2.537 0.221 6.992 1 97.06 136 ALA B C 1
ATOM 3039 O O . ALA B 1 136 ? 3.748 0.449 6.934 1 97.06 136 ALA B O 1
ATOM 3040 N N . SER B 1 137 ? 1.729 0.587 6.062 1 98.25 137 SER B N 1
ATOM 3041 C CA . SER B 1 137 ? 2.23 1.128 4.805 1 98.25 137 SER B CA 1
ATOM 3042 C C . SER B 1 137 ? 2.744 2.553 4.98 1 98.25 137 SER B C 1
ATOM 3044 O O . SER B 1 137 ? 3.441 3.08 4.109 1 98.25 137 SER B O 1
ATOM 3046 N N . ASP B 1 138 ? 2.395 3.191 6.105 1 98 138 ASP B N 1
ATOM 3047 C CA . ASP B 1 138 ? 2.785 4.582 6.316 1 98 138 ASP B CA 1
ATOM 3048 C C . ASP B 1 138 ? 4.039 4.672 7.184 1 98 138 ASP B C 1
ATOM 3050 O O . ASP B 1 138 ? 4.582 5.762 7.387 1 98 138 ASP B O 1
ATOM 3054 N N . ILE B 1 139 ? 4.488 3.549 7.727 1 96.88 139 ILE B N 1
ATOM 3055 C CA . ILE B 1 139 ? 5.68 3.539 8.57 1 96.88 139 ILE B CA 1
ATOM 3056 C C . ILE B 1 139 ? 6.883 4.016 7.758 1 96.88 139 ILE B C 1
ATOM 3058 O O . ILE B 1 139 ? 7.121 3.535 6.645 1 96.88 139 ILE B O 1
ATOM 3062 N N . GLY B 1 140 ? 7.625 4.996 8.344 1 96.56 140 GLY B N 1
ATOM 3063 C CA . GLY B 1 140 ? 8.797 5.551 7.676 1 96.56 140 GLY B CA 1
ATOM 3064 C C . GLY B 1 140 ? 8.531 6.906 7.039 1 96.56 140 GLY B C 1
ATOM 3065 O O . GLY B 1 140 ? 9.469 7.633 6.711 1 96.56 140 GLY B O 1
ATOM 3066 N N . LEU B 1 141 ? 7.238 7.273 6.824 1 98 141 LEU B N 1
ATOM 3067 C CA . LEU B 1 141 ? 6.898 8.609 6.34 1 98 141 LEU B CA 1
ATOM 3068 C C . LEU B 1 141 ? 7.414 9.68 7.297 1 98 141 LEU B C 1
ATOM 3070 O O . LEU B 1 141 ? 7.648 9.406 8.477 1 98 141 LEU B O 1
ATOM 3074 N N . PRO B 1 142 ? 7.598 10.906 6.75 1 97.62 142 PRO B N 1
ATOM 3075 C CA . PRO B 1 142 ? 7.914 11.984 7.684 1 97.62 142 PRO B CA 1
ATOM 3076 C C . PRO B 1 142 ? 6.863 12.156 8.773 1 97.62 142 PRO B C 1
ATOM 3078 O O . PRO B 1 142 ? 5.668 12.234 8.477 1 97.62 142 PRO B O 1
ATOM 3081 N N . CYS B 1 143 ? 7.301 12.156 9.977 1 96.75 143 CYS B N 1
ATOM 3082 C CA . CYS B 1 143 ? 6.398 12.266 11.117 1 96.75 143 CYS B CA 1
ATOM 3083 C C . CYS B 1 143 ? 6.07 13.727 11.414 1 96.75 143 CYS B C 1
ATOM 3085 O O . CYS B 1 143 ? 6.969 14.562 11.508 1 96.75 143 CYS B O 1
ATOM 3087 N N . PRO B 1 144 ? 4.805 14.031 11.57 1 97.19 144 PRO B N 1
ATOM 3088 C CA . PRO B 1 144 ? 4.469 15.406 11.938 1 97.19 144 PRO B CA 1
ATOM 3089 C C . PRO B 1 144 ? 5.059 15.82 13.289 1 97.19 144 PRO B C 1
ATOM 3091 O O . PRO B 1 144 ? 5.16 14.992 14.203 1 97.19 144 PRO B O 1
ATOM 3094 N N . ASP B 1 145 ? 5.426 17.078 13.391 1 97.31 145 ASP B N 1
ATOM 3095 C CA . ASP B 1 145 ? 5.816 17.641 14.68 1 97.31 145 ASP B CA 1
ATOM 3096 C C . ASP B 1 145 ? 4.594 17.969 15.531 1 97.31 145 ASP B C 1
ATOM 3098 O O . ASP B 1 145 ? 4.66 17.938 16.766 1 97.31 145 ASP B O 1
ATOM 3102 N N . ALA B 1 146 ? 3.549 18.266 14.852 1 97.5 146 ALA B N 1
ATOM 3103 C CA . ALA B 1 146 ? 2.283 18.562 15.523 1 97.5 146 ALA B CA 1
ATOM 3104 C C . ALA B 1 146 ? 1.099 18.078 14.688 1 97.5 146 ALA B C 1
ATOM 3106 O O . ALA B 1 146 ? 1.109 18.188 13.461 1 97.5 146 ALA B O 1
ATOM 3107 N N . ILE B 1 147 ? 0.111 17.578 15.391 1 98.12 147 ILE B N 1
ATOM 3108 C CA . ILE B 1 147 ? -1.169 17.219 14.789 1 98.12 147 ILE B CA 1
ATOM 3109 C C . ILE B 1 147 ? -2.301 17.953 15.508 1 98.12 147 ILE B C 1
ATOM 3111 O O . ILE B 1 147 ? -2.492 17.781 16.719 1 98.12 147 ILE B O 1
ATOM 3115 N N . ILE B 1 148 ? -2.967 18.734 14.766 1 98.56 148 ILE B N 1
ATOM 3116 C CA . ILE B 1 148 ? -4.16 19.406 15.273 1 98.56 148 ILE B CA 1
ATOM 3117 C C . ILE B 1 148 ? -5.41 18.734 14.703 1 98.56 148 ILE B C 1
ATOM 3119 O O . ILE B 1 148 ? -5.566 18.641 13.484 1 98.56 148 ILE B O 1
ATOM 3123 N N . PHE B 1 149 ? -6.246 18.219 15.562 1 98.56 149 PHE B N 1
ATOM 3124 C CA . PHE B 1 149 ? -7.512 17.625 15.141 1 98.56 149 PHE B CA 1
ATOM 3125 C C . PHE B 1 149 ? -8.656 18.609 15.336 1 98.56 149 PHE B C 1
ATOM 3127 O O . PHE B 1 149 ? -8.961 19 16.469 1 98.56 149 PHE B O 1
ATOM 3134 N N . LEU B 1 150 ? -9.227 19.031 14.242 1 98.31 150 LEU B N 1
ATOM 3135 C CA . LEU B 1 150 ? -10.422 19.875 14.305 1 98.31 150 LEU B CA 1
ATOM 3136 C C . LEU B 1 150 ? -11.672 19.031 14.531 1 98.31 150 LEU B C 1
ATOM 3138 O O . LEU B 1 150 ? -12.18 18.391 13.602 1 98.31 150 LEU B O 1
ATOM 3142 N N . ASP B 1 151 ? -12.141 19.125 15.719 1 97.19 151 ASP B N 1
ATOM 3143 C CA . ASP B 1 151 ? -13.25 18.281 16.141 1 97.19 151 ASP B CA 1
ATOM 3144 C C . ASP B 1 151 ? -14.594 19 15.938 1 97.19 151 ASP B C 1
ATOM 3146 O O . ASP B 1 151 ? -14.789 20.109 16.422 1 97.19 151 ASP B O 1
ATOM 3150 N N . ILE B 1 152 ? -15.43 18.391 15.211 1 93.25 152 ILE B N 1
ATOM 3151 C CA . ILE B 1 152 ? -16.781 18.891 14.992 1 93.25 152 ILE B CA 1
ATOM 3152 C C . ILE B 1 152 ? -17.75 17.719 14.93 1 93.25 152 ILE B C 1
ATOM 3154 O O . ILE B 1 152 ? -17.406 16.641 14.445 1 93.25 152 ILE B O 1
ATOM 3158 N N . SER B 1 153 ? -18.953 17.969 15.477 1 90.19 153 SER B N 1
ATOM 3159 C CA . SER B 1 153 ? -19.938 16.891 15.391 1 90.19 153 SER B CA 1
ATOM 3160 C C . SER B 1 153 ? -20.391 16.672 13.945 1 90.19 153 SER B C 1
ATOM 3162 O O . SER B 1 153 ? -20.531 17.625 13.18 1 90.19 153 SER B O 1
ATOM 3164 N N . PRO B 1 154 ? -20.594 15.375 13.648 1 87.12 154 PRO B N 1
ATOM 3165 C CA . PRO B 1 154 ? -21.094 15.117 12.297 1 87.12 154 PRO B CA 1
ATOM 3166 C C . PRO B 1 154 ? -22.391 15.875 12 1 87.12 154 PRO B C 1
ATOM 3168 O O . PRO B 1 154 ? -22.625 16.266 10.852 1 87.12 154 PRO B O 1
ATOM 3171 N N . GLU B 1 155 ? -23.188 16.141 13.016 1 86.38 155 GLU B N 1
ATOM 3172 C CA . GLU B 1 155 ? -24.422 16.891 12.859 1 86.38 155 GLU B CA 1
ATOM 3173 C C . GLU B 1 155 ? -24.141 18.328 12.438 1 86.38 155 GLU B C 1
ATOM 3175 O O . GLU B 1 155 ? -24.766 18.844 11.508 1 86.38 155 GLU B O 1
ATOM 3180 N N . ASP B 1 156 ? -23.203 18.891 13.023 1 86.94 156 ASP B N 1
ATOM 3181 C CA . ASP B 1 156 ? -22.828 20.25 12.688 1 86.94 156 ASP B CA 1
ATOM 3182 C C . ASP B 1 156 ? -22.141 20.312 11.328 1 86.94 156 ASP B C 1
ATOM 3184 O O . ASP B 1 156 ? -22.344 21.266 10.562 1 86.94 156 ASP B O 1
ATOM 3188 N N . ALA B 1 157 ? -21.359 19.312 11.016 1 85.19 157 ALA B N 1
ATOM 3189 C CA . ALA B 1 157 ? -20.609 19.266 9.758 1 85.19 157 ALA B CA 1
ATOM 3190 C C . ALA B 1 157 ? -21.547 19.078 8.57 1 85.19 157 ALA B C 1
ATOM 3192 O O . ALA B 1 157 ? -21.312 19.641 7.492 1 85.19 157 ALA B O 1
ATOM 3193 N N . SER B 1 158 ? -22.594 18.375 8.789 1 84.88 158 SER B N 1
ATOM 3194 C CA . SER B 1 158 ? -23.5 18 7.703 1 84.88 158 SER B CA 1
ATOM 3195 C C . SER B 1 158 ? -24.328 19.188 7.242 1 84.88 158 SER B C 1
ATOM 3197 O O . SER B 1 158 ? -24.922 19.156 6.164 1 84.88 158 SER B O 1
ATOM 3199 N N . VAL B 1 159 ? -24.375 20.234 8.094 1 80.94 159 VAL B N 1
ATOM 3200 C CA . VAL B 1 159 ? -25.188 21.406 7.738 1 80.94 159 VAL B CA 1
ATOM 3201 C C . VAL B 1 159 ? -24.359 22.359 6.887 1 80.94 159 VAL B C 1
ATOM 3203 O O . VAL B 1 159 ? -24.891 23.281 6.262 1 80.94 159 VAL B O 1
ATOM 3206 N N . ARG B 1 160 ? -23.188 22.016 6.766 1 78.88 160 ARG B N 1
ATOM 3207 C CA . ARG B 1 160 ? -22.312 22.875 5.984 1 78.88 160 ARG B CA 1
ATOM 3208 C C . ARG B 1 160 ? -22.422 22.562 4.492 1 78.88 160 ARG B C 1
ATOM 3210 O O . ARG B 1 160 ? -22.859 21.484 4.109 1 78.88 160 ARG B O 1
ATOM 3217 N N . ALA B 1 161 ? -22.031 23.516 3.727 1 71.75 161 ALA B N 1
ATOM 3218 C CA . ALA B 1 161 ? -22.281 23.484 2.287 1 71.75 161 ALA B CA 1
ATOM 3219 C C . ALA B 1 161 ? -21.656 22.25 1.646 1 71.75 161 ALA B C 1
ATOM 3221 O O . ALA B 1 161 ? -20.547 21.859 1.999 1 71.75 161 ALA B O 1
ATOM 3222 N N . GLU B 1 162 ? -22.422 21.531 0.72 1 75.88 162 GLU B N 1
ATOM 3223 C CA . GLU B 1 162 ? -22.016 20.5 -0.239 1 75.88 162 GLU B CA 1
ATOM 3224 C C . GLU B 1 162 ? -21.734 19.172 0.458 1 75.88 162 GLU B C 1
ATOM 3226 O O . GLU B 1 162 ? -20.984 18.344 -0.057 1 75.88 162 GLU B O 1
ATOM 3231 N N . PHE B 1 163 ? -22.203 19.031 1.636 1 81.19 163 PHE B N 1
ATOM 3232 C CA . PHE B 1 163 ? -22.062 17.75 2.301 1 81.19 163 PHE B CA 1
ATOM 3233 C C . PHE B 1 163 ? -22.875 16.672 1.583 1 81.19 163 PHE B C 1
ATOM 3235 O O . PHE B 1 163 ? -24 16.922 1.163 1 81.19 163 PHE B O 1
ATOM 3242 N N . GLY B 1 164 ? -22.297 15.5 1.408 1 81.88 164 GLY B N 1
ATOM 3243 C CA . GLY B 1 164 ? -23.016 14.375 0.85 1 81.88 164 GLY B CA 1
ATOM 3244 C C . GLY B 1 164 ? -22.641 14.078 -0.591 1 81.88 164 GLY B C 1
ATOM 3245 O O . GLY B 1 164 ? -23.094 13.086 -1.164 1 81.88 164 GLY B O 1
ATOM 3246 N N . THR B 1 165 ? -21.797 14.797 -1.123 1 84.88 165 THR B N 1
ATOM 3247 C CA . THR B 1 165 ? -21.453 14.648 -2.531 1 84.88 165 THR B CA 1
ATOM 3248 C C . THR B 1 165 ? -20.391 13.57 -2.709 1 84.88 165 THR B C 1
ATOM 3250 O O . THR B 1 165 ? -20.375 12.859 -3.719 1 84.88 165 THR B O 1
ATOM 3253 N N . GLU B 1 166 ? -19.5 13.359 -1.668 1 87.69 166 GLU B N 1
ATOM 3254 C CA . GLU B 1 166 ? -18.422 12.375 -1.783 1 87.69 166 GLU B CA 1
ATOM 3255 C C . GLU B 1 166 ? -18.781 11.094 -1.021 1 87.69 166 GLU B C 1
ATOM 3257 O O . GLU B 1 166 ? -19.641 11.109 -0.136 1 87.69 166 GLU B O 1
ATOM 3262 N N . LYS B 1 167 ? -18.047 10.031 -1.389 1 89.31 167 LYS B N 1
ATOM 3263 C CA . LYS B 1 167 ? -18.281 8.656 -0.959 1 89.31 167 LYS B CA 1
ATOM 3264 C C . LYS B 1 167 ? -18.391 8.562 0.56 1 89.31 167 LYS B C 1
ATOM 3266 O O . LYS B 1 167 ? -19.234 7.848 1.087 1 89.31 167 LYS B O 1
ATOM 3271 N N . TYR B 1 168 ? -17.625 9.352 1.269 1 89.94 168 TYR B N 1
ATOM 3272 C CA . TYR B 1 168 ? -17.484 9.172 2.709 1 89.94 168 TYR B CA 1
ATOM 3273 C C . TYR B 1 168 ? -18.359 10.156 3.473 1 89.94 168 TYR B C 1
ATOM 3275 O O . TYR B 1 168 ? -18.438 10.102 4.703 1 89.94 168 TYR B O 1
ATOM 3283 N N . GLU B 1 169 ? -19.078 10.992 2.803 1 88.5 169 GLU B N 1
ATOM 3284 C CA . GLU B 1 169 ? -19.844 12.039 3.459 1 88.5 169 GLU B CA 1
ATOM 3285 C C . GLU B 1 169 ? -21.234 11.531 3.865 1 88.5 169 GLU B C 1
ATOM 3287 O O . GLU B 1 169 ? -22.25 12.016 3.369 1 88.5 169 GLU B O 1
ATOM 3292 N N . LYS B 1 170 ? -21.25 10.578 4.723 1 89.06 170 LYS B N 1
ATOM 3293 C CA . LYS B 1 170 ? -22.406 9.992 5.387 1 89.06 170 LYS B CA 1
ATOM 3294 C C . LYS B 1 170 ? -22.328 10.172 6.898 1 89.06 170 LYS B C 1
ATOM 3296 O O . LYS B 1 170 ? -21.297 9.891 7.508 1 89.06 170 LYS B O 1
ATOM 3301 N N . LYS B 1 171 ? -23.359 10.594 7.465 1 89.81 171 LYS B N 1
ATOM 3302 C CA . LYS B 1 171 ? -23.375 11 8.867 1 89.81 171 LYS B CA 1
ATOM 3303 C C . LYS B 1 171 ? -22.906 9.867 9.773 1 89.81 171 LYS B C 1
ATOM 3305 O O . LYS B 1 171 ? -22 10.055 10.594 1 89.81 171 LYS B O 1
ATOM 3310 N N . GLU B 1 172 ? -23.531 8.688 9.656 1 91 172 GLU B N 1
ATOM 3311 C CA . GLU B 1 172 ? -23.172 7.555 10.5 1 91 172 GLU B CA 1
ATOM 3312 C C . GLU B 1 172 ? -21.719 7.168 10.328 1 91 172 GLU B C 1
ATOM 3314 O O . GLU B 1 172 ? -21.031 6.832 11.305 1 91 172 GLU B O 1
ATOM 3319 N N . PHE B 1 173 ? -21.266 7.242 9.148 1 93.56 173 PHE B N 1
ATOM 3320 C CA . PHE B 1 173 ? -19.875 6.926 8.859 1 93.56 173 PHE B CA 1
ATOM 3321 C C . PHE B 1 173 ? -18.953 7.957 9.492 1 93.56 173 PHE B C 1
ATOM 3323 O O . PHE B 1 173 ? -17.938 7.598 10.102 1 93.56 173 PHE B O 1
ATOM 3330 N N . GLN B 1 174 ? -19.297 9.211 9.383 1 93.31 174 GLN B N 1
ATOM 3331 C CA . GLN B 1 174 ? -18.484 10.273 9.961 1 93.31 174 GLN B CA 1
ATOM 3332 C C . GLN B 1 174 ? -18.453 10.18 11.477 1 93.31 174 GLN B C 1
ATOM 3334 O O . GLN B 1 174 ? -17.422 10.484 12.102 1 93.31 174 GLN B O 1
ATOM 3339 N N . GLN B 1 175 ? -19.516 9.742 12.07 1 94.38 175 GLN B N 1
ATOM 3340 C CA . GLN B 1 175 ? -19.547 9.523 13.508 1 94.38 175 GLN B CA 1
ATOM 3341 C C . GLN B 1 175 ? -18.562 8.43 13.922 1 94.38 175 GLN B C 1
ATOM 3343 O O . GLN B 1 175 ? -17.844 8.57 14.914 1 94.38 175 GLN B O 1
ATOM 3348 N N . GLN B 1 176 ? -18.578 7.414 13.148 1 95 176 GLN B N 1
ATOM 3349 C CA . GLN B 1 176 ? -17.641 6.316 13.391 1 95 176 GLN B CA 1
ATOM 3350 C C . GLN B 1 176 ? -16.203 6.781 13.242 1 95 176 GLN B C 1
ATOM 3352 O O . GLN B 1 176 ? -15.344 6.453 14.07 1 95 176 GLN B O 1
ATOM 3357 N N . ILE B 1 177 ? -15.961 7.535 12.219 1 95.88 177 ILE B N 1
ATOM 3358 C CA . ILE B 1 177 ? -14.625 8.047 11.945 1 95.88 177 ILE B CA 1
ATOM 3359 C C . ILE B 1 177 ? -14.164 8.938 13.094 1 95.88 177 ILE B C 1
ATOM 3361 O O . ILE B 1 177 ? -13.016 8.859 13.523 1 95.88 177 ILE B O 1
ATOM 3365 N N . ARG B 1 178 ? -15.039 9.742 13.555 1 96.19 178 ARG B N 1
ATOM 3366 C CA . ARG B 1 178 ? -14.703 10.633 14.664 1 96.19 178 ARG B CA 1
ATOM 3367 C C . ARG B 1 178 ? -14.234 9.836 15.883 1 96.19 178 ARG B C 1
ATOM 3369 O O . ARG B 1 178 ? -13.211 10.164 16.484 1 96.19 178 ARG B O 1
ATOM 3376 N N . LYS B 1 179 ? -14.953 8.797 16.203 1 96.12 179 LYS B N 1
ATOM 3377 C CA . LYS B 1 179 ? -14.602 7.949 17.344 1 96.12 179 LYS B CA 1
ATOM 3378 C C . LYS B 1 179 ? -13.227 7.32 17.156 1 96.12 179 LYS B C 1
ATOM 3380 O O . LYS B 1 179 ? -12.422 7.289 18.078 1 96.12 179 LYS B O 1
ATOM 3385 N N . ILE B 1 180 ? -12.977 6.871 16.016 1 96.5 180 ILE B N 1
ATOM 3386 C CA . ILE B 1 180 ? -11.711 6.211 15.703 1 96.5 180 ILE B CA 1
ATOM 3387 C C . ILE B 1 180 ? -10.57 7.223 15.789 1 96.5 180 ILE B C 1
ATOM 3389 O O . ILE B 1 180 ? -9.516 6.934 16.359 1 96.5 180 ILE B O 1
ATOM 3393 N N . PHE B 1 181 ? -10.781 8.43 15.242 1 96.38 181 PHE B N 1
ATOM 3394 C CA . PHE B 1 181 ? -9.773 9.484 15.32 1 96.38 181 PHE B CA 1
ATOM 3395 C C . PHE B 1 181 ? -9.383 9.758 16.766 1 96.38 181 PHE B C 1
ATOM 3397 O O . PHE B 1 181 ? -8.195 9.82 17.109 1 96.38 181 PHE B O 1
ATOM 3404 N N . LEU B 1 182 ? -10.375 9.906 17.547 1 95.25 182 LEU B N 1
ATOM 3405 C CA . LEU B 1 182 ? -10.117 10.242 18.938 1 95.25 182 LEU B CA 1
ATOM 3406 C C . LEU B 1 182 ? -9.312 9.148 19.625 1 95.25 182 LEU B C 1
ATOM 3408 O O . LEU B 1 182 ? -8.414 9.438 20.422 1 95.25 182 LEU B O 1
ATOM 3412 N N . HIS B 1 183 ? -9.586 7.953 19.266 1 94.06 183 HIS B N 1
ATOM 3413 C CA . HIS B 1 183 ? -8.82 6.832 19.797 1 94.06 183 HIS B CA 1
ATOM 3414 C C . HIS B 1 183 ? -7.387 6.848 19.266 1 94.06 183 HIS B C 1
ATOM 3416 O O . HIS B 1 183 ? -6.441 6.629 20.031 1 94.06 183 HIS B O 1
ATOM 3422 N N . LEU B 1 184 ? -7.211 7.098 17.984 1 94.31 184 LEU B N 1
ATOM 3423 C CA . LEU B 1 184 ? -5.891 7.133 17.359 1 94.31 184 LEU B CA 1
ATOM 3424 C C . LEU B 1 184 ? -5.031 8.234 17.984 1 94.31 184 LEU B C 1
ATOM 3426 O O . LEU B 1 184 ? -3.844 8.031 18.234 1 94.31 184 LEU B O 1
ATOM 3430 N N . LEU B 1 185 ? -5.621 9.375 18.203 1 94.25 185 LEU B N 1
ATOM 3431 C CA . LEU B 1 185 ? -4.898 10.523 18.719 1 94.25 185 LEU B CA 1
ATOM 3432 C C . LEU B 1 185 ? -4.375 10.25 20.125 1 94.25 185 LEU B C 1
ATOM 3434 O O . LEU B 1 185 ? -3.303 10.727 20.5 1 94.25 185 LEU B O 1
ATOM 3438 N N . ASP B 1 186 ? -5.082 9.398 20.828 1 89.94 186 ASP B N 1
ATOM 3439 C CA . ASP B 1 186 ? -4.691 9.023 22.172 1 89.94 186 ASP B CA 1
ATOM 3440 C C . ASP B 1 186 ? -3.496 8.07 22.156 1 89.94 186 ASP B C 1
ATOM 3442 O O . ASP B 1 186 ? -2.797 7.922 23.156 1 89.94 186 ASP B O 1
ATOM 3446 N N . SER B 1 187 ? -3.221 7.496 21 1 86.56 187 SER B N 1
ATOM 3447 C CA . SER B 1 187 ? -2.188 6.473 20.906 1 86.56 187 SER B CA 1
ATOM 3448 C C . SER B 1 187 ? -0.914 7.027 20.281 1 86.56 187 SER B C 1
ATOM 3450 O O . SER B 1 187 ? 0.066 6.301 20.109 1 86.56 187 SER B O 1
ATOM 3452 N N . ILE B 1 188 ? -0.908 8.273 19.969 1 87.38 188 ILE B N 1
ATOM 3453 C CA . ILE B 1 188 ? 0.245 8.883 19.312 1 87.38 188 ILE B CA 1
ATOM 3454 C C . ILE B 1 188 ? 1.354 9.125 20.328 1 87.38 188 ILE B C 1
ATOM 3456 O O . ILE B 1 188 ? 1.088 9.531 21.453 1 87.38 188 ILE B O 1
ATOM 3460 N N . SER B 1 189 ? 2.545 8.828 19.859 1 77 189 SER B N 1
ATOM 3461 C CA . SER B 1 189 ? 3.719 8.984 20.719 1 77 189 SER B CA 1
ATOM 3462 C C . SER B 1 189 ? 3.898 10.43 21.156 1 77 189 SER B C 1
ATOM 3464 O O . SER B 1 189 ? 3.432 11.352 20.5 1 77 189 SER B O 1
ATOM 3466 N N . ASN B 1 190 ? 4.699 10.609 22.094 1 77.25 190 ASN B N 1
ATOM 3467 C CA . ASN B 1 190 ? 4.945 11.914 22.703 1 77.25 190 ASN B CA 1
ATOM 3468 C C . ASN B 1 190 ? 5.844 12.781 21.812 1 77.25 190 ASN B C 1
ATOM 3470 O O . ASN B 1 190 ? 6 13.977 22.062 1 77.25 190 ASN B O 1
ATOM 3474 N N . ASP B 1 191 ? 6.258 12.18 20.797 1 81.06 191 ASP B N 1
ATOM 3475 C CA . ASP B 1 191 ? 7.137 12.938 19.906 1 81.06 191 ASP B CA 1
ATOM 3476 C C . ASP B 1 191 ? 6.336 13.922 19.047 1 81.06 191 ASP B C 1
ATOM 3478 O O . ASP B 1 191 ? 6.906 14.836 18.453 1 81.06 191 ASP B O 1
ATOM 3482 N N . THR B 1 192 ? 5.086 13.75 19 1 93 192 THR B N 1
ATOM 3483 C CA . THR B 1 192 ? 4.219 14.609 18.203 1 93 192 THR B CA 1
ATOM 3484 C C . THR B 1 192 ? 3.236 15.359 19.094 1 93 192 THR B C 1
ATOM 3486 O O . THR B 1 192 ? 2.555 14.758 19.922 1 93 192 THR B O 1
ATOM 3489 N N . LEU B 1 193 ? 3.266 16.641 19.016 1 95.56 193 LEU B N 1
ATOM 3490 C CA . LEU B 1 193 ? 2.25 17.422 19.719 1 95.56 193 LEU B CA 1
ATOM 3491 C C . LEU B 1 193 ? 0.863 17.141 19.141 1 95.56 193 LEU B C 1
ATOM 3493 O O . LEU B 1 193 ? 0.664 17.203 17.938 1 95.56 193 LEU B O 1
ATOM 3497 N N . VAL B 1 194 ? -0.031 16.766 20.031 1 96.81 194 VAL B N 1
ATOM 3498 C CA . VAL B 1 194 ? -1.401 16.5 19.609 1 96.81 194 VAL B CA 1
ATOM 3499 C C . VAL B 1 194 ? -2.363 17.422 20.359 1 96.81 194 VAL B C 1
ATOM 3501 O O . VAL B 1 194 ? -2.26 17.578 21.578 1 96.81 194 VAL B O 1
ATOM 3504 N N . ARG B 1 195 ? -3.244 18.016 19.641 1 97.38 195 ARG B N 1
ATOM 3505 C CA . ARG B 1 195 ? -4.262 18.859 20.266 1 9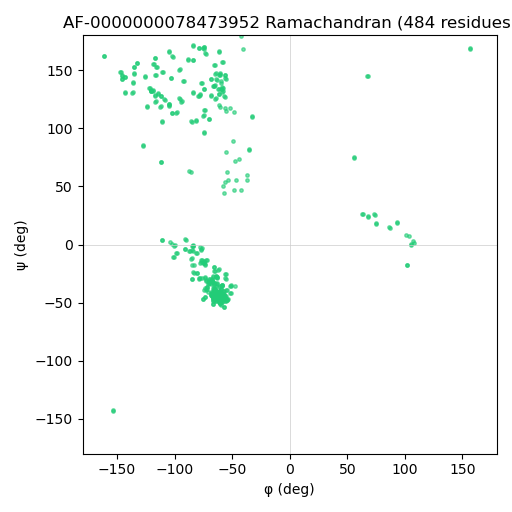7.38 195 ARG B CA 1
ATOM 3506 C C . ARG B 1 195 ? -5.602 18.734 19.562 1 97.38 195 ARG B C 1
ATOM 3508 O O . ARG B 1 195 ? -5.652 18.703 18.328 1 97.38 195 ARG B O 1
ATOM 3515 N N . ILE B 1 196 ? -6.605 18.516 20.328 1 98 196 ILE B N 1
ATOM 3516 C CA . ILE B 1 196 ? -7.969 18.516 19.812 1 98 196 ILE B CA 1
ATOM 3517 C C . ILE B 1 196 ? -8.602 19.891 20.016 1 98 196 ILE B C 1
ATOM 3519 O O . ILE B 1 196 ? -8.594 20.438 21.125 1 98 196 ILE B O 1
ATOM 3523 N N . ILE B 1 197 ? -9.109 20.5 18.953 1 98.25 197 ILE B N 1
ATOM 3524 C CA . ILE B 1 197 ? -9.719 21.828 19.016 1 98.25 197 ILE B CA 1
ATOM 3525 C C . ILE B 1 197 ? -11.164 21.75 18.531 1 98.25 197 ILE B C 1
ATOM 3527 O O . ILE B 1 197 ? -11.461 21.109 17.531 1 98.25 197 ILE B O 1
ATOM 3531 N N . ASP B 1 198 ? -12.062 22.375 19.25 1 97.5 198 ASP B N 1
ATOM 3532 C CA . ASP B 1 198 ? -13.469 22.453 18.875 1 97.5 198 ASP B CA 1
ATOM 3533 C C . ASP B 1 198 ? -13.664 23.344 17.656 1 97.5 198 ASP B C 1
ATOM 3535 O O . ASP B 1 198 ? -13.617 24.578 17.766 1 97.5 198 ASP B O 1
ATOM 3539 N N . ALA B 1 199 ? -13.961 22.75 16.562 1 96.5 199 ALA B N 1
ATOM 3540 C CA . ALA B 1 199 ? -14.086 23.469 15.297 1 96.5 199 ALA B CA 1
ATOM 3541 C C . ALA B 1 199 ? -15.477 24.078 15.141 1 96.5 199 ALA B C 1
ATOM 3543 O O . ALA B 1 199 ? -15.781 24.703 14.125 1 96.5 199 ALA B O 1
ATOM 3544 N N . GLY B 1 200 ? -16.281 23.844 16.109 1 93.25 200 GLY B N 1
ATOM 3545 C CA . GLY B 1 200 ? -17.578 24.484 16.125 1 93.25 200 GLY B CA 1
ATOM 3546 C C . GLY B 1 200 ? -17.516 25.938 16.547 1 93.25 200 GLY B C 1
ATOM 3547 O O . GLY B 1 200 ? -18.484 26.688 16.359 1 93.25 200 GLY B O 1
ATOM 3548 N N . GLN B 1 201 ? -16.438 26.375 17.078 1 95.25 201 GLN B N 1
ATOM 3549 C CA . GLN B 1 201 ? -16.219 27.766 17.469 1 95.25 201 GLN B CA 1
ATOM 3550 C C . GLN B 1 201 ? -16.016 28.656 16.25 1 95.25 201 GLN B C 1
ATOM 3552 O O . GLN B 1 201 ? -15.812 28.172 15.141 1 95.25 201 GLN B O 1
ATOM 3557 N N . PRO B 1 202 ? -16.141 30.016 16.484 1 95.81 202 PRO B N 1
ATOM 3558 C CA . PRO B 1 202 ? -15.883 30.922 15.375 1 95.81 202 PRO B CA 1
ATOM 3559 C C . PRO B 1 202 ? -14.5 30.734 14.758 1 95.81 202 PRO B C 1
ATOM 3561 O O . PRO B 1 202 ? -13.531 30.438 15.477 1 95.81 202 PRO B O 1
ATOM 3564 N N . VAL B 1 203 ? -14.406 30.922 13.469 1 96.75 203 VAL B N 1
ATOM 3565 C CA . VAL B 1 203 ? -13.227 30.641 12.664 1 96.75 203 VAL B CA 1
ATOM 3566 C C . VAL B 1 203 ? -12.008 31.312 13.289 1 96.75 203 VAL B C 1
ATOM 3568 O O . VAL B 1 203 ? -10.93 30.719 13.375 1 96.75 203 VAL B O 1
ATOM 3571 N N . LEU B 1 204 ? -12.125 32.562 13.781 1 97.94 204 LEU B N 1
ATOM 3572 C CA . LEU B 1 204 ? -11.008 33.312 14.344 1 97.94 204 LEU B CA 1
ATOM 3573 C C . LEU B 1 204 ? -10.578 32.75 15.68 1 97.94 204 LEU B C 1
ATOM 3575 O O . LEU B 1 204 ? -9.391 32.75 16.016 1 97.94 204 LEU B O 1
ATOM 3579 N N . THR B 1 205 ? -11.523 32.219 16.422 1 98.19 205 THR B N 1
ATOM 3580 C CA . THR B 1 205 ? -11.227 31.562 17.688 1 98.19 205 THR B CA 1
ATOM 3581 C C . THR B 1 205 ? -10.43 30.281 17.469 1 98.19 205 THR B C 1
ATOM 3583 O O . THR B 1 205 ? -9.438 30.031 18.141 1 98.19 205 THR B O 1
ATOM 3586 N N . VAL B 1 206 ? -10.859 29.5 16.484 1 98.12 206 VAL B N 1
ATOM 3587 C CA . VAL B 1 206 ? -10.172 28.266 16.141 1 98.12 206 VAL B CA 1
ATOM 3588 C C . VAL B 1 206 ? -8.75 28.562 15.664 1 98.12 206 VAL B C 1
ATOM 3590 O O . VAL B 1 206 ? -7.793 27.938 16.109 1 98.12 206 VAL B O 1
ATOM 3593 N N . GLU B 1 207 ? -8.617 29.578 14.828 1 98.44 207 GLU B N 1
ATOM 3594 C CA . GLU B 1 207 ? -7.312 30.016 14.336 1 98.44 207 GLU B CA 1
ATOM 3595 C C . GLU B 1 207 ? -6.375 30.359 15.492 1 98.44 207 GLU B C 1
ATOM 3597 O O . GLU B 1 207 ? -5.223 29.922 15.516 1 98.44 207 GLU B O 1
ATOM 3602 N N . SER B 1 208 ? -6.887 31.125 16.438 1 98.38 208 SER B N 1
ATOM 3603 C CA . SER B 1 208 ? -6.086 31.547 17.578 1 98.38 208 SER B CA 1
ATOM 3604 C C . SER B 1 208 ? -5.648 30.359 18.422 1 98.38 208 SER B C 1
ATOM 3606 O O . SER B 1 208 ? -4.516 30.328 18.906 1 98.38 208 SER B O 1
ATOM 3608 N N . GLN B 1 209 ? -6.535 29.453 18.594 1 98.44 209 GLN B N 1
ATOM 3609 C CA . GLN B 1 209 ? -6.23 28.281 19.391 1 98.44 209 GLN B CA 1
ATOM 3610 C C . GLN B 1 209 ? -5.18 27.406 18.703 1 98.44 209 GLN B C 1
ATOM 3612 O O . GLN B 1 209 ? -4.266 26.891 19.359 1 98.44 209 GLN B O 1
ATOM 3617 N N . ILE B 1 210 ? -5.297 27.234 17.406 1 98.62 210 ILE B N 1
ATOM 3618 C CA . ILE B 1 210 ? -4.312 26.469 16.656 1 98.62 210 ILE B CA 1
ATOM 3619 C C . ILE B 1 210 ? -2.93 27.094 16.812 1 98.62 210 ILE B C 1
ATOM 3621 O O . ILE B 1 210 ? -1.967 26.422 17.172 1 98.62 210 ILE B O 1
ATOM 3625 N N . PHE B 1 211 ? -2.889 28.391 16.594 1 98.06 211 PHE B N 1
ATOM 3626 C CA . PHE B 1 211 ? -1.612 29.094 16.641 1 98.06 211 PHE B CA 1
ATOM 3627 C C . PHE B 1 211 ? -1.005 29 18.031 1 98.06 211 PHE B C 1
ATOM 3629 O O . PHE B 1 211 ? 0.193 28.75 18.188 1 98.06 211 PHE B O 1
ATOM 3636 N N . ALA B 1 212 ? -1.827 29.234 19.031 1 97.81 212 ALA B N 1
ATOM 3637 C CA . ALA B 1 212 ? -1.351 29.172 20.406 1 97.81 212 ALA B CA 1
ATOM 3638 C C . ALA B 1 212 ? -0.786 27.797 20.734 1 97.81 212 ALA B C 1
ATOM 3640 O O . ALA B 1 212 ? 0.171 27.672 21.5 1 97.81 212 ALA B O 1
ATOM 3641 N N . THR B 1 213 ? -1.384 26.812 20.156 1 96.94 213 THR B N 1
ATOM 3642 C CA . THR B 1 213 ? -1.003 25.438 20.422 1 96.94 213 THR B CA 1
ATOM 3643 C C . THR B 1 213 ? 0.363 25.125 19.812 1 96.94 213 THR B C 1
ATOM 3645 O O . THR B 1 213 ? 1.201 24.484 20.438 1 96.94 213 THR B O 1
ATOM 3648 N N . ILE B 1 214 ? 0.658 25.609 18.594 1 97.25 214 ILE B N 1
ATOM 3649 C CA . ILE B 1 214 ? 1.807 25.078 17.859 1 97.25 214 ILE B CA 1
ATOM 3650 C C . ILE B 1 214 ? 2.984 26.047 17.984 1 97.25 214 ILE B C 1
ATOM 3652 O O . ILE B 1 214 ? 4.117 25.688 17.641 1 97.25 214 ILE B O 1
ATOM 3656 N N . SER B 1 215 ? 2.822 27.25 18.484 1 96.12 215 SER B N 1
ATOM 3657 C CA . SER B 1 215 ? 3.818 28.312 18.391 1 96.12 215 SER B CA 1
ATOM 3658 C C . SER B 1 215 ? 5.121 27.906 19.062 1 96.12 215 SER B C 1
ATOM 3660 O O . SER B 1 215 ? 6.199 28.047 18.484 1 96.12 215 SER B O 1
ATOM 3662 N N . ASP B 1 216 ? 5.004 27.375 20.234 1 94.38 216 ASP B N 1
ATOM 3663 C CA . ASP B 1 216 ? 6.199 26.969 20.969 1 94.38 216 ASP B CA 1
ATOM 3664 C C . ASP B 1 216 ? 6.93 25.828 20.266 1 94.38 216 ASP B C 1
ATOM 3666 O O . ASP B 1 216 ? 8.156 25.828 20.203 1 94.38 216 ASP B O 1
ATOM 3670 N N . THR B 1 217 ? 6.113 24.938 19.766 1 93.94 217 THR B N 1
ATOM 3671 C CA . THR B 1 217 ? 6.68 23.797 19.047 1 93.94 217 THR B CA 1
ATOM 3672 C C . THR B 1 217 ? 7.41 24.266 17.797 1 93.94 217 THR B C 1
ATOM 3674 O O . THR B 1 217 ? 8.547 23.844 17.531 1 93.94 217 THR B O 1
ATOM 3677 N N . VAL B 1 218 ? 6.863 25.125 17.062 1 96.25 218 VAL B N 1
ATOM 3678 C CA . VAL B 1 218 ? 7.453 25.641 15.836 1 96.25 218 VAL B CA 1
ATOM 3679 C C . VAL B 1 218 ? 8.742 26.391 16.156 1 96.25 218 VAL B C 1
ATOM 3681 O O . VAL B 1 218 ? 9.781 26.156 15.523 1 96.25 218 VAL B O 1
ATOM 3684 N N . ASP B 1 219 ? 8.703 27.188 17.172 1 94.44 219 ASP B N 1
ATOM 3685 C CA . ASP B 1 219 ? 9.875 27.969 17.547 1 94.44 219 ASP B CA 1
ATOM 3686 C C . ASP B 1 219 ? 11.031 27.062 17.984 1 94.44 219 ASP B C 1
ATOM 3688 O O . ASP B 1 219 ? 12.18 27.297 17.594 1 94.44 219 ASP B O 1
ATOM 3692 N N . SER B 1 220 ? 10.656 26.125 18.734 1 94.56 220 SER B N 1
ATOM 3693 C CA . SER B 1 220 ? 11.68 25.219 19.234 1 94.56 220 SER B CA 1
ATOM 3694 C C . SER B 1 220 ? 12.312 24.422 18.094 1 94.56 220 SER B C 1
ATOM 3696 O O . SER B 1 220 ? 13.516 24.172 18.109 1 94.56 220 SER B O 1
ATOM 3698 N N . ILE B 1 221 ? 11.57 24.062 17.125 1 94.44 221 ILE B N 1
ATOM 3699 C CA . ILE B 1 221 ? 12.039 23.25 16 1 94.44 221 ILE B CA 1
ATOM 3700 C C . ILE B 1 221 ? 12.914 24.109 15.086 1 94.44 221 ILE B C 1
ATOM 3702 O O . ILE B 1 221 ? 14.023 23.703 14.734 1 94.44 221 ILE B O 1
ATOM 3706 N N . ILE B 1 222 ? 12.461 25.234 14.836 1 94.5 222 ILE B N 1
ATOM 3707 C CA . ILE B 1 222 ? 13.156 26.078 13.875 1 94.5 222 ILE B CA 1
ATOM 3708 C C . ILE B 1 222 ? 14.484 26.547 14.461 1 94.5 222 ILE B C 1
ATOM 3710 O O . ILE B 1 222 ? 15.469 26.688 13.734 1 94.5 222 ILE B O 1
ATOM 3714 N N . SER B 1 223 ? 14.539 26.672 15.75 1 93 223 SER B N 1
ATOM 3715 C CA . SER B 1 223 ? 15.758 27.156 16.406 1 93 223 SER B CA 1
ATOM 3716 C C . SER B 1 223 ? 16.734 26 16.656 1 93 223 SER B C 1
ATOM 3718 O O . SER B 1 223 ? 17.875 26.234 17.047 1 93 223 SER B O 1
ATOM 3720 N N . GLY B 1 224 ? 16.266 24.781 16.5 1 91.69 224 GLY B N 1
ATOM 3721 C CA . GLY B 1 224 ? 17.125 23.625 16.656 1 91.69 224 GLY B CA 1
ATOM 3722 C C . GLY B 1 224 ? 17.219 23.141 18.078 1 91.69 224 GLY B C 1
ATOM 3723 O O . GLY B 1 224 ? 18.109 22.359 18.422 1 91.69 224 GLY B O 1
ATOM 3724 N N . LEU B 1 225 ? 16.359 23.594 18.859 1 87.44 225 LEU B N 1
ATOM 3725 C CA . LEU B 1 225 ? 16.344 23.172 20.266 1 87.44 225 LEU B CA 1
ATOM 3726 C C . LEU B 1 225 ? 15.758 21.781 20.406 1 87.44 225 LEU B C 1
ATOM 3728 O O . LEU B 1 225 ? 16.125 21.047 21.328 1 87.44 225 LEU B O 1
ATOM 3732 N N . PHE B 1 226 ? 14.883 21.484 19.484 1 83.12 226 PHE B N 1
ATOM 3733 C CA . PHE B 1 226 ? 14.18 20.219 19.547 1 83.12 226 PHE B CA 1
ATOM 3734 C C . PHE B 1 226 ? 14.109 19.562 18.172 1 83.12 226 PHE B C 1
ATOM 3736 O O . PHE B 1 226 ? 13.844 20.234 17.172 1 83.12 226 PHE B O 1
ATOM 3743 N N . LYS B 1 227 ? 14.469 18.281 18.109 1 84.5 227 LYS B N 1
ATOM 3744 C CA . LYS B 1 227 ? 14.305 17.469 16.891 1 84.5 227 LYS B CA 1
ATOM 3745 C C . LYS B 1 227 ? 15.008 18.125 15.703 1 84.5 227 LYS B C 1
ATOM 3747 O O . LYS B 1 227 ? 14.352 18.578 14.766 1 84.5 227 LYS B O 1
ATOM 3752 N N . LYS B 1 228 ? 16.281 18.062 15.641 1 90.06 228 LYS B N 1
ATOM 3753 C CA . LYS B 1 228 ? 17.078 18.672 14.586 1 90.06 228 LYS B CA 1
ATOM 3754 C C . LYS B 1 228 ? 16.797 18.031 13.234 1 90.06 228 LYS B C 1
ATOM 3756 O O . LYS B 1 228 ? 17.016 18.656 12.188 1 90.06 228 LYS B O 1
ATOM 3761 N N . GLN B 1 229 ? 16.312 16.828 13.328 1 93.62 229 GLN B N 1
ATOM 3762 C CA . GLN B 1 229 ? 15.875 16.125 12.125 1 93.62 229 GLN B CA 1
ATOM 3763 C C . GLN B 1 229 ? 14.43 15.648 12.258 1 93.62 229 GLN B C 1
ATOM 3765 O O . GLN B 1 229 ? 13.984 15.305 13.359 1 93.62 229 GLN B O 1
ATOM 3770 N N . ILE B 1 230 ? 13.797 15.711 11.094 1 94.75 230 ILE B N 1
ATOM 3771 C CA . ILE B 1 230 ? 12.422 15.219 11.133 1 94.75 230 ILE B CA 1
ATOM 3772 C C . ILE B 1 230 ? 12.414 13.727 11.43 1 94.75 230 ILE B C 1
ATOM 3774 O O . ILE B 1 230 ? 13.25 12.977 10.914 1 94.75 230 ILE B O 1
ATOM 3778 N N . LYS B 1 231 ? 11.547 13.32 12.273 1 93.69 231 LYS B N 1
ATOM 3779 C CA . LYS B 1 231 ? 11.406 11.914 12.641 1 93.69 231 LYS B CA 1
ATOM 3780 C C . LYS B 1 231 ? 10.531 11.172 11.633 1 93.69 231 LYS B C 1
ATOM 3782 O O . LYS B 1 231 ? 10.008 11.781 10.688 1 93.69 231 LYS B O 1
ATOM 3787 N N . MET B 1 232 ? 10.516 9.844 11.789 1 94.25 232 MET B N 1
ATOM 3788 C CA . MET B 1 232 ? 9.703 9.008 10.914 1 94.25 232 MET B CA 1
ATOM 3789 C C . MET B 1 232 ? 8.523 8.406 11.672 1 94.25 232 MET B C 1
ATOM 3791 O O . MET B 1 232 ? 8.602 8.195 12.883 1 94.25 232 MET B O 1
ATOM 3795 N N . VAL B 1 233 ? 7.477 8.227 10.922 1 94.19 233 VAL B N 1
ATOM 3796 C CA . VAL B 1 233 ? 6.34 7.523 11.5 1 94.19 233 VAL B CA 1
ATOM 3797 C C . VAL B 1 233 ? 6.77 6.129 11.945 1 94.19 233 VAL B C 1
ATOM 3799 O O . VAL B 1 233 ? 7.441 5.41 11.203 1 94.19 233 VAL B O 1
ATOM 3802 N N . LEU B 1 234 ? 6.41 5.711 13.109 1 89.19 234 LEU B N 1
ATOM 3803 C CA . LEU B 1 234 ? 6.773 4.43 13.711 1 89.19 234 LEU B CA 1
ATOM 3804 C C . LEU B 1 234 ? 5.535 3.57 13.945 1 89.19 234 LEU B C 1
ATOM 3806 O O . LEU B 1 234 ? 4.41 4.07 13.906 1 89.19 234 LEU B O 1
ATOM 3810 N N . PRO B 1 235 ? 5.789 2.27 14.102 1 82.75 235 PRO B N 1
ATOM 3811 C CA . PRO B 1 235 ? 4.648 1.432 14.469 1 82.75 235 PRO B CA 1
ATOM 3812 C C . PRO B 1 235 ? 4.02 1.844 15.797 1 82.75 235 PRO B C 1
ATOM 3814 O O . PRO B 1 235 ? 4.699 2.408 16.656 1 82.75 235 PRO B O 1
ATOM 3817 N N . LEU B 1 236 ? 2.693 1.677 15.883 1 74.31 236 LEU B N 1
ATOM 3818 C CA . LEU B 1 236 ? 2.023 2.029 17.125 1 74.31 236 LEU B CA 1
ATOM 3819 C C . LEU B 1 236 ? 2.422 1.075 18.25 1 74.31 236 LEU B C 1
ATOM 3821 O O . LEU B 1 236 ? 2.611 -0.12 18.016 1 74.31 236 LEU B O 1
ATOM 3825 N N . ARG B 1 237 ? 2.881 1.575 19.5 1 61.75 237 ARG B N 1
ATOM 3826 C CA . ARG B 1 237 ? 3.246 0.772 20.656 1 61.75 237 ARG B CA 1
ATOM 3827 C C . ARG B 1 237 ? 2.004 0.235 21.359 1 61.75 237 ARG B C 1
ATOM 3829 O O . ARG B 1 237 ? 0.989 0.927 21.453 1 61.75 237 ARG B O 1
ATOM 3836 N N . GLU B 1 238 ? 1.755 -1.07 21.297 1 55.56 238 GLU B N 1
ATOM 3837 C CA . GLU B 1 238 ? 0.687 -1.608 22.141 1 55.56 238 GLU B CA 1
ATOM 3838 C C . GLU B 1 238 ? 0.812 -1.113 23.578 1 55.56 238 GLU B C 1
ATOM 3840 O O . GLU B 1 238 ? 1.921 -0.954 24.094 1 55.56 238 GLU B O 1
ATOM 3845 N N . LYS B 1 239 ? -0.093 -0.293 24.156 1 47.56 239 LYS B N 1
ATOM 3846 C CA . LYS B 1 239 ? -0.128 0.014 25.594 1 47.56 239 LYS B CA 1
ATOM 3847 C C . LYS B 1 239 ? 0.065 -1.247 26.422 1 47.56 239 LYS B C 1
ATOM 3849 O O . LYS B 1 239 ? -0.815 -2.109 26.469 1 47.56 239 LYS B O 1
ATOM 3854 N N . ASN B 1 240 ? 1.062 -1.978 26.672 1 39.84 240 ASN B N 1
ATOM 3855 C CA . ASN B 1 240 ? 1.067 -2.857 27.844 1 39.84 240 ASN B CA 1
ATOM 3856 C C . ASN B 1 240 ? 0.444 -2.18 29.062 1 39.84 240 ASN B C 1
ATOM 3858 O O . ASN B 1 240 ? 0.331 -0.953 29.109 1 39.84 240 ASN B O 1
ATOM 3862 N N . ASP B 1 241 ? 0.098 -3.086 30.359 1 34.47 241 ASP B N 1
ATOM 3863 C CA . ASP B 1 241 ? -0.279 -3.211 31.766 1 34.47 241 ASP B CA 1
ATOM 3864 C C . ASP B 1 241 ? 0.562 -2.287 32.656 1 34.47 241 ASP B C 1
ATOM 3866 O O . ASP B 1 241 ? 1.712 -2.6 32.969 1 34.47 241 ASP B O 1
ATOM 3870 N N . ILE B 1 242 ? 0.658 -1.22 32.531 1 29.64 242 ILE B N 1
ATOM 3871 C CA . ILE B 1 242 ? 1.124 -0.622 33.781 1 29.64 242 ILE B CA 1
ATOM 3872 C C . ILE B 1 242 ? 0.165 -0.979 34.906 1 29.64 242 ILE B C 1
ATOM 3874 O O . ILE B 1 242 ? -0.905 -0.378 35.031 1 29.64 242 ILE B O 1
ATOM 3878 N N . ILE B 1 243 ? -0.315 -2.246 35.062 1 27.84 243 ILE B N 1
ATOM 3879 C CA . ILE B 1 243 ? -0.636 -2.646 36.438 1 27.84 243 ILE B CA 1
ATOM 3880 C C . ILE B 1 243 ? 0.576 -2.422 37.344 1 27.84 243 ILE B C 1
ATOM 3882 O O . ILE B 1 243 ? 1.576 -3.137 37.219 1 27.84 243 ILE B O 1
ATOM 3886 N N . GLN B 1 244 ? 1.142 -1.17 37.406 1 19.39 244 GLN B N 1
ATOM 3887 C CA . GLN B 1 244 ? 1.521 -1.032 38.781 1 19.39 244 GLN B CA 1
ATOM 3888 C C . GLN B 1 244 ? 0.296 -0.792 39.688 1 19.39 244 GLN B C 1
ATOM 3890 O O . GLN B 1 244 ? -0.63 -0.082 39.281 1 19.39 244 GLN B O 1
#

Nearest PDB structures (foldseek):
  1e2g-assembly1_A-2  TM=9.633E-01  e=5.082E-22  Homo sapiens
  1nn5-assembly1_A-2  TM=9.612E-01  e=1.808E-21  Homo sapiens
  1e9f-assembly1_A-2  TM=9.400E-01  e=3.514E-21  Homo sapiens
  2yof-assembly2_B  TM=9.370E-01  e=1.488E-19  Plasmodium falciparum 3D7
  7fgq-assembly1_A-2  TM=9.816E-01  e=3.888E-18  Brugia malayi

Solvent-accessible surface area (backbone atoms only — not comparable to full-atom values): 26828 Å² total; per-residue (Å²): 128,81,84,68,77,75,65,92,56,63,87,57,85,57,92,61,82,55,56,16,28,38,38,36,34,37,38,59,58,80,74,32,51,49,72,60,49,47,52,52,48,48,52,52,45,38,73,72,56,43,35,45,46,77,47,51,55,77,44,56,87,41,76,61,16,40,55,51,47,38,37,38,62,62,72,48,86,73,42,72,66,18,53,50,32,47,56,40,23,46,52,40,64,42,36,63,57,51,53,52,40,21,58,71,31,26,25,35,42,25,38,40,59,70,66,53,54,30,26,59,47,39,58,67,68,45,87,83,39,40,65,66,56,51,44,48,73,47,46,60,36,76,34,51,48,28,39,38,33,29,43,58,54,44,72,65,29,56,73,38,87,79,57,55,71,41,72,70,51,40,58,72,54,40,46,48,28,51,55,44,42,59,54,51,63,71,60,55,58,88,77,33,48,72,46,81,42,63,42,77,49,58,71,69,56,41,48,51,50,52,48,66,66,44,48,64,60,42,52,34,22,23,67,43,78,39,68,72,55,83,49,54,33,65,79,80,74,78,81,80,80,77,76,119,129,80,84,68,78,74,62,93,56,64,88,57,86,57,92,60,84,55,56,16,28,40,37,36,34,36,37,59,57,79,72,32,49,49,71,59,49,48,52,52,49,47,52,51,45,38,73,73,55,43,35,46,48,75,48,49,54,78,43,57,88,40,76,61,17,42,56,51,47,36,39,39,61,63,74,47,87,75,42,73,68,19,53,49,30,47,56,42,21,46,51,39,64,41,36,62,58,51,53,54,40,21,58,70,32,25,26,35,42,26,38,38,59,70,66,53,5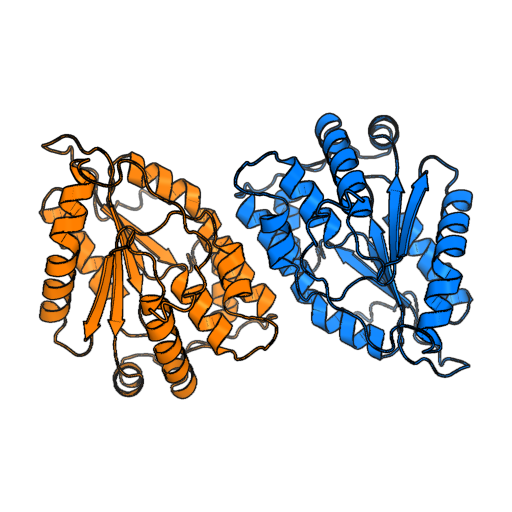5,30,26,60,49,39,56,66,68,44,86,81,40,39,64,68,57,52,44,47,74,49,46,62,36,75,34,51,49,28,38,39,33,29,44,56,56,45,73,64,27,57,72,37,89,80,58,54,71,41,71,70,52,40,57,72,55,41,47,47,28,51,55,44,43,57,54,52,63,71,60,55,58,86,78,31,46,73,46,82,41,64,42,78,49,58,70,69,56,42,48,51,51,52,48,66,65,45,49,63,57,44,51,34,23,22,66,42,77,37,70,72,55,84,50,55,33,65,82,79,73,77,83,78,80,76,76,117

pLDDT: mean 91.43, std 14.02, range [18.28, 98.88]

Foldseek 3Di:
DPPPVPDPQDDDDAPDAFLFFAEEEEAEFAQLCLVVLLVLLQVVCSVVPFAAEEEEPPPCVDPLNVVLVCVFQVVDDDDLLVSLLSRLVSLVVCQVVVQVRRNVRYHYYYYDDLLLSLLLSVLVVDPVNHSQNSCVSQWFGFDGQEYEYRDDQLVVSCPDPPQPSTPQRDRVSSNSSNVSSVVVLVQDDPSYHYDYDHSVDPPVVRSVVVCVRCVVVRVCNGVCVPCSHGDTHHGGDDDDDPPD/DPPPPPDPQDDDDAPDAFLFFAEEEEAEFAQLCLVVLLVLLQVVCSVVPFAAEEEEPPPCVDPLNVVLVCVFQVVDDDDLLVSLLSRLVSLVVCQVVVQVRRNVRYHYYYYDDLLLSLLLSVLVVDPVNHSQNSCVSQWFGFDGQEYEYRDDQLVVSCPDPPQPSTPQRDRVSSNSSNVSSVVVLVQDDPSYHYYYDHSVDPPVVRSVVVCVRCVVVRVCNGVCVPCSHTDTHHRGDDPDDPPD

Organism: Uncinula necator (NCBI:txid52586)

Sequence (488 aa):
MPSSTEEQWPWKQPVCPVTRGAFIVIEGLDRAGKTTQVKRLCDKLYLLGLNVKTLRFPDRASPIGLMINNYLQNLTHMDDHAIHLLFSANRWERANWIKENINAGYTIVCDRYHLSGVAYSVGKNNPSLTKEWALASDIGLPCPDAIIFLDISPEDASVRAEFGTEKYEKKEFQQQIRKIFLHLLDSISNDTLVRIIDAGQPVLTVESQIFATISDTVDSIISGLFKKQIKMVLPLREKNDIIQMPSSTEEQWPWKQPVCPVTRGAFIVIEGLDRAGKTTQVKRLCDKLYLLGLNVKTLRFPDRASPIGLMINNYLQNLTHMDDHAIHLLFSANRWERANWIKENINAGYTIVCDRYHLSGVAYSVGKNNPSLTKEWALASDIGLPCPDAIIFLDISPEDASVRAEFGTEKYEKKEFQQQIRKIFLHLLDSISNDTLVRIIDAGQPVLTVESQIFATISDTVDSIISGLFKKQIKMVLPLREKNDIIQ

Secondary structure (DSSP, 8-state):
-------SS-----SS--S---EEEEEESTTSSHHHHHHHHHHHHHHTT--EEEEESS-TTSHHHHHHHHHHTTSS---HHHHHHHHHHHHHTTHHHHHHHHHTT-EEEEES-HHHHHHHHHTTT-TTS-HHHHHHTTTTSBPPSEEEEEE--HHHHHTSTTTTSSTT--HHHHHHHHHHHHHHHHT--TTSEEEEEETTS-HHHHHHHHHHHHHHHHHHHHHTSS-SS--B------------/-------SS-----SS--S---EEEEEESTTSSHHHHHHHHHHHHHHTT--EEEEESS-TTSHHHHHHHHHHTTSS---HHHHHHHHHHHHHTTHHHHHHHHHTT-EEEEES-HHHHHHHHHTTT-TTS-HHHHHHTTTTSBPPSEEEEEE--HHHHHTSTTTTSSTT--HHHHHHHHHHHHHHHHT--TTSEEEEEETTS-HHHHHHHHHHHHHHHHHHHHHTSS-SS--B------------